Protein AF-0000000066282666 (afdb_homodimer)

Structure (mmCIF, N/CA/C/O backbone):
data_AF-0000000066282666-model_v1
#
loop_
_entity.id
_entity.type
_entity.pdbx_description
1 polymer 'Snake venom serine protease ussurase'
#
loop_
_atom_site.group_PDB
_atom_site.id
_atom_site.type_symbol
_atom_site.label_atom_id
_atom_site.label_alt_id
_atom_site.label_comp_id
_atom_site.label_asym_id
_atom_site.label_entity_id
_atom_site.label_seq_id
_atom_site.pdbx_PDB_ins_code
_atom_site.Cartn_x
_atom_site.Cartn_y
_atom_site.Cartn_z
_atom_site.occupancy
_atom_site.B_iso_or_equiv
_atom_site.auth_seq_id
_atom_site.auth_comp_id
_atom_site.auth_asym_id
_atom_site.auth_atom_id
_atom_site.pdbx_PDB_model_num
ATOM 1 N N . VAL A 1 1 ? -7.84 18.203 0.056 1 97.06 1 VAL A N 1
ATOM 2 C CA . VAL A 1 1 ? -8.555 19.219 0.816 1 97.06 1 VAL A CA 1
ATOM 3 C C . VAL A 1 1 ? -9.75 19.719 0.007 1 97.06 1 VAL A C 1
ATOM 5 O O . VAL A 1 1 ? -9.57 20.375 -1.024 1 97.06 1 VAL A O 1
ATOM 8 N N . ILE A 1 2 ? -10.875 19.422 0.539 1 96.44 2 ILE A N 1
ATOM 9 C CA . ILE A 1 2 ? -12.125 19.875 -0.061 1 96.44 2 ILE A CA 1
ATOM 10 C C . ILE A 1 2 ? -12.352 21.344 0.261 1 96.44 2 ILE A C 1
ATOM 12 O O . ILE A 1 2 ? -12.117 21.781 1.392 1 96.44 2 ILE A O 1
ATOM 16 N N . GLY A 1 3 ? -12.828 22.109 -0.808 1 97 3 GLY A N 1
ATOM 17 C CA . GLY A 1 3 ? -13.203 23.484 -0.58 1 97 3 GLY A CA 1
ATOM 18 C C . GLY A 1 3 ? -12.008 24.406 -0.41 1 97 3 GLY A C 1
ATOM 19 O O . GLY A 1 3 ? -12.164 25.578 -0.034 1 97 3 GLY A O 1
ATOM 20 N N . GLY A 1 4 ? -10.789 23.922 -0.563 1 97.38 4 GLY A N 1
ATOM 21 C CA . GLY A 1 4 ? -9.578 24.719 -0.5 1 97.38 4 GLY A CA 1
ATOM 22 C C . GLY A 1 4 ? -9.156 25.266 -1.849 1 97.38 4 GLY A C 1
ATOM 23 O O . GLY A 1 4 ? -9.883 25.141 -2.834 1 97.38 4 GLY A O 1
ATOM 24 N N . VAL A 1 5 ? -8.086 25.969 -1.837 1 97.62 5 VAL A N 1
ATOM 25 C CA . VAL A 1 5 ? -7.449 26.469 -3.051 1 97.62 5 VAL A CA 1
ATOM 26 C C . VAL A 1 5 ? -5.996 26 -3.105 1 97.62 5 VAL A C 1
ATOM 28 O O . VAL A 1 5 ? -5.473 25.469 -2.127 1 97.62 5 VAL A O 1
ATOM 31 N N . GLU A 1 6 ? -5.438 26.188 -4.277 1 98.06 6 GLU A N 1
ATOM 32 C CA . GLU A 1 6 ? -4.027 25.828 -4.395 1 98.06 6 GLU A CA 1
ATOM 33 C C . GLU A 1 6 ? -3.186 26.547 -3.346 1 98.06 6 GLU A C 1
ATOM 35 O O . GLU A 1 6 ? -3.309 27.766 -3.174 1 98.06 6 GLU A O 1
ATOM 40 N N . CYS A 1 7 ? -2.41 25.766 -2.662 1 98.25 7 CYS A N 1
ATOM 41 C CA . CYS A 1 7 ? -1.504 26.375 -1.694 1 98.25 7 CYS A CA 1
ATOM 42 C C . CYS A 1 7 ? -0.491 27.281 -2.387 1 98.25 7 CYS A C 1
ATOM 44 O O . CYS A 1 7 ? -0.119 27.031 -3.535 1 98.25 7 CYS A O 1
ATOM 46 N N . ASN A 1 8 ? -0.113 28.312 -1.624 1 97.56 8 ASN A N 1
ATOM 47 C CA . ASN A 1 8 ? 1.092 29.016 -2.061 1 97.56 8 ASN A CA 1
ATOM 48 C C . ASN A 1 8 ? 2.316 28.094 -2.012 1 97.56 8 ASN A C 1
ATOM 50 O O . ASN A 1 8 ? 2.568 27.438 -0.998 1 97.56 8 ASN A O 1
ATOM 54 N N . ILE A 1 9 ? 3.039 28.047 -3.109 1 95.69 9 ILE A N 1
ATOM 55 C CA . ILE A 1 9 ? 4.168 27.141 -3.24 1 95.69 9 ILE A CA 1
ATOM 56 C C . ILE A 1 9 ? 5.188 27.406 -2.137 1 95.69 9 ILE A C 1
ATOM 58 O O . ILE A 1 9 ? 5.941 26.516 -1.744 1 95.69 9 ILE A O 1
ATOM 62 N N . ASN A 1 10 ? 5.176 28.562 -1.558 1 96.06 10 ASN A N 1
ATOM 63 C CA . ASN A 1 10 ? 6.172 28.938 -0.566 1 96.06 10 ASN A CA 1
ATOM 64 C C . ASN A 1 10 ? 5.664 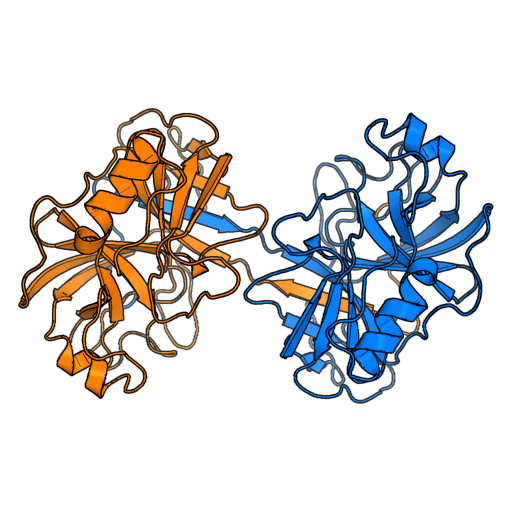28.734 0.856 1 96.06 10 ASN A C 1
ATOM 66 O O . ASN A 1 10 ? 6.379 29 1.823 1 96.06 10 ASN A O 1
ATOM 70 N N . GLU A 1 11 ? 4.504 28.188 1.068 1 96.56 11 GLU A N 1
ATOM 71 C CA . GLU A 1 11 ? 3.959 28.141 2.422 1 96.56 11 GLU A CA 1
ATOM 72 C C . GLU A 1 11 ? 4.043 26.734 3.004 1 96.56 11 GLU A C 1
ATOM 74 O O . GLU A 1 11 ? 3.646 26.5 4.148 1 96.56 11 GLU A O 1
ATOM 79 N N . HIS A 1 12 ? 4.508 25.797 2.184 1 97.5 12 HIS A N 1
ATOM 80 C CA . HIS A 1 12 ? 4.395 24.422 2.66 1 97.5 12 HIS A CA 1
ATOM 81 C C . HIS A 1 12 ? 5.719 23.688 2.525 1 97.5 12 HIS A C 1
ATOM 83 O O . HIS A 1 12 ? 5.754 22.547 2.049 1 97.5 12 HIS A O 1
ATOM 89 N N . GLY A 1 13 ? 6.816 24.312 2.979 1 97.69 13 GLY A N 1
ATOM 90 C CA . GLY A 1 13 ? 8.141 23.719 2.861 1 97.69 13 GLY A CA 1
ATOM 91 C C . GLY A 1 13 ? 8.32 22.469 3.703 1 97.69 13 GLY A C 1
ATOM 92 O O . GLY A 1 13 ? 9.258 21.703 3.482 1 97.69 13 GLY A O 1
ATOM 93 N N . PHE A 1 14 ? 7.461 22.25 4.629 1 98.69 14 PHE A N 1
ATOM 94 C CA . PHE A 1 14 ? 7.531 21.125 5.547 1 98.69 14 PHE A CA 1
ATOM 95 C C . PHE A 1 14 ? 6.668 19.969 5.051 1 98.69 14 PHE A C 1
ATOM 97 O O . PHE A 1 14 ? 6.734 18.859 5.586 1 98.69 14 PHE A O 1
ATOM 104 N N . LEU A 1 15 ? 5.809 20.188 4.09 1 98.56 15 LEU A N 1
ATOM 105 C CA . LEU A 1 15 ? 4.832 19.188 3.645 1 98.56 15 LEU A CA 1
ATOM 106 C C . LEU A 1 15 ? 5.508 18.078 2.844 1 98.56 15 LEU A C 1
ATOM 108 O O . LEU A 1 15 ? 6.262 18.359 1.907 1 98.56 15 LEU A O 1
ATOM 112 N N . ALA A 1 16 ? 5.293 16.906 3.254 1 98.38 16 ALA A N 1
ATOM 113 C CA . ALA A 1 16 ? 5.824 15.719 2.572 1 98.38 16 ALA A CA 1
ATOM 114 C C . ALA A 1 16 ? 4.711 14.938 1.881 1 98.38 16 ALA A C 1
ATOM 116 O O . ALA A 1 16 ? 3.605 14.82 2.416 1 98.38 16 ALA A O 1
ATOM 117 N N . LEU A 1 17 ? 4.945 14.492 0.7 1 96.5 17 LEU A N 1
ATOM 118 C CA . LEU A 1 17 ? 4.07 13.562 -0.008 1 96.5 17 LEU A CA 1
ATOM 119 C C . LEU A 1 17 ? 4.539 12.125 0.18 1 96.5 17 LEU A C 1
ATOM 121 O O . LEU A 1 17 ? 5.645 11.773 -0.236 1 96.5 17 LEU A O 1
ATOM 125 N N . LEU A 1 18 ? 3.738 11.445 0.958 1 93.81 18 LEU A N 1
ATOM 126 C CA . LEU A 1 18 ? 3.977 10.008 1.081 1 93.81 18 LEU A CA 1
ATOM 127 C C . LEU A 1 18 ? 3.201 9.234 0.021 1 93.81 18 LEU A C 1
ATOM 129 O O . LEU A 1 18 ? 2.008 9.477 -0.179 1 93.81 18 LEU A O 1
ATOM 133 N N . TYR A 1 19 ? 3.885 8.453 -0.632 1 83.75 19 TYR A N 1
ATOM 134 C CA . TYR A 1 19 ? 3.271 7.805 -1.785 1 83.75 19 TYR A CA 1
ATOM 135 C C . TYR A 1 19 ? 3.701 6.344 -1.884 1 83.75 19 TYR A C 1
ATOM 137 O O . TYR A 1 19 ? 4.828 5.996 -1.526 1 83.75 19 TYR A O 1
ATOM 145 N N . SER A 1 20 ? 2.674 5.59 -2.027 1 74.69 20 SER A N 1
ATOM 146 C CA . SER A 1 20 ? 3.014 4.238 -2.461 1 74.69 20 SER A CA 1
ATOM 147 C C . SER A 1 20 ? 2.533 3.977 -3.883 1 74.69 20 SER A C 1
ATOM 149 O O . SER A 1 20 ? 1.472 4.461 -4.285 1 74.69 20 SER A O 1
ATOM 151 N N . ARG A 1 21 ? 3.402 3.619 -4.648 1 64.88 21 ARG A N 1
ATOM 152 C CA . ARG A 1 21 ? 2.98 3.209 -5.984 1 64.88 21 ARG A CA 1
ATOM 153 C C . ARG A 1 21 ? 1.914 2.123 -5.91 1 64.88 21 ARG A C 1
ATOM 155 O O . ARG A 1 21 ? 1.827 1.395 -4.918 1 64.88 21 ARG A O 1
ATOM 162 N N . ARG A 1 22 ? 0.947 2.422 -6.898 1 65 22 ARG A N 1
ATOM 163 C CA . ARG A 1 22 ? 0.044 1.29 -7.078 1 65 22 ARG A CA 1
ATOM 164 C C . ARG A 1 22 ? 0.797 -0.032 -6.98 1 65 22 ARG A C 1
ATOM 166 O O . ARG A 1 22 ? 1.913 -0.156 -7.488 1 65 22 ARG A O 1
ATOM 173 N N . PHE A 1 23 ? 0.327 -0.688 -5.961 1 73.5 23 PHE A N 1
ATOM 174 C CA . PHE A 1 23 ? 0.967 -1.986 -5.789 1 73.5 23 PHE A CA 1
ATOM 175 C C . PHE A 1 23 ? 0.007 -3.115 -6.141 1 73.5 23 PHE A C 1
ATOM 177 O O . PHE A 1 23 ? -1.178 -3.057 -5.805 1 73.5 23 PHE A O 1
ATOM 184 N N . GLN A 1 24 ? 0.408 -3.822 -7.043 1 86.56 24 GLN A N 1
ATOM 185 C CA . GLN A 1 24 ? -0.411 -4.973 -7.414 1 86.56 24 GLN A CA 1
ATOM 186 C C . GLN A 1 24 ? 0.346 -6.277 -7.199 1 86.56 24 GLN A C 1
ATOM 188 O O . GLN A 1 24 ? 1.572 -6.32 -7.32 1 86.56 24 GLN A O 1
ATOM 193 N N . CYS A 1 25 ? -0.37 -7.191 -6.781 1 92.5 25 CYS A N 1
ATOM 194 C CA . CYS A 1 25 ? 0.119 -8.555 -6.609 1 92.5 25 CYS A CA 1
ATOM 195 C C . CYS A 1 25 ? -0.848 -9.562 -7.215 1 92.5 25 CYS A C 1
ATOM 197 O O . CYS A 1 25 ? -1.976 -9.211 -7.57 1 92.5 25 CYS A O 1
ATOM 199 N N . GLY A 1 26 ? -0.274 -10.766 -7.398 1 96.19 26 GLY A N 1
ATOM 200 C CA . GLY A 1 26 ? -1.135 -11.906 -7.684 1 96.19 26 GLY A CA 1
ATOM 201 C C . GLY A 1 26 ? -1.512 -12.695 -6.441 1 96.19 26 GLY A C 1
ATOM 202 O O . GLY A 1 26 ? -0.952 -12.469 -5.367 1 96.19 26 GLY A O 1
ATOM 203 N N . GLY A 1 27 ? -2.459 -13.484 -6.598 1 98.25 27 GLY A N 1
ATOM 204 C CA . GLY A 1 27 ? -2.896 -14.469 -5.621 1 98.25 27 GLY A CA 1
ATOM 205 C C . GLY A 1 27 ? -3.576 -15.672 -6.25 1 98.25 27 GLY A C 1
ATOM 206 O O . GLY A 1 27 ? -3.791 -15.711 -7.461 1 98.25 27 GLY A O 1
ATOM 207 N N . THR A 1 28 ? -3.793 -16.625 -5.441 1 98.75 28 THR A N 1
ATOM 208 C CA . THR A 1 28 ? -4.438 -17.844 -5.914 1 98.75 28 THR A CA 1
ATOM 209 C C . THR A 1 28 ? -5.633 -18.203 -5.035 1 98.75 28 THR A C 1
ATOM 211 O O . THR A 1 28 ? -5.488 -18.406 -3.828 1 98.75 28 THR A O 1
ATOM 214 N N . LEU A 1 29 ? -6.762 -18.25 -5.672 1 98.81 29 LEU A N 1
ATOM 215 C CA . LEU A 1 29 ? -7.953 -18.766 -4.996 1 98.81 29 LEU A CA 1
ATOM 216 C C . LEU A 1 29 ? -7.848 -20.266 -4.75 1 98.81 29 LEU A C 1
ATOM 218 O O . LEU A 1 29 ? -7.801 -21.047 -5.699 1 98.81 29 LEU A O 1
ATOM 222 N N . ILE A 1 30 ? -7.844 -20.625 -3.459 1 98.44 30 ILE A N 1
ATOM 223 C CA . ILE A 1 30 ? -7.609 -22.047 -3.205 1 98.44 30 ILE A CA 1
ATOM 224 C C . ILE A 1 30 ? -8.922 -22.719 -2.812 1 98.44 30 ILE A C 1
ATOM 226 O O . ILE A 1 30 ? -9.016 -23.953 -2.828 1 98.44 30 ILE A O 1
ATOM 230 N N . ASN A 1 31 ? -9.852 -22.016 -2.436 1 97.62 31 ASN A N 1
ATOM 231 C CA . ASN A 1 31 ? -11.258 -22.375 -2.314 1 97.62 31 ASN A CA 1
ATOM 232 C C . ASN A 1 31 ? -12.156 -21.141 -2.27 1 97.62 31 ASN A C 1
ATOM 234 O O . ASN A 1 31 ? -11.68 -20.031 -2.484 1 97.62 31 ASN A O 1
ATOM 238 N N . GLU A 1 32 ? -13.406 -21.297 -2.01 1 97.81 32 GLU A N 1
ATOM 239 C CA . GLU A 1 32 ? -14.352 -20.188 -2.211 1 97.81 32 GLU A CA 1
ATOM 240 C C . GLU A 1 32 ? -14.125 -19.078 -1.188 1 97.81 32 GLU A C 1
ATOM 242 O O . GLU A 1 32 ? -14.648 -17.969 -1.344 1 97.81 32 GLU A O 1
ATOM 247 N N . GLU A 1 33 ? -13.234 -19.344 -0.216 1 98 33 GLU A N 1
ATOM 248 C CA . GLU A 1 33 ? -13.172 -18.359 0.865 1 98 33 GLU A CA 1
ATOM 249 C C . GLU A 1 33 ? -11.734 -17.906 1.114 1 98 33 GLU A C 1
ATOM 251 O O . GLU A 1 33 ? -11.492 -17.016 1.937 1 98 33 GLU A O 1
ATOM 256 N N . TRP A 1 34 ? -10.852 -18.531 0.366 1 98.38 34 TRP A N 1
ATOM 257 C CA . TRP A 1 34 ? -9.469 -18.297 0.767 1 98.38 34 TRP A CA 1
ATOM 258 C C . TRP A 1 34 ? -8.586 -18.031 -0.448 1 98.38 34 TRP A C 1
ATOM 260 O O . TRP A 1 34 ? -8.719 -18.688 -1.482 1 98.38 34 TRP A O 1
ATOM 270 N N . VAL A 1 35 ? -7.738 -17.062 -0.298 1 98.5 35 VAL A N 1
ATOM 271 C CA . VAL A 1 35 ? -6.73 -16.719 -1.297 1 98.5 35 VAL A CA 1
ATOM 272 C C . VAL A 1 35 ? -5.336 -16.844 -0.69 1 98.5 35 VAL A C 1
ATOM 274 O O . VAL A 1 35 ? -5.105 -16.438 0.448 1 98.5 35 VAL A O 1
ATOM 277 N N . LEU A 1 36 ? -4.477 -17.5 -1.405 1 97.94 36 LEU A N 1
ATOM 278 C CA . LEU A 1 36 ? -3.074 -17.609 -1.021 1 97.94 36 LEU A CA 1
ATOM 279 C C . LEU A 1 36 ? -2.211 -16.641 -1.829 1 97.94 36 LEU A C 1
ATOM 281 O O . LEU A 1 36 ? -2.377 -16.531 -3.045 1 97.94 36 LEU A O 1
ATOM 285 N N . THR A 1 37 ? -1.352 -15.859 -1.176 1 96.5 37 THR A N 1
ATOM 286 C CA . THR A 1 37 ? -0.433 -14.914 -1.794 1 96.5 37 THR A CA 1
ATOM 287 C C . THR A 1 37 ? 0.846 -14.781 -0.971 1 96.5 37 THR A C 1
ATOM 289 O O . THR A 1 37 ? 1.15 -15.648 -0.148 1 96.5 37 THR A O 1
ATOM 292 N N . ALA A 1 38 ? 1.695 -13.883 -1.366 1 91.25 38 ALA A N 1
ATOM 293 C CA . ALA A 1 38 ? 2.945 -13.648 -0.646 1 91.25 38 ALA A CA 1
ATOM 294 C C . ALA A 1 38 ? 2.732 -12.703 0.53 1 91.25 38 ALA A C 1
ATOM 296 O O . ALA A 1 38 ? 1.897 -11.797 0.462 1 91.25 38 ALA A O 1
ATOM 297 N N . ALA A 1 39 ? 3.484 -12.922 1.587 1 86.31 39 ALA A N 1
ATOM 298 C CA . ALA A 1 39 ? 3.379 -12.07 2.77 1 86.31 39 ALA A CA 1
ATOM 299 C C . ALA A 1 39 ? 3.734 -10.625 2.439 1 86.31 39 ALA A C 1
ATOM 301 O O . ALA A 1 39 ? 3.121 -9.695 2.965 1 86.31 39 ALA A O 1
ATOM 302 N N . HIS A 1 40 ? 4.656 -10.43 1.516 1 79.25 40 HIS A N 1
ATOM 303 C CA . HIS A 1 40 ? 5.105 -9.078 1.199 1 79.25 40 HIS A CA 1
ATOM 304 C C . HIS A 1 40 ? 4.074 -8.344 0.354 1 79.25 40 HIS A C 1
ATOM 306 O O . HIS A 1 40 ? 4.23 -7.148 0.077 1 79.25 40 HIS A O 1
ATOM 312 N N . CYS A 1 41 ? 3.049 -9.062 -0.079 1 84.12 41 CYS A N 1
ATOM 313 C CA . CYS A 1 41 ? 1.941 -8.445 -0.803 1 84.12 41 CYS A CA 1
ATOM 314 C C . CYS A 1 41 ? 0.905 -7.883 0.162 1 84.12 41 CYS A C 1
ATOM 316 O O . CYS A 1 41 ? -0.161 -7.434 -0.259 1 84.12 41 CYS A O 1
ATOM 318 N N . ASP A 1 42 ? 1.246 -7.93 1.436 1 81.38 42 ASP A N 1
ATOM 319 C CA . ASP A 1 42 ? 0.322 -7.359 2.412 1 81.38 42 ASP A CA 1
ATOM 320 C C . ASP A 1 42 ? 0.177 -5.852 2.219 1 81.38 42 ASP A C 1
ATOM 322 O O . ASP A 1 42 ? 1.168 -5.121 2.248 1 81.38 42 ASP A O 1
ATOM 326 N N . MET A 1 43 ? -1.085 -5.445 1.969 1 70.19 43 MET A N 1
ATOM 327 C CA . MET A 1 43 ? -1.422 -4.043 1.751 1 70.19 43 MET A CA 1
ATOM 328 C C . MET A 1 43 ? -2.562 -3.607 2.666 1 70.19 43 MET A C 1
ATOM 330 O O . MET A 1 43 ? -3.5 -4.371 2.902 1 70.19 43 MET A O 1
ATOM 334 N N . ARG A 1 44 ? -2.598 -2.465 3.432 1 60.94 44 ARG A N 1
ATOM 335 C CA . ARG A 1 44 ? -3.619 -1.97 4.348 1 60.94 44 ARG A CA 1
ATOM 336 C C . ARG A 1 44 ? -4.965 -1.822 3.643 1 60.94 44 ARG A C 1
ATOM 338 O O . ARG A 1 44 ? -5.992 -2.26 4.16 1 60.94 44 ARG A O 1
ATOM 345 N N . ASN A 1 45 ? -5.207 -1.373 2.455 1 67 45 ASN A N 1
ATOM 346 C CA . ASN A 1 45 ? -6.418 -1.168 1.671 1 67 45 ASN A CA 1
ATOM 347 C C . ASN A 1 45 ? -6.398 -1.989 0.385 1 67 45 ASN A C 1
ATOM 349 O O . ASN A 1 45 ? -6.637 -1.457 -0.7 1 67 45 ASN A O 1
ATOM 353 N N . MET A 1 46 ? -6.344 -3.27 0.725 1 80.44 46 MET A N 1
ATOM 354 C CA . MET A 1 46 ? -6.191 -4.176 -0.411 1 80.44 46 MET A CA 1
ATOM 355 C C . MET A 1 46 ? -7.551 -4.621 -0.938 1 80.44 46 MET A C 1
ATOM 357 O O . MET A 1 46 ? -8.469 -4.871 -0.158 1 80.44 46 MET A O 1
ATOM 361 N N . TYR A 1 47 ? -7.66 -4.609 -2.242 1 86.19 47 TYR A N 1
ATOM 362 C CA . TYR A 1 47 ? -8.766 -5.242 -2.949 1 86.19 47 TYR A CA 1
ATOM 363 C C . TYR A 1 47 ? -8.312 -6.527 -3.637 1 86.19 47 TYR A C 1
ATOM 365 O O . TYR A 1 47 ? -7.18 -6.617 -4.109 1 86.19 47 TYR A O 1
ATOM 373 N N . ILE A 1 48 ? -9.266 -7.469 -3.57 1 95.31 48 ILE A N 1
ATOM 374 C CA . ILE A 1 48 ? -9.023 -8.734 -4.258 1 95.31 48 ILE A CA 1
ATOM 375 C C . ILE A 1 48 ? -10.047 -8.922 -5.375 1 95.31 48 ILE A C 1
ATOM 377 O O . ILE A 1 48 ? -11.25 -8.992 -5.117 1 95.31 48 ILE A O 1
ATOM 381 N N . TYR A 1 49 ? -9.523 -8.977 -6.555 1 95.88 49 TYR A N 1
ATOM 382 C CA . TYR A 1 49 ? -10.398 -9.141 -7.711 1 95.88 49 TYR A CA 1
ATOM 383 C C . TYR A 1 49 ? -10.242 -10.531 -8.312 1 95.88 49 TYR A C 1
ATOM 385 O O . TYR A 1 49 ? -9.125 -11 -8.531 1 95.88 49 TYR A O 1
ATOM 393 N N . LEU A 1 50 ? -11.406 -11.188 -8.539 1 97.75 50 LEU A N 1
ATOM 394 C CA . LEU A 1 50 ? -11.477 -12.484 -9.203 1 97.75 50 LEU A CA 1
ATOM 395 C C . LEU A 1 50 ? -12.266 -12.383 -10.508 1 97.75 50 LEU A C 1
ATOM 397 O O . LEU A 1 50 ? -13.148 -11.531 -10.633 1 97.75 50 LEU A O 1
ATOM 401 N N . GLY A 1 51 ? -11.922 -13.227 -11.438 1 97.31 51 GLY A N 1
ATOM 402 C CA . GLY A 1 51 ? -12.609 -13.203 -12.719 1 97.31 51 GLY A CA 1
ATOM 403 C C . GLY A 1 51 ? -12.18 -12.055 -13.609 1 97.31 51 GLY A C 1
ATOM 404 O O . GLY A 1 51 ? -12.953 -11.586 -14.453 1 97.31 51 GLY A O 1
ATOM 405 N N . VAL A 1 52 ? -10.961 -11.57 -13.367 1 96.38 52 VAL A N 1
ATOM 406 C CA . VAL A 1 52 ? -10.422 -10.461 -14.148 1 96.38 52 VAL A CA 1
ATOM 407 C C . VAL A 1 52 ? -9.422 -10.992 -15.18 1 96.38 52 VAL A C 1
ATOM 409 O O . VAL A 1 52 ? -8.57 -11.82 -14.852 1 96.38 52 VAL A O 1
ATOM 412 N N . HIS A 1 53 ? -9.641 -10.562 -16.453 1 96.75 53 HIS A N 1
ATOM 413 C CA . HIS A 1 53 ? -8.656 -10.812 -17.5 1 96.75 53 HIS A CA 1
ATOM 414 C C . HIS A 1 53 ? -8 -9.516 -17.953 1 96.75 53 HIS A C 1
ATOM 416 O O . HIS A 1 53 ? -6.82 -9.281 -17.703 1 96.75 53 HIS A O 1
ATOM 422 N N . ASN A 1 54 ? -8.68 -8.633 -18.531 1 94.94 54 ASN A N 1
ATOM 423 C CA . ASN A 1 54 ? -8.258 -7.281 -18.891 1 94.94 54 ASN A CA 1
ATOM 424 C C . ASN A 1 54 ? -8.648 -6.273 -17.812 1 94.94 54 ASN A C 1
ATOM 426 O O . ASN A 1 54 ? -9.836 -6.055 -17.562 1 94.94 54 ASN A O 1
ATOM 430 N N . VAL A 1 55 ? -7.613 -5.668 -17.125 1 90.81 55 VAL A N 1
ATOM 431 C CA . VAL A 1 55 ? -7.844 -4.84 -15.945 1 90.81 55 VAL A CA 1
ATOM 432 C C . VAL A 1 55 ? -8.578 -3.561 -16.359 1 90.81 55 VAL A C 1
ATOM 434 O O . VAL A 1 55 ? -9.117 -2.854 -15.5 1 90.81 55 VAL A O 1
ATOM 437 N N . SER A 1 56 ? -8.641 -3.254 -17.656 1 82.62 56 SER A N 1
ATOM 438 C CA . SER A 1 56 ? -9.273 -2.031 -18.141 1 82.62 56 SER A CA 1
ATOM 439 C C . SER A 1 56 ? -10.719 -2.283 -18.547 1 82.62 56 SER A C 1
ATOM 441 O O . SER A 1 56 ? -11.398 -1.375 -19.031 1 82.62 56 SER A O 1
ATOM 443 N N . VAL A 1 57 ? -11.117 -3.576 -18.453 1 84.06 57 VAL A N 1
ATOM 444 C CA . VAL A 1 57 ? -12.461 -3.996 -18.859 1 84.06 57 VAL A CA 1
ATOM 445 C C . VAL A 1 57 ? -13.188 -4.598 -17.656 1 84.06 57 VAL A C 1
ATOM 447 O O . VAL A 1 57 ? -12.602 -5.367 -16.891 1 84.06 57 VAL A O 1
ATOM 450 N N . GLN A 1 58 ? -14.398 -4.184 -17.422 1 84.62 58 GLN A N 1
ATOM 451 C CA . GLN A 1 58 ? -15.203 -4.824 -16.391 1 84.62 58 GLN A CA 1
ATOM 452 C C . GLN A 1 58 ? -15.906 -6.062 -16.938 1 84.62 58 GLN A C 1
ATOM 454 O O . GLN A 1 58 ? -16.719 -5.973 -17.859 1 84.62 58 GLN A O 1
ATOM 459 N N . TYR A 1 59 ? -15.641 -7.18 -16.328 1 89.06 59 TYR A N 1
ATOM 460 C CA . TYR A 1 59 ? -16.219 -8.445 -16.766 1 89.06 59 TYR A CA 1
ATOM 461 C C . TYR A 1 59 ? -17.5 -8.75 -15.977 1 89.06 59 TYR A C 1
ATOM 463 O O . TYR A 1 59 ? -17.609 -8.391 -14.805 1 89.06 59 TYR A O 1
ATOM 471 N N . ASP A 1 60 ? -18.375 -9.461 -16.531 1 90.38 60 ASP A N 1
ATOM 472 C CA . ASP A 1 60 ? -19.672 -9.758 -15.953 1 90.38 60 ASP A CA 1
ATOM 473 C C . ASP A 1 60 ? -19.531 -10.594 -14.688 1 90.38 60 ASP A C 1
ATOM 475 O O . ASP A 1 60 ? -20.297 -10.422 -13.734 1 90.38 60 ASP A O 1
ATOM 479 N N . ASP A 1 61 ? -18.609 -11.5 -14.711 1 93.38 61 ASP A N 1
ATOM 480 C CA . ASP A 1 61 ? -18.531 -12.398 -13.562 1 93.38 61 ASP A CA 1
ATOM 481 C C . ASP A 1 61 ? -17.422 -11.977 -12.617 1 93.38 61 ASP A C 1
ATOM 483 O O . ASP A 1 61 ? -17.031 -12.742 -11.727 1 93.38 61 ASP A O 1
ATOM 487 N N . GLU A 1 62 ? -16.828 -10.852 -12.898 1 94.88 62 GLU A N 1
ATOM 488 C CA . GLU A 1 62 ? -15.812 -10.312 -11.992 1 94.88 62 GLU A CA 1
ATOM 489 C C . GLU A 1 62 ? -16.375 -10.148 -10.578 1 94.88 62 GLU A C 1
ATOM 491 O O . GLU A 1 62 ? -17.516 -9.711 -10.406 1 94.88 62 GLU A O 1
ATOM 496 N N . GLN A 1 63 ? -15.633 -10.547 -9.594 1 95.94 63 GLN A N 1
ATOM 497 C CA . GLN A 1 63 ? -16.016 -10.398 -8.195 1 95.94 63 GLN A CA 1
ATOM 498 C C . GLN A 1 63 ? -14.945 -9.68 -7.391 1 95.94 63 GLN A C 1
ATOM 500 O O . GLN A 1 63 ? -13.758 -9.969 -7.535 1 95.94 63 GLN A O 1
ATOM 505 N N . ARG A 1 64 ? -15.367 -8.734 -6.609 1 93.12 64 ARG A N 1
ATOM 506 C CA . ARG A 1 64 ? -14.484 -8 -5.711 1 93.12 64 ARG A CA 1
ATOM 507 C C . ARG A 1 64 ? -14.672 -8.461 -4.266 1 93.12 64 ARG A C 1
ATOM 509 O O . ARG A 1 64 ? -15.797 -8.656 -3.809 1 93.12 64 ARG A O 1
ATOM 516 N N . ARG A 1 65 ? -13.523 -8.734 -3.611 1 95.12 65 ARG A N 1
ATOM 517 C CA . ARG A 1 65 ? -13.516 -9.102 -2.199 1 95.12 65 ARG A CA 1
ATOM 518 C C . ARG A 1 65 ? -12.5 -8.266 -1.425 1 95.12 65 ARG A C 1
ATOM 520 O O . ARG A 1 65 ? -11.68 -7.566 -2.023 1 95.12 65 ARG A O 1
ATOM 527 N N . TYR A 1 66 ? -12.641 -8.367 -0.103 1 88.38 66 TYR A N 1
ATOM 528 C CA . TYR A 1 66 ? -11.695 -7.773 0.839 1 88.38 66 TYR A CA 1
ATOM 529 C C . TYR A 1 66 ? -11.195 -8.812 1.836 1 88.38 66 TYR A C 1
ATOM 531 O O . TYR A 1 66 ? -11.852 -9.828 2.07 1 88.38 66 TYR A O 1
ATOM 539 N N . PRO A 1 67 ? -9.977 -8.492 2.336 1 89.81 67 PRO A N 1
ATOM 540 C CA . PRO A 1 67 ? -9.539 -9.414 3.387 1 89.81 67 PRO A CA 1
ATOM 541 C C . PRO A 1 67 ? -10.352 -9.273 4.668 1 89.81 67 PRO A C 1
ATOM 543 O O . PRO A 1 67 ? -10.375 -8.203 5.281 1 89.81 67 PRO A O 1
ATOM 546 N N . LYS A 1 68 ? -11.094 -10.289 5.012 1 89.88 68 LYS A N 1
ATOM 547 C CA . LYS A 1 68 ? -11.68 -10.344 6.348 1 89.88 68 LYS A CA 1
ATOM 548 C C . LYS A 1 68 ? -10.609 -10.539 7.414 1 89.88 68 LYS A C 1
ATOM 550 O O . LYS A 1 68 ? -10.672 -9.93 8.484 1 89.88 68 LYS A O 1
ATOM 555 N N . LYS A 1 69 ? -9.672 -11.414 7.145 1 89.31 69 LYS A N 1
ATOM 556 C CA . LYS A 1 69 ? -8.547 -11.703 8.023 1 89.31 69 LYS A CA 1
ATOM 557 C C . LYS A 1 69 ? -7.332 -12.18 7.23 1 89.31 69 LYS A C 1
ATOM 559 O O . LYS A 1 69 ? -7.48 -12.891 6.23 1 89.31 69 LYS A O 1
ATOM 564 N N . LYS A 1 70 ? -6.176 -11.812 7.629 1 88.81 70 LYS A N 1
ATOM 565 C CA . LYS A 1 70 ? -4.914 -12.219 7.023 1 88.81 70 LYS A CA 1
ATOM 566 C C . LYS A 1 70 ? -4.094 -13.078 7.988 1 88.81 70 LYS A C 1
ATOM 568 O O . LYS A 1 70 ? -4.035 -12.789 9.188 1 88.81 70 LYS A O 1
ATOM 573 N N . TYR A 1 71 ? -3.564 -14.109 7.543 1 88.81 71 TYR A N 1
ATOM 574 C CA . TYR A 1 71 ? -2.73 -15.008 8.336 1 88.81 71 TYR A CA 1
ATOM 575 C C . TYR A 1 71 ? -1.322 -15.094 7.762 1 88.81 71 TYR A C 1
ATOM 577 O O . TYR A 1 71 ? -1.146 -15.25 6.551 1 88.81 71 TYR A O 1
ATOM 585 N N . PHE A 1 72 ? -0.37 -14.992 8.664 1 85.88 72 PHE A N 1
ATOM 586 C CA . PHE A 1 72 ? 1.04 -15.031 8.297 1 85.88 72 PHE A CA 1
ATOM 587 C C . PHE A 1 72 ? 1.762 -16.156 9.031 1 85.88 72 PHE A C 1
ATOM 589 O O . PHE A 1 72 ? 1.369 -16.531 10.141 1 85.88 72 PHE A O 1
ATOM 596 N N . CYS A 1 73 ? 2.689 -16.766 8.32 1 79.62 73 CYS A N 1
ATOM 597 C CA . CYS A 1 73 ? 3.508 -17.781 8.977 1 79.62 73 CYS A CA 1
ATOM 598 C C . CYS A 1 73 ? 4.445 -17.141 10 1 79.62 73 CYS A C 1
ATOM 600 O O . CYS A 1 73 ? 4.699 -17.703 11.062 1 79.62 73 CYS A O 1
ATOM 602 N N . LEU A 1 74 ? 5.07 -16.109 9.578 1 68.31 74 LEU A N 1
ATOM 603 C CA . LEU A 1 74 ? 5.91 -15.375 10.523 1 68.31 74 LEU A CA 1
ATOM 604 C C . LEU A 1 74 ? 5.238 -14.078 10.945 1 68.31 74 LEU A C 1
ATOM 606 O O . LEU A 1 74 ? 4.484 -13.477 10.172 1 68.31 74 LEU A O 1
ATOM 610 N N . SER A 1 75 ? 5.309 -13.828 12.266 1 56.47 75 SER A N 1
ATOM 611 C CA . SER A 1 75 ? 4.75 -12.555 12.719 1 56.47 75 SER A CA 1
ATOM 612 C C . SER A 1 75 ? 5.293 -11.391 11.906 1 56.47 75 SER A C 1
ATOM 614 O O . SER A 1 75 ? 6.402 -11.453 11.375 1 56.47 75 SER A O 1
ATOM 616 N N . SER A 1 76 ? 4.344 -10.477 11.508 1 50.31 76 SER A N 1
ATOM 617 C CA . SER A 1 76 ? 4.641 -9.289 10.711 1 50.31 76 SER A CA 1
ATOM 618 C C . SER A 1 76 ? 5.918 -8.602 11.188 1 50.31 76 SER A C 1
ATOM 620 O O . SER A 1 76 ? 6.648 -8.016 10.391 1 50.31 76 SER A O 1
ATOM 622 N N . ARG A 1 77 ? 6.277 -8.758 12.43 1 44.81 77 ARG A N 1
ATOM 623 C CA . ARG A 1 77 ? 7.402 -8.039 13.023 1 44.81 77 ARG A CA 1
ATOM 624 C C . ARG A 1 77 ? 8.727 -8.688 12.633 1 44.81 77 ARG A C 1
ATOM 626 O O . ARG A 1 77 ? 9.773 -8.031 12.672 1 44.81 77 ARG A O 1
ATOM 633 N N . ASN A 1 78 ? 8.703 -9.992 12.406 1 46.06 78 ASN A N 1
ATOM 634 C CA . ASN A 1 78 ? 9.93 -10.734 12.148 1 46.06 78 ASN A CA 1
ATOM 635 C C . ASN A 1 78 ? 10.008 -11.211 10.703 1 46.06 78 ASN A C 1
ATOM 637 O O . ASN A 1 78 ? 10.766 -12.125 10.383 1 46.06 78 ASN A O 1
ATOM 641 N N . TYR A 1 79 ? 9.234 -10.641 9.953 1 52.09 79 TYR A N 1
ATOM 642 C CA . TYR A 1 79 ? 9.227 -11.023 8.547 1 52.09 79 TYR A CA 1
ATOM 643 C C . TYR A 1 79 ? 10.562 -10.711 7.891 1 52.09 79 TYR A C 1
ATOM 645 O O . TYR A 1 79 ? 11.117 -9.625 8.07 1 52.09 79 TYR A O 1
ATOM 653 N N . ASN A 1 80 ? 11.203 -11.859 7.516 1 55.81 80 ASN A N 1
ATOM 654 C CA . ASN A 1 80 ? 12.336 -11.672 6.609 1 55.81 80 ASN A CA 1
ATOM 655 C C . ASN A 1 80 ? 11.977 -12.062 5.18 1 55.81 80 ASN A C 1
ATOM 657 O O . ASN A 1 80 ? 11.344 -13.102 4.957 1 55.81 80 ASN A O 1
ATOM 661 N N . GLN A 1 81 ? 12.211 -11.203 4.289 1 57.34 81 GLN A N 1
ATOM 662 C CA . GLN A 1 81 ? 11.859 -11.352 2.881 1 57.34 81 GLN A CA 1
ATOM 663 C C . GLN A 1 81 ? 12.281 -12.719 2.348 1 57.34 81 GLN A C 1
ATOM 665 O O . GLN A 1 81 ? 11.719 -13.203 1.36 1 57.34 81 GLN A O 1
ATOM 670 N N . TRP A 1 82 ? 13.047 -13.398 3.109 1 62.47 82 TRP A N 1
ATOM 671 C CA . TRP A 1 82 ? 13.641 -14.602 2.527 1 62.47 82 TRP A CA 1
ATOM 672 C C . TRP A 1 82 ? 13.008 -15.859 3.111 1 62.47 82 TRP A C 1
ATOM 674 O O . TRP A 1 82 ? 13.32 -16.969 2.686 1 62.47 82 TRP A O 1
ATOM 684 N N . ASP A 1 83 ? 12.203 -15.586 4.094 1 68.81 83 ASP A N 1
ATOM 685 C CA . ASP A 1 83 ? 11.68 -16.797 4.719 1 68.81 83 ASP A CA 1
ATOM 686 C C . ASP A 1 83 ? 10.18 -16.672 4.992 1 68.81 83 ASP A C 1
ATOM 688 O O . ASP A 1 83 ? 9.719 -15.625 5.465 1 68.81 83 ASP A O 1
ATOM 692 N N . LYS A 1 84 ? 9.484 -17.672 4.559 1 80.69 84 LYS A N 1
ATOM 693 C CA . LYS A 1 84 ? 8.07 -17.859 4.902 1 80.69 84 LYS A CA 1
ATOM 694 C C . LYS A 1 84 ? 7.223 -16.734 4.324 1 80.69 84 LYS A C 1
ATOM 696 O O . LYS A 1 84 ? 6.422 -16.125 5.039 1 80.69 84 LYS A O 1
ATOM 701 N N . ASP A 1 85 ? 7.566 -16.359 3.072 1 85 85 ASP A N 1
ATOM 702 C CA . ASP A 1 85 ? 6.809 -15.336 2.367 1 85 85 ASP A CA 1
ATOM 703 C C . ASP A 1 85 ? 5.484 -15.883 1.851 1 85 85 ASP A C 1
ATOM 705 O O . ASP A 1 85 ? 5.312 -16.078 0.645 1 85 85 ASP A O 1
ATOM 709 N N . ILE A 1 86 ? 4.633 -16.094 2.875 1 91.19 86 ILE A N 1
ATOM 710 C CA . ILE A 1 86 ? 3.33 -16.672 2.562 1 91.19 86 ILE A CA 1
ATOM 711 C C . ILE A 1 86 ? 2.248 -16 3.402 1 91.19 86 ILE A C 1
ATOM 713 O O . ILE A 1 86 ? 2.459 -15.719 4.586 1 91.19 86 ILE A O 1
ATOM 717 N N . MET A 1 87 ? 1.221 -15.695 2.762 1 92.06 87 MET A N 1
ATOM 718 C CA . MET A 1 87 ? 0.064 -15.086 3.41 1 92.06 87 MET A CA 1
ATOM 719 C C . MET A 1 87 ? -1.23 -15.75 2.951 1 92.06 87 MET A C 1
ATOM 721 O O . MET A 1 87 ? -1.439 -15.953 1.754 1 92.06 87 MET A O 1
ATOM 725 N N . LEU A 1 88 ? -1.975 -16.172 3.943 1 95.38 88 LEU A N 1
ATOM 726 C CA . LEU A 1 88 ? -3.312 -16.703 3.713 1 95.38 88 LEU A CA 1
ATOM 727 C C . LEU A 1 88 ? -4.379 -15.672 4.062 1 95.38 88 LEU A C 1
ATOM 729 O O . LEU A 1 88 ? -4.34 -15.078 5.141 1 95.38 88 LEU A O 1
AT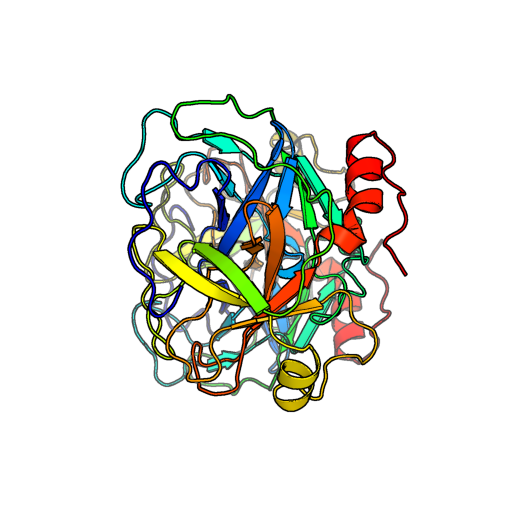OM 733 N N . ILE A 1 89 ? -5.297 -15.43 3.088 1 95.75 89 ILE A N 1
ATOM 734 C CA . ILE A 1 89 ? -6.316 -14.406 3.279 1 95.75 89 ILE A CA 1
ATOM 735 C C . ILE A 1 89 ? -7.699 -15.047 3.314 1 95.75 89 ILE A C 1
ATOM 737 O O . ILE A 1 89 ? -8.086 -15.75 2.377 1 95.75 89 ILE A O 1
ATOM 741 N N . ARG A 1 90 ? -8.375 -14.797 4.359 1 96.06 90 ARG A N 1
ATOM 742 C CA . ARG A 1 90 ? -9.805 -15.102 4.375 1 96.06 90 ARG A CA 1
ATOM 743 C C . ARG A 1 90 ? -10.617 -13.961 3.762 1 96.06 90 ARG A C 1
ATOM 745 O O . ARG A 1 90 ? -10.516 -12.82 4.207 1 96.06 90 ARG A O 1
ATOM 752 N N . LEU A 1 91 ? -11.414 -14.328 2.797 1 96.5 91 LEU A N 1
ATOM 753 C CA . LEU A 1 91 ? -12.227 -13.32 2.121 1 96.5 91 LEU A CA 1
ATOM 754 C C . LEU A 1 91 ? -13.414 -12.906 2.984 1 96.5 91 LEU A C 1
ATOM 756 O O . LEU A 1 91 ? -13.875 -13.688 3.826 1 96.5 91 LEU A O 1
ATOM 760 N N . ASN A 1 92 ? -13.914 -11.695 2.754 1 93.81 92 ASN A N 1
ATOM 761 C CA . ASN A 1 92 ? -15.023 -11.156 3.543 1 93.81 92 ASN A CA 1
ATOM 762 C C . ASN A 1 92 ? -16.328 -11.906 3.271 1 93.81 92 ASN A C 1
ATOM 764 O O . ASN A 1 92 ? -17.203 -11.945 4.121 1 93.81 92 ASN A O 1
ATOM 768 N N . ARG A 1 93 ? -16.438 -12.5 2.098 1 95 93 ARG A N 1
ATOM 769 C CA . ARG A 1 93 ? -17.531 -13.375 1.704 1 95 93 ARG A CA 1
ATOM 770 C C . ARG A 1 93 ? -17.094 -14.359 0.624 1 95 93 ARG A C 1
ATOM 772 O O . ARG A 1 93 ? -16.141 -14.078 -0.121 1 95 93 ARG A O 1
ATOM 779 N N . PRO A 1 94 ? -17.781 -15.477 0.573 1 97.44 94 PRO A N 1
ATOM 780 C CA . PRO A 1 94 ? -17.375 -16.484 -0.406 1 97.44 94 PRO A CA 1
ATOM 781 C C . PRO A 1 94 ? -17.484 -15.992 -1.847 1 97.44 94 PRO A C 1
ATOM 783 O O . PRO A 1 94 ? -18.344 -15.164 -2.152 1 97.44 94 PRO A O 1
ATOM 786 N N . VAL A 1 95 ? -16.594 -16.484 -2.621 1 97.88 95 VAL A N 1
ATOM 787 C CA . VAL A 1 95 ? -16.641 -16.266 -4.062 1 97.88 95 VAL A CA 1
ATOM 788 C C . VAL A 1 95 ? -17.516 -17.328 -4.723 1 97.88 95 VAL A C 1
ATOM 790 O O . VAL A 1 95 ? -17.516 -18.484 -4.312 1 97.88 95 VAL A O 1
ATOM 793 N N . ARG A 1 96 ? -18.328 -16.891 -5.727 1 96.88 96 ARG A N 1
ATOM 794 C CA . ARG A 1 96 ? -19.125 -17.812 -6.52 1 96.88 96 ARG A CA 1
ATOM 795 C C . ARG A 1 96 ? -18.359 -18.297 -7.746 1 96.88 96 ARG A C 1
ATOM 797 O O . ARG A 1 96 ? -17.812 -17.484 -8.5 1 96.88 96 ARG A O 1
ATOM 804 N N . ASN A 1 97 ? -18.312 -19.547 -7.832 1 96.94 97 ASN A N 1
ATOM 805 C CA . ASN A 1 97 ? -17.688 -20.078 -9.039 1 96.94 97 ASN A CA 1
ATOM 806 C C . ASN A 1 97 ? -18.422 -19.625 -10.297 1 96.94 97 ASN A C 1
ATOM 808 O O . ASN A 1 97 ? -19.625 -19.391 -10.266 1 96.94 97 ASN A O 1
ATOM 812 N N . SER A 1 98 ? -17.688 -19.469 -11.383 1 97.12 98 SER A N 1
ATOM 813 C CA . SER A 1 98 ? -18.219 -19.078 -12.688 1 97.12 98 SER A CA 1
ATOM 814 C C . SER A 1 98 ? -17.359 -19.641 -13.812 1 97.12 98 SER A C 1
ATOM 816 O O . SER A 1 98 ? -16.484 -20.484 -13.578 1 97.12 98 SER A O 1
ATOM 818 N N . ALA A 1 99 ? -17.672 -19.234 -15.031 1 96.31 99 ALA A N 1
ATOM 819 C CA . ALA A 1 99 ? -16.891 -19.656 -16.188 1 96.31 99 ALA A CA 1
ATOM 820 C C . ALA A 1 99 ? -15.438 -19.234 -16.047 1 96.31 99 ALA A C 1
ATOM 822 O O . ALA A 1 99 ? -14.531 -19.906 -16.547 1 96.31 99 ALA A O 1
ATOM 823 N N . HIS A 1 100 ? -15.219 -18.172 -15.289 1 97.06 100 HIS A N 1
ATOM 824 C CA . HIS A 1 100 ? -13.867 -17.625 -15.227 1 97.06 100 HIS A CA 1
ATOM 825 C C . HIS A 1 100 ? -13.359 -17.578 -13.789 1 97.06 100 HIS A C 1
ATOM 827 O O . HIS A 1 100 ? -12.344 -16.922 -13.516 1 97.06 100 HIS A O 1
ATOM 833 N N . ILE A 1 101 ? -14.07 -18.188 -12.867 1 98.25 101 ILE A N 1
ATOM 834 C CA . ILE A 1 101 ? -13.641 -18.266 -11.477 1 98.25 101 ILE A CA 1
ATOM 835 C C . ILE A 1 101 ? -13.719 -19.719 -10.992 1 98.25 101 ILE A C 1
ATOM 837 O O . ILE A 1 101 ? -14.805 -20.297 -10.938 1 98.25 101 ILE A O 1
ATOM 841 N N . ALA A 1 102 ? -12.625 -20.281 -10.68 1 98.12 102 ALA A N 1
ATOM 842 C CA . ALA A 1 102 ? -12.516 -21.625 -10.117 1 98.12 102 ALA A CA 1
ATOM 843 C C . ALA A 1 102 ? -11.25 -21.766 -9.281 1 98.12 102 ALA A C 1
ATOM 845 O O . ALA A 1 102 ? -10.156 -21.406 -9.734 1 98.12 102 ALA A O 1
ATOM 846 N N . PRO A 1 103 ? -11.414 -22.297 -8.094 1 98.12 103 PRO A N 1
ATOM 847 C CA . PRO A 1 103 ? -10.234 -22.438 -7.23 1 98.12 103 PRO A CA 1
ATOM 848 C C . PRO A 1 103 ? -9.219 -23.453 -7.777 1 98.12 103 PRO A C 1
ATOM 850 O O . PRO A 1 103 ? -9.555 -24.266 -8.641 1 98.12 103 PRO A O 1
ATOM 853 N N . LEU A 1 104 ? -7.996 -23.297 -7.387 1 98 104 LEU A N 1
ATOM 854 C CA . LEU A 1 104 ? -6.914 -24.25 -7.617 1 98 104 LEU A CA 1
ATOM 855 C C . LEU A 1 104 ? -6.52 -24.953 -6.324 1 98 104 LEU A C 1
ATOM 857 O O . LEU A 1 104 ? -6.137 -24.297 -5.348 1 98 104 LEU A O 1
ATOM 861 N N . SER A 1 105 ? -6.594 -26.266 -6.281 1 95.69 105 SER A N 1
ATOM 862 C CA . SER A 1 105 ? -6.355 -27.031 -5.062 1 95.69 105 SER A CA 1
ATOM 863 C C . SER A 1 105 ? -4.891 -26.953 -4.637 1 95.69 105 SER A C 1
ATOM 865 O O . SER A 1 105 ? -4.004 -26.797 -5.477 1 95.69 105 SER A O 1
ATOM 867 N N . LEU A 1 106 ? -4.688 -27.125 -3.309 1 97.62 106 LEU A N 1
ATOM 868 C CA . LEU A 1 106 ? -3.328 -27.266 -2.791 1 97.62 106 LEU A CA 1
ATOM 869 C C . LEU A 1 106 ? -2.648 -28.5 -3.367 1 97.62 106 LEU A C 1
ATOM 871 O O . LEU A 1 106 ? -3.318 -29.453 -3.756 1 97.62 106 LEU A O 1
ATOM 875 N N . PRO A 1 107 ? -1.298 -28.438 -3.42 1 97.62 107 PRO A N 1
ATOM 876 C CA . PRO A 1 107 ? -0.601 -29.578 -4.02 1 97.62 107 PRO A CA 1
ATOM 877 C C . PRO A 1 107 ? -0.64 -30.828 -3.137 1 97.62 107 PRO A C 1
ATOM 879 O O . PRO A 1 107 ? -0.566 -30.719 -1.91 1 97.62 107 PRO A O 1
ATOM 882 N N . SER A 1 108 ? -0.771 -31.938 -3.787 1 95.81 108 SER A N 1
ATOM 883 C CA . SER A 1 108 ? -0.781 -33.219 -3.088 1 95.81 108 SER A CA 1
ATOM 884 C C . SER A 1 108 ? 0.607 -33.844 -3.068 1 95.81 108 SER A C 1
ATOM 886 O O . SER A 1 108 ? 0.872 -34.75 -2.275 1 95.81 108 SER A O 1
ATOM 888 N N . ASN A 1 109 ? 1.513 -33.438 -3.99 1 95.19 109 ASN A N 1
ATOM 889 C CA . ASN A 1 109 ? 2.879 -33.938 -4.105 1 95.19 109 ASN A CA 1
ATOM 890 C C . ASN A 1 109 ? 3.889 -32.781 -4.188 1 95.19 109 ASN A C 1
ATOM 892 O O . ASN A 1 109 ? 3.562 -31.703 -4.648 1 95.19 109 ASN A O 1
ATOM 896 N N . PRO A 1 110 ? 5.086 -33.062 -3.676 1 93.88 110 PRO A N 1
ATOM 897 C CA . PRO A 1 110 ? 6.113 -32.031 -3.797 1 93.88 110 PRO A CA 1
ATOM 898 C C . PRO A 1 110 ? 6.566 -31.812 -5.238 1 93.88 110 PRO A C 1
ATOM 900 O O . PRO A 1 110 ? 6.406 -32.719 -6.078 1 93.88 110 PRO A O 1
ATOM 903 N N . PRO A 1 111 ? 7.074 -30.609 -5.516 1 93.38 111 PRO A N 1
ATOM 904 C CA . PRO A 1 111 ? 7.605 -30.344 -6.855 1 93.38 111 PRO A CA 1
ATOM 905 C C . PRO A 1 111 ? 8.898 -31.109 -7.137 1 93.38 111 PRO A C 1
ATOM 907 O O . PRO A 1 111 ? 9.57 -31.562 -6.203 1 93.38 111 PRO A O 1
ATOM 910 N N . SER A 1 112 ? 9.18 -31.312 -8.375 1 94.88 112 SER A N 1
ATOM 911 C CA . SER A 1 112 ? 10.398 -31.984 -8.805 1 94.88 112 SER A CA 1
ATOM 912 C C . SER A 1 112 ? 11.25 -31.078 -9.688 1 94.88 112 SER A C 1
ATOM 914 O O . SER A 1 112 ? 10.719 -30.359 -10.531 1 94.88 112 SER A O 1
ATOM 916 N N . VAL A 1 113 ? 12.523 -31.203 -9.43 1 95.62 113 VAL A N 1
ATOM 917 C CA . VAL A 1 113 ? 13.453 -30.438 -10.266 1 95.62 113 VAL A CA 1
ATOM 918 C C . VAL A 1 113 ? 13.258 -30.844 -11.734 1 95.62 113 VAL A C 1
ATOM 920 O O . VAL A 1 113 ? 13.109 -32.031 -12.047 1 95.62 113 VAL A O 1
ATOM 923 N N . GLY A 1 114 ? 13.242 -29.844 -12.594 1 96.38 114 GLY A N 1
ATOM 924 C CA . GLY A 1 114 ? 13.086 -30.094 -14.016 1 96.38 114 GLY A CA 1
ATOM 925 C C . GLY A 1 114 ? 11.648 -29.984 -14.492 1 96.38 114 GLY A C 1
ATOM 926 O O . GLY A 1 114 ? 11.391 -29.891 -15.688 1 96.38 114 GLY A O 1
ATOM 927 N N . SER A 1 115 ? 10.703 -29.969 -13.547 1 97 115 SER A N 1
ATOM 928 C CA . SER A 1 115 ? 9.297 -29.844 -13.922 1 97 115 SER A CA 1
ATOM 929 C C . SER A 1 115 ? 9.039 -28.562 -14.711 1 97 115 SER A C 1
ATOM 931 O O . SER A 1 115 ? 9.602 -27.516 -14.398 1 97 115 SER A O 1
ATOM 933 N N . VAL A 1 116 ? 8.195 -28.734 -15.734 1 97.38 116 VAL A N 1
ATOM 934 C CA . VAL A 1 116 ? 7.727 -27.562 -16.453 1 97.38 116 VAL A CA 1
ATOM 935 C C . VAL A 1 116 ? 6.598 -26.891 -15.664 1 97.38 116 VAL A C 1
ATOM 937 O O . VAL A 1 116 ? 5.652 -27.562 -15.234 1 97.38 116 VAL A O 1
ATOM 940 N N . CYS A 1 117 ? 6.801 -25.641 -15.477 1 98.31 117 CYS A N 1
ATOM 941 C CA . CYS A 1 117 ? 5.855 -24.875 -14.664 1 98.31 117 CYS A CA 1
ATOM 942 C C . CYS A 1 117 ? 5.289 -23.703 -15.445 1 98.31 117 CYS A C 1
ATOM 944 O O . CYS A 1 117 ? 5.938 -23.188 -16.359 1 98.31 117 CYS A O 1
ATOM 946 N N . ARG A 1 118 ? 4.078 -23.391 -15.133 1 98.12 118 ARG A N 1
ATOM 947 C CA . ARG A 1 118 ? 3.379 -22.234 -15.711 1 98.12 118 ARG A CA 1
ATOM 948 C C . ARG A 1 118 ? 3.301 -21.094 -14.711 1 98.12 118 ARG A C 1
ATOM 950 O O . ARG A 1 118 ? 2.881 -21.281 -13.57 1 98.12 118 ARG A O 1
ATOM 957 N N . VAL A 1 119 ? 3.812 -19.875 -15.102 1 98.31 119 VAL A N 1
ATOM 958 C CA . VAL A 1 119 ? 3.656 -18.672 -14.312 1 98.31 119 VAL A CA 1
ATOM 959 C C . VAL A 1 119 ? 2.672 -17.719 -15 1 98.31 119 VAL A C 1
ATOM 961 O O . VAL A 1 119 ? 2.494 -17.781 -16.219 1 98.31 119 VAL A O 1
ATOM 964 N N . MET A 1 120 ? 2.029 -16.906 -14.188 1 98.44 120 MET A N 1
ATOM 965 C CA . MET A 1 120 ? 0.996 -16.031 -14.719 1 98.44 120 MET A CA 1
ATOM 966 C C . MET A 1 120 ? 0.793 -14.82 -13.805 1 98.44 120 MET A C 1
ATOM 968 O O . MET A 1 120 ? 0.968 -14.914 -12.594 1 98.44 120 MET A O 1
ATOM 972 N N . GLY A 1 121 ? 0.424 -13.727 -14.398 1 98.12 121 GLY A N 1
ATOM 973 C CA . GLY A 1 121 ? 0.093 -12.547 -13.617 1 98.12 121 GLY A CA 1
ATOM 974 C C . GLY A 1 121 ? 0.028 -11.281 -14.453 1 98.12 121 GLY A C 1
ATOM 975 O O . GLY A 1 121 ? 0.337 -11.305 -15.648 1 98.12 121 GLY A O 1
ATOM 976 N N . TRP A 1 122 ? -0.282 -10.188 -13.828 1 97.06 122 TRP A N 1
ATOM 977 C CA . TRP A 1 122 ? -0.425 -8.891 -14.477 1 97.06 122 TRP A CA 1
ATOM 978 C C . TRP A 1 122 ? 0.821 -8.031 -14.266 1 97.06 122 TRP A C 1
ATOM 980 O O . TRP A 1 122 ? 0.78 -6.812 -14.43 1 97.06 122 TRP A O 1
ATOM 990 N N . GLY A 1 123 ? 1.873 -8.641 -13.836 1 94.44 123 GLY A N 1
ATOM 991 C CA . GLY A 1 123 ? 3.105 -7.906 -13.602 1 94.44 123 GLY A CA 1
ATOM 992 C C . GLY A 1 123 ? 3.73 -7.359 -14.867 1 94.44 123 GLY A C 1
ATOM 993 O O . GLY A 1 123 ? 3.248 -7.629 -15.969 1 94.44 123 GLY A O 1
ATOM 994 N N . THR A 1 124 ? 4.824 -6.648 -14.672 1 93.19 124 THR A N 1
ATOM 995 C CA . THR A 1 124 ? 5.469 -5.941 -15.773 1 93.19 124 THR A CA 1
ATOM 996 C C . THR A 1 124 ? 5.98 -6.926 -16.828 1 93.19 124 THR A C 1
ATOM 998 O O . THR A 1 124 ? 6.465 -8.008 -16.484 1 93.19 124 THR A O 1
ATOM 1001 N N . ILE A 1 125 ? 5.945 -6.48 -18.125 1 96.06 125 ILE A N 1
ATOM 1002 C CA . ILE A 1 125 ? 6.34 -7.363 -19.219 1 96.06 125 I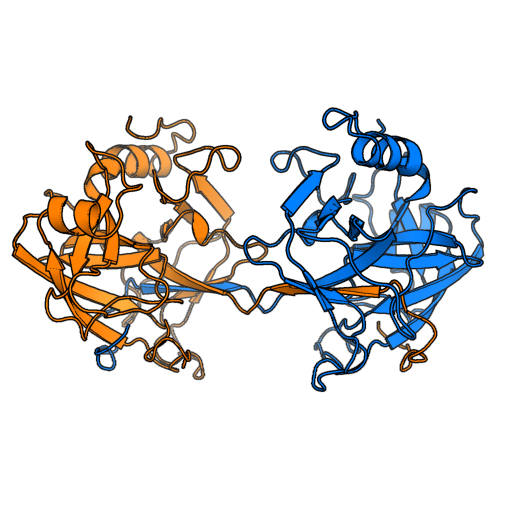LE A CA 1
ATOM 1003 C C . ILE A 1 125 ? 7.672 -6.898 -19.797 1 96.06 125 ILE A C 1
ATOM 1005 O O . ILE A 1 125 ? 8.188 -7.5 -20.75 1 96.06 125 ILE A O 1
ATOM 1009 N N . THR A 1 126 ? 8.188 -5.785 -19.219 1 92.69 126 THR A N 1
ATOM 1010 C CA . THR A 1 126 ? 9.531 -5.312 -19.547 1 92.69 126 THR A CA 1
ATOM 1011 C C . THR A 1 126 ? 10.297 -4.957 -18.266 1 92.69 126 THR A C 1
ATOM 1013 O O . THR A 1 126 ? 9.695 -4.699 -17.234 1 92.69 126 THR A O 1
ATOM 1016 N N . SER A 1 127 ? 11.477 -5.078 -18.25 1 88.56 127 SER A N 1
ATOM 1017 C CA . SER A 1 127 ? 12.406 -4.742 -17.188 1 88.56 127 SER A CA 1
ATOM 1018 C C . SER A 1 127 ? 13.766 -4.32 -17.734 1 88.56 127 SER A C 1
ATOM 1020 O O . SER A 1 127 ? 14.227 -4.883 -18.734 1 88.56 127 SER A O 1
ATOM 1022 N N . PRO A 1 128 ? 14.383 -3.242 -17.203 1 81.75 128 PRO A N 1
ATOM 1023 C CA . PRO A 1 128 ? 14.086 -2.607 -15.906 1 81.75 128 PRO A CA 1
ATOM 1024 C C . PRO A 1 128 ? 13.016 -1.527 -16.016 1 81.75 128 PRO A C 1
ATOM 1026 O O . PRO A 1 128 ? 12.422 -1.134 -15.008 1 81.75 128 PRO A O 1
ATOM 1029 N N . GLN A 1 129 ? 12.875 -1.001 -17.25 1 77.69 129 GLN A N 1
ATOM 1030 C CA . GLN A 1 129 ? 11.766 -0.069 -17.406 1 77.69 129 GLN A CA 1
ATOM 1031 C C . GLN A 1 129 ? 10.43 -0.806 -17.453 1 77.69 129 GLN A C 1
ATOM 1033 O O . GLN A 1 129 ? 10.141 -1.525 -18.406 1 77.69 129 GLN A O 1
ATOM 1038 N N . GLU A 1 130 ? 9.656 -0.595 -16.453 1 81.19 130 GLU A N 1
ATOM 1039 C CA . GLU A 1 130 ? 8.461 -1.413 -16.25 1 81.19 130 GLU A CA 1
ATOM 1040 C C . GLU A 1 130 ? 7.328 -0.972 -17.172 1 81.19 130 GLU A C 1
ATOM 1042 O O . GLU A 1 130 ? 7.129 0.224 -17.391 1 81.19 130 GLU A O 1
ATOM 1047 N N . THR A 1 131 ? 6.664 -1.934 -17.812 1 86.69 131 THR A N 1
ATOM 1048 C CA . THR A 1 131 ? 5.41 -1.78 -18.547 1 86.69 131 THR A CA 1
ATOM 1049 C C . THR A 1 131 ? 4.371 -2.781 -18.047 1 86.69 131 THR A C 1
ATOM 1051 O O . THR A 1 131 ? 4.512 -3.986 -18.266 1 86.69 131 THR A O 1
ATOM 1054 N N . LEU A 1 132 ? 3.377 -2.242 -17.375 1 88.12 132 LEU A N 1
ATOM 1055 C CA . LEU A 1 132 ? 2.307 -3.113 -16.906 1 88.12 132 LEU A CA 1
ATOM 1056 C C . LEU A 1 132 ? 1.296 -3.383 -18.016 1 88.12 132 LEU A C 1
ATOM 1058 O O . LEU A 1 132 ? 0.799 -2.447 -18.656 1 88.12 132 LEU A O 1
ATOM 1062 N N . PRO A 1 133 ? 1.002 -4.617 -18.281 1 93 133 PRO A N 1
ATOM 1063 C CA . PRO A 1 133 ? -0.001 -4.949 -19.297 1 93 133 PRO A CA 1
ATOM 1064 C C . PRO A 1 133 ? -1.431 -4.855 -18.766 1 93 133 PRO A C 1
ATOM 1066 O O . PRO A 1 133 ? -1.641 -4.816 -17.547 1 93 133 PRO A O 1
ATOM 1069 N N . ASP A 1 134 ? -2.412 -4.816 -19.688 1 92.12 134 ASP A N 1
ATOM 1070 C CA . ASP A 1 134 ? -3.814 -4.812 -19.281 1 92.12 134 ASP A CA 1
ATOM 1071 C C . ASP A 1 134 ? -4.309 -6.23 -19 1 92.12 134 ASP A C 1
ATOM 1073 O O . ASP A 1 134 ? -5.332 -6.414 -18.344 1 92.12 134 ASP A O 1
ATOM 1077 N N . VAL A 1 135 ? -3.6 -7.215 -19.641 1 96.81 135 VAL A N 1
ATOM 1078 C CA . VAL A 1 135 ? -4 -8.609 -19.5 1 96.81 135 VAL A CA 1
ATOM 1079 C C . VAL A 1 135 ? -2.883 -9.406 -18.828 1 96.81 135 VAL A C 1
ATOM 1081 O O . VAL A 1 135 ? -1.71 -9.039 -18.922 1 96.81 135 VAL A O 1
ATOM 1084 N N . PRO A 1 136 ? -3.23 -10.508 -18.094 1 98 136 PRO A N 1
ATOM 1085 C CA . PRO A 1 136 ? -2.148 -11.328 -17.547 1 98 136 PRO A CA 1
ATOM 1086 C C . PRO A 1 136 ? -1.325 -12.016 -18.641 1 98 136 PRO A C 1
ATOM 1088 O O . PRO A 1 136 ? -1.869 -12.422 -19.672 1 98 136 PRO A O 1
ATOM 1091 N N . HIS A 1 137 ? -0.075 -12.031 -18.406 1 98.56 137 HIS A N 1
ATOM 1092 C CA . HIS A 1 137 ? 0.829 -12.797 -19.266 1 98.56 137 HIS A CA 1
ATOM 1093 C C . HIS A 1 137 ? 1.233 -14.109 -18.594 1 98.56 137 HIS A C 1
ATOM 1095 O O . HIS A 1 137 ? 1.328 -14.188 -17.375 1 98.56 137 HIS A O 1
ATOM 1101 N N . CYS A 1 138 ? 1.403 -15.141 -19.453 1 98.5 138 CYS A N 1
ATOM 1102 C CA . CYS A 1 138 ? 1.802 -16.469 -19 1 98.5 138 CYS A CA 1
ATOM 1103 C C . CYS A 1 138 ? 3.068 -16.938 -19.703 1 98.5 138 CYS A C 1
ATOM 1105 O O . CYS A 1 138 ? 3.32 -16.547 -20.859 1 98.5 138 CYS A O 1
ATOM 1107 N N . ALA A 1 139 ? 3.859 -17.688 -19.016 1 98.38 139 ALA A N 1
ATOM 1108 C CA . ALA A 1 139 ? 5.059 -18.297 -19.594 1 98.38 139 ALA A CA 1
ATOM 1109 C C . ALA A 1 139 ? 5.371 -19.625 -18.922 1 98.38 139 ALA A C 1
ATOM 1111 O O . ALA A 1 139 ? 4.918 -19.891 -17.797 1 98.38 139 ALA A O 1
ATOM 1112 N N . ASN A 1 140 ? 6.031 -20.469 -19.672 1 98.06 140 ASN A N 1
ATOM 1113 C CA . ASN A 1 140 ? 6.551 -21.703 -19.109 1 98.06 140 ASN A CA 1
ATOM 1114 C C . ASN A 1 140 ? 8.008 -21.562 -18.656 1 98.06 140 ASN A C 1
ATOM 1116 O O . ASN A 1 140 ? 8.828 -21.016 -19.391 1 98.06 140 ASN A O 1
ATOM 1120 N N . ILE A 1 141 ? 8.25 -21.984 -17.469 1 98 141 ILE A N 1
ATOM 1121 C CA . ILE A 1 141 ? 9.602 -22.047 -16.938 1 98 141 ILE A CA 1
ATOM 1122 C C . ILE A 1 141 ? 9.852 -23.422 -16.312 1 98 141 ILE A C 1
ATOM 1124 O O . ILE A 1 141 ? 9.039 -24.328 -16.453 1 98 141 ILE A O 1
ATOM 1128 N N . ASN A 1 142 ? 11.055 -23.547 -15.688 1 97.62 142 ASN A N 1
ATOM 1129 C CA . ASN A 1 142 ? 11.391 -24.844 -15.109 1 97.62 142 ASN A CA 1
ATOM 1130 C C . ASN A 1 142 ? 11.82 -24.703 -13.648 1 97.62 142 ASN A C 1
ATOM 1132 O O . ASN A 1 142 ? 12.422 -23.703 -13.266 1 97.62 142 ASN A O 1
ATOM 1136 N N . ILE A 1 143 ? 11.461 -25.688 -12.883 1 97.31 143 ILE A N 1
ATOM 1137 C CA . ILE A 1 143 ? 12.102 -25.781 -11.578 1 97.31 143 ILE A CA 1
ATOM 1138 C C . ILE A 1 143 ? 13.578 -26.109 -11.742 1 97.31 143 ILE A C 1
ATOM 1140 O O . ILE A 1 143 ? 13.938 -27.016 -12.508 1 97.31 143 ILE A O 1
ATOM 1144 N N . LEU A 1 144 ? 14.406 -25.391 -11.086 1 96.44 144 LEU A N 1
ATOM 1145 C CA . LEU A 1 144 ? 15.852 -25.594 -11.117 1 96.44 144 LEU A CA 1
ATOM 1146 C C . LEU A 1 144 ? 16.359 -26.094 -9.766 1 96.44 144 LEU A C 1
ATOM 1148 O O . LEU A 1 144 ? 15.625 -26.062 -8.773 1 96.44 144 LEU A O 1
ATOM 1152 N N . ASP A 1 145 ? 17.562 -26.625 -9.836 1 94.38 145 ASP A N 1
ATOM 1153 C CA . ASP A 1 145 ? 18.219 -26.953 -8.57 1 94.38 145 ASP A CA 1
ATOM 1154 C C . ASP A 1 145 ? 18.359 -25.703 -7.691 1 94.38 145 ASP A C 1
ATOM 1156 O O . ASP A 1 145 ? 18.703 -24.625 -8.18 1 94.38 145 ASP A O 1
ATOM 1160 N N . TYR A 1 146 ? 18.062 -25.891 -6.43 1 92.06 146 TYR A N 1
ATOM 1161 C CA . TYR A 1 146 ? 18.125 -24.781 -5.477 1 92.06 146 TYR A CA 1
ATOM 1162 C C . TYR A 1 146 ? 19.484 -24.109 -5.5 1 92.06 146 TYR A C 1
ATOM 1164 O O . TYR A 1 146 ? 19.594 -22.906 -5.289 1 92.06 146 TYR A O 1
ATOM 1172 N N . GLU A 1 147 ? 20.5 -24.828 -5.773 1 91.19 147 GLU A N 1
ATOM 1173 C CA . GLU A 1 147 ? 21.875 -24.344 -5.773 1 91.19 147 GLU A CA 1
ATOM 1174 C C . GLU A 1 147 ? 22.062 -23.266 -6.836 1 91.19 147 GLU A C 1
ATOM 1176 O O . GLU A 1 147 ? 22.922 -22.391 -6.691 1 91.19 147 GLU A O 1
ATOM 1181 N N . VAL A 1 148 ? 21.25 -23.359 -7.871 1 91.62 148 VAL A N 1
ATOM 1182 C CA . VAL A 1 148 ? 21.328 -22.344 -8.906 1 91.62 148 VAL A CA 1
ATOM 1183 C C . VAL A 1 148 ? 20.953 -20.984 -8.312 1 91.62 148 VAL A C 1
ATOM 1185 O O . VAL A 1 148 ? 21.641 -19.984 -8.539 1 91.62 148 VAL A O 1
ATOM 1188 N N . CYS A 1 149 ? 19.859 -20.953 -7.535 1 90 149 CYS A N 1
ATOM 1189 C CA . CYS A 1 149 ? 19.438 -19.703 -6.906 1 90 149 CYS A CA 1
ATOM 1190 C C . CYS A 1 149 ? 20.406 -19.281 -5.812 1 90 149 CYS A C 1
ATOM 1192 O O . CYS A 1 149 ? 20.656 -18.094 -5.621 1 90 149 CYS A O 1
ATOM 1194 N N . ARG A 1 150 ? 20.969 -20.203 -5.066 1 88.94 150 ARG A N 1
ATOM 1195 C CA . ARG A 1 150 ? 21.922 -19.844 -4.031 1 88.94 150 ARG A CA 1
ATOM 1196 C C . ARG A 1 150 ? 23.156 -19.188 -4.633 1 88.94 150 ARG A C 1
ATOM 1198 O O . ARG A 1 150 ? 23.766 -18.297 -4.016 1 88.94 150 ARG A O 1
ATOM 1205 N N . ALA A 1 151 ? 23.516 -19.609 -5.828 1 88.12 151 ALA A N 1
ATOM 1206 C CA . ALA A 1 151 ? 24.641 -18.984 -6.523 1 88.12 151 ALA A CA 1
ATOM 1207 C C . ALA A 1 151 ? 24.297 -17.547 -6.934 1 88.12 151 ALA A C 1
ATOM 1209 O O . ALA A 1 151 ? 25.141 -16.656 -6.855 1 88.12 151 ALA A O 1
ATOM 1210 N N . ALA A 1 152 ? 23.062 -17.375 -7.352 1 85.19 152 ALA A N 1
ATOM 1211 C CA . ALA A 1 152 ? 22.609 -16.062 -7.816 1 85.19 152 ALA A CA 1
ATOM 1212 C C . ALA A 1 152 ? 22.312 -15.141 -6.641 1 85.19 152 ALA A C 1
ATOM 1214 O O . ALA A 1 152 ? 22.5 -13.93 -6.738 1 85.19 152 ALA A O 1
ATOM 1215 N N . TYR A 1 153 ? 21.812 -15.766 -5.539 1 80.75 153 TYR A N 1
ATOM 1216 C CA . TYR A 1 153 ? 21.422 -15.039 -4.336 1 80.75 153 TYR A CA 1
ATOM 1217 C C . TYR A 1 153 ? 22.078 -15.633 -3.098 1 80.75 153 TYR A C 1
ATOM 1219 O O . TYR A 1 153 ? 21.438 -16.391 -2.352 1 80.75 153 TYR A O 1
ATOM 1227 N N . PRO A 1 154 ? 23.25 -15.195 -2.787 1 76.94 154 PRO A N 1
ATOM 1228 C CA . PRO A 1 154 ? 24.016 -15.828 -1.711 1 76.94 154 PRO A CA 1
ATOM 1229 C C . PRO A 1 154 ? 23.359 -15.648 -0.34 1 76.94 154 PRO A C 1
ATOM 1231 O O . PRO A 1 154 ? 23.672 -16.391 0.595 1 76.94 154 PRO A O 1
ATOM 1234 N N . GLU A 1 155 ? 22.406 -14.727 -0.205 1 71.25 155 GLU A N 1
ATOM 1235 C CA . GLU A 1 155 ? 21.719 -14.477 1.062 1 71.25 155 GLU A CA 1
ATOM 1236 C C . GLU A 1 155 ? 20.688 -15.562 1.36 1 71.25 155 GLU A C 1
ATOM 1238 O O . GLU A 1 155 ? 20.203 -15.672 2.488 1 71.25 155 GLU A O 1
ATOM 1243 N N . LEU A 1 156 ? 20.406 -16.375 0.4 1 78.5 156 LEU A N 1
ATOM 1244 C CA . LEU A 1 156 ? 19.406 -17.422 0.584 1 78.5 156 LEU A CA 1
ATOM 1245 C C . LEU A 1 156 ? 19.891 -18.484 1.566 1 78.5 156 LEU A C 1
ATOM 1247 O O . LEU A 1 156 ? 21.062 -18.875 1.5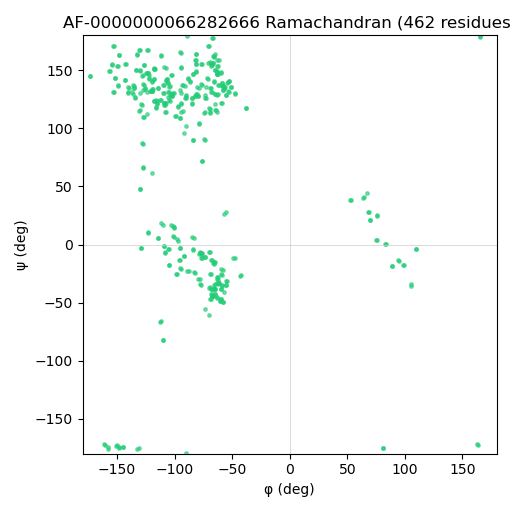24 1 78.5 156 LEU A O 1
ATOM 1251 N N . PRO A 1 157 ? 18.953 -18.797 2.443 1 74.31 157 PRO A N 1
ATOM 1252 C CA . PRO A 1 157 ? 19.359 -19.844 3.387 1 74.31 157 PRO A CA 1
ATOM 1253 C C . PRO A 1 157 ? 19.609 -21.188 2.709 1 74.31 157 PRO A C 1
ATOM 1255 O O . PRO A 1 157 ? 19.172 -21.406 1.576 1 74.31 157 PRO A O 1
ATOM 1258 N N . VAL A 1 158 ? 20.328 -22.203 3.42 1 68 158 VAL A N 1
ATOM 1259 C CA . VAL A 1 158 ? 20.672 -23.531 2.912 1 68 158 VAL A CA 1
ATOM 1260 C C . VAL A 1 158 ? 19.422 -24.406 2.883 1 68 158 VAL A C 1
ATOM 1262 O O . VAL A 1 158 ? 19.219 -25.156 1.931 1 68 158 VAL A O 1
ATOM 1265 N N . THR A 1 159 ? 18.672 -24.609 3.957 1 60.28 159 THR A N 1
ATOM 1266 C CA . THR A 1 159 ? 17.562 -25.547 4.023 1 60.28 159 THR A CA 1
ATOM 1267 C C . THR A 1 159 ? 16.266 -24.875 3.623 1 60.28 159 THR A C 1
ATOM 1269 O O . THR A 1 159 ? 15.812 -23.938 4.285 1 60.28 159 THR A O 1
ATOM 1272 N N . ARG A 1 160 ? 15.656 -25.109 2.199 1 64.44 160 ARG A N 1
ATOM 1273 C CA . ARG A 1 160 ? 14.977 -23.859 1.876 1 64.44 160 ARG A CA 1
ATOM 1274 C C . ARG A 1 160 ? 13.508 -24.094 1.546 1 64.44 160 ARG A C 1
ATOM 1276 O O . ARG A 1 160 ? 13.172 -25.062 0.859 1 64.44 160 ARG A O 1
ATOM 1283 N N . ARG A 1 161 ? 12.461 -23.844 2.012 1 80.69 161 ARG A N 1
ATOM 1284 C CA . ARG A 1 161 ? 11.047 -23.75 1.664 1 80.69 161 ARG A CA 1
ATOM 1285 C C . ARG A 1 161 ? 10.836 -22.766 0.521 1 80.69 161 ARG A C 1
ATOM 1287 O O . ARG A 1 161 ? 9.797 -22.094 0.458 1 80.69 161 ARG A O 1
ATOM 1294 N N . THR A 1 162 ? 11.898 -22.656 -0.232 1 88.81 162 THR A N 1
ATOM 1295 C CA . THR A 1 162 ? 11.883 -21.797 -1.412 1 88.81 162 THR A CA 1
ATOM 1296 C C . THR A 1 162 ? 12.211 -22.609 -2.668 1 88.81 162 THR A C 1
ATOM 1298 O O . THR A 1 162 ? 13.109 -23.453 -2.65 1 88.81 162 THR A O 1
ATOM 1301 N N . LEU A 1 163 ? 11.438 -22.438 -3.68 1 93.06 163 LEU A N 1
ATOM 1302 C CA . LEU A 1 163 ? 11.703 -23.062 -4.973 1 93.06 163 LEU A CA 1
ATOM 1303 C C . LEU A 1 163 ? 12.492 -22.125 -5.875 1 93.06 163 LEU A C 1
ATOM 1305 O O . LEU A 1 163 ? 12.266 -20.906 -5.875 1 93.06 163 LEU A O 1
ATOM 1309 N N . CYS A 1 164 ? 13.461 -22.734 -6.539 1 93.88 164 CYS A N 1
ATOM 1310 C CA . CYS A 1 164 ? 14.172 -22.031 -7.602 1 93.88 164 CYS A CA 1
ATOM 1311 C C . CYS A 1 164 ? 13.594 -22.375 -8.969 1 93.88 164 CYS A C 1
ATOM 1313 O O . CYS A 1 164 ? 13.547 -23.547 -9.352 1 93.88 164 CYS A O 1
ATOM 1315 N N . ALA A 1 165 ? 13.086 -21.406 -9.695 1 96.44 165 ALA A N 1
ATOM 1316 C CA . ALA A 1 165 ? 12.461 -21.688 -10.984 1 96.44 165 ALA A CA 1
ATOM 1317 C C . ALA A 1 165 ? 12.758 -20.594 -12 1 96.44 165 ALA A C 1
ATOM 1319 O O . ALA A 1 165 ? 12.82 -19.406 -11.641 1 96.44 165 ALA A O 1
ATOM 1320 N N . GLY A 1 166 ? 12.969 -20.906 -13.172 1 96.75 166 GLY A N 1
ATOM 1321 C CA . GLY A 1 166 ? 13.273 -19.984 -14.25 1 96.75 166 GLY A CA 1
ATOM 1322 C C . GLY A 1 166 ? 13.883 -20.656 -15.469 1 96.75 166 GLY A C 1
ATOM 1323 O O . GLY A 1 166 ? 13.719 -21.859 -15.656 1 96.75 166 GLY A O 1
ATOM 1324 N N . ILE A 1 167 ? 14.312 -19.812 -16.375 1 96.19 167 ILE A N 1
ATOM 1325 C CA . ILE A 1 167 ? 15.078 -20.219 -17.547 1 96.19 167 ILE A CA 1
ATOM 1326 C C . ILE A 1 167 ? 16.516 -19.75 -17.422 1 96.19 167 ILE A C 1
ATOM 1328 O O . ILE A 1 167 ? 16.781 -18.562 -17.266 1 96.19 167 ILE A O 1
ATOM 1332 N N . LEU A 1 168 ? 17.5 -20.703 -17.469 1 94.62 168 LEU A N 1
ATOM 1333 C CA . LEU A 1 168 ? 18.906 -20.375 -17.219 1 94.62 168 LEU A CA 1
ATOM 1334 C C . LEU A 1 168 ? 19.406 -19.328 -18.203 1 94.62 168 LEU A C 1
ATOM 1336 O O . LEU A 1 168 ? 20.203 -18.469 -17.844 1 94.62 168 LEU A O 1
ATOM 1340 N N . GLU A 1 169 ? 18.906 -19.391 -19.469 1 95.31 169 GLU A N 1
ATOM 1341 C CA . GLU A 1 169 ? 19.328 -18.453 -20.516 1 95.31 169 GLU A CA 1
ATOM 1342 C C . GLU A 1 169 ? 18.641 -17.109 -20.359 1 95.31 169 GLU A C 1
ATOM 1344 O O . GLU A 1 169 ? 19 -16.141 -21.047 1 95.31 169 GLU A O 1
ATOM 1349 N N . GLY A 1 170 ? 17.703 -17.016 -19.438 1 94.62 170 GLY A N 1
ATOM 1350 C CA . GLY A 1 170 ? 16.922 -15.797 -19.281 1 94.62 170 GLY A CA 1
ATOM 1351 C C . GLY A 1 170 ? 15.789 -15.695 -20.281 1 94.62 170 GLY A C 1
ATOM 1352 O O . GLY A 1 170 ? 15.438 -16.672 -20.938 1 94.62 170 GLY A O 1
ATOM 1353 N N . GLY A 1 171 ? 15.094 -14.523 -20.25 1 95.56 171 GLY A N 1
ATOM 1354 C CA . GLY A 1 171 ? 14.078 -14.258 -21.25 1 95.56 171 GLY A CA 1
ATOM 1355 C C . GLY A 1 171 ? 12.664 -14.391 -20.703 1 95.56 171 GLY A C 1
ATOM 1356 O O . GLY A 1 171 ? 11.742 -13.727 -21.188 1 95.56 171 GLY A O 1
ATOM 1357 N N . LYS A 1 172 ? 12.523 -15.32 -19.828 1 96.62 172 LYS A N 1
ATOM 1358 C CA . LYS A 1 172 ? 11.211 -15.492 -19.203 1 96.62 172 LYS A CA 1
ATOM 1359 C C . LYS A 1 172 ? 11.32 -15.477 -17.688 1 96.62 172 LYS A C 1
ATOM 1361 O O . LYS A 1 172 ? 12.227 -16.094 -17.109 1 96.62 172 LYS A O 1
ATOM 1366 N N . ASP A 1 173 ? 10.391 -14.773 -17.016 1 95.81 173 ASP A N 1
ATOM 1367 C CA . ASP A 1 173 ? 10.445 -14.625 -15.57 1 95.81 173 ASP A CA 1
ATOM 1368 C C . ASP A 1 173 ? 9.195 -13.93 -15.039 1 95.81 173 ASP A C 1
ATOM 1370 O O . ASP A 1 173 ? 8.578 -13.125 -15.75 1 95.81 173 ASP A O 1
ATOM 1374 N N . SER A 1 174 ? 8.797 -14.375 -13.844 1 96 174 SER A N 1
ATOM 1375 C CA . SER A 1 174 ? 7.918 -13.461 -13.109 1 96 174 SER A CA 1
ATOM 1376 C C . SER A 1 174 ? 8.648 -12.18 -12.734 1 96 174 SER A C 1
ATOM 1378 O O . SER A 1 174 ? 9.875 -12.156 -12.625 1 96 174 SER A O 1
ATOM 1380 N N . CYS A 1 175 ? 7.934 -11.125 -12.641 1 93.69 175 CYS A N 1
ATOM 1381 C CA . CYS A 1 175 ? 8.531 -9.828 -12.336 1 93.69 175 CYS A CA 1
ATOM 1382 C C . CYS A 1 175 ? 7.609 -8.984 -11.469 1 93.69 175 CYS A C 1
ATOM 1384 O O . CYS A 1 175 ? 6.637 -9.492 -10.914 1 93.69 175 CYS A O 1
ATOM 1386 N N . ASN A 1 176 ? 8.023 -7.754 -11.258 1 87.88 176 ASN A N 1
ATOM 1387 C CA . ASN A 1 176 ? 7.238 -6.863 -10.414 1 87.88 176 ASN A CA 1
ATOM 1388 C C . ASN A 1 176 ? 5.762 -6.887 -10.797 1 87.88 176 ASN A C 1
ATOM 1390 O O . ASN A 1 176 ? 5.418 -6.762 -11.969 1 87.88 176 ASN A O 1
ATOM 1394 N N . GLY A 1 177 ? 4.945 -7.062 -9.82 1 90.38 177 GLY A N 1
ATOM 1395 C CA . GLY A 1 177 ? 3.508 -7.129 -10.047 1 90.38 177 GLY A CA 1
ATOM 1396 C C . GLY A 1 177 ? 2.977 -8.547 -10.109 1 90.38 177 GLY A C 1
ATOM 1397 O O . GLY A 1 177 ? 1.766 -8.766 -10.023 1 90.38 177 GLY A O 1
ATOM 1398 N N . ASP A 1 178 ? 3.881 -9.469 -10.305 1 94.69 178 ASP A N 1
ATOM 1399 C CA . ASP A 1 178 ? 3.48 -10.875 -10.359 1 94.69 178 ASP A CA 1
ATOM 1400 C C . ASP A 1 178 ? 3.57 -11.531 -8.984 1 94.69 178 ASP A C 1
ATOM 1402 O O . ASP A 1 178 ? 3.061 -12.633 -8.789 1 94.69 178 ASP A O 1
ATOM 1406 N N . SER A 1 179 ? 4.168 -10.789 -8.07 1 93.31 179 SER A N 1
ATOM 1407 C CA . SER A 1 179 ? 4.344 -11.359 -6.738 1 93.31 179 SER A CA 1
ATOM 1408 C C . SER A 1 179 ? 3.023 -11.883 -6.184 1 93.31 179 SER A C 1
ATOM 1410 O O . SER A 1 179 ? 1.977 -11.258 -6.359 1 93.31 179 SER A O 1
ATOM 1412 N N . GLY A 1 180 ? 3.199 -13.055 -5.508 1 95.75 180 GLY A N 1
ATOM 1413 C CA . GLY A 1 180 ? 2.012 -13.648 -4.914 1 95.75 180 GLY A CA 1
ATOM 1414 C C . GLY A 1 180 ? 1.281 -14.586 -5.859 1 95.75 180 GLY A C 1
ATOM 1415 O O . GLY A 1 180 ? 0.438 -15.375 -5.426 1 95.75 180 GLY A O 1
ATOM 1416 N N . GLY A 1 181 ? 1.563 -14.461 -7.164 1 97.81 181 GLY A N 1
ATOM 1417 C CA . GLY A 1 181 ? 0.941 -15.32 -8.156 1 97.81 181 GLY A CA 1
ATOM 1418 C C . GLY A 1 181 ? 1.438 -16.75 -8.094 1 97.81 181 GLY A C 1
ATOM 1419 O O . GLY A 1 181 ? 2.439 -17.047 -7.43 1 97.81 181 GLY A O 1
ATOM 1420 N N . PRO A 1 182 ? 0.766 -17.594 -8.836 1 98.5 182 PRO A N 1
ATOM 1421 C CA . PRO A 1 182 ? 1.045 -19.016 -8.711 1 98.5 182 PRO A CA 1
ATOM 1422 C C . PRO A 1 182 ? 2.174 -19.484 -9.633 1 98.5 182 PRO A C 1
ATOM 1424 O O . PRO A 1 182 ? 2.346 -18.938 -10.727 1 98.5 182 PRO A O 1
ATOM 1427 N N . LEU A 1 183 ? 2.957 -20.391 -9.125 1 98.38 183 LEU A N 1
ATOM 1428 C CA . LEU A 1 183 ? 3.766 -21.312 -9.914 1 98.38 183 LEU A CA 1
ATOM 1429 C C . LEU A 1 183 ? 3.086 -22.672 -10.016 1 98.38 183 LEU A C 1
ATOM 1431 O O . LEU A 1 183 ? 2.969 -23.391 -9.016 1 98.38 183 LEU A O 1
ATOM 1435 N N . ILE A 1 184 ? 2.623 -23 -11.242 1 98.38 184 ILE A N 1
ATOM 1436 C CA . ILE A 1 184 ? 1.869 -24.234 -11.445 1 98.38 184 ILE A CA 1
ATOM 1437 C C . ILE A 1 184 ? 2.725 -25.25 -12.211 1 98.38 184 ILE A C 1
ATOM 1439 O O . ILE A 1 184 ? 3.094 -25 -13.359 1 98.38 184 ILE A O 1
ATOM 1443 N N . CYS A 1 185 ? 3.064 -26.328 -11.555 1 97.69 185 CYS A N 1
ATOM 1444 C CA . CYS A 1 185 ? 3.883 -27.375 -12.164 1 97.69 185 CYS A CA 1
ATOM 1445 C C . CYS A 1 185 ? 3.102 -28.688 -12.289 1 97.69 185 CYS A C 1
ATOM 1447 O O . CYS A 1 185 ? 2.658 -29.25 -11.281 1 97.69 185 CYS A O 1
ATOM 1449 N N . ASN A 1 186 ? 3.006 -29.109 -13.492 1 93 186 ASN A N 1
ATOM 1450 C CA . ASN A 1 186 ? 2.24 -30.328 -13.75 1 93 186 ASN A CA 1
ATOM 1451 C C . ASN A 1 186 ? 0.837 -30.234 -13.156 1 93 186 ASN A C 1
ATOM 1453 O O . ASN A 1 186 ? 0.398 -31.156 -12.453 1 93 186 ASN A O 1
ATOM 1457 N N . GLY A 1 187 ? 0.307 -29.078 -13.266 1 92.69 187 GLY A N 1
ATOM 1458 C CA . GLY A 1 187 ? -1.071 -28.844 -12.867 1 92.69 187 GLY A CA 1
ATOM 1459 C C . GLY A 1 187 ? -1.225 -28.594 -11.375 1 92.69 187 GLY A C 1
ATOM 1460 O O . GLY A 1 187 ? -2.34 -28.406 -10.883 1 92.69 187 GLY A O 1
ATOM 1461 N N . GLN A 1 188 ? -0.113 -28.609 -10.68 1 95.75 188 GLN A N 1
ATOM 1462 C CA . GLN A 1 188 ? -0.187 -28.438 -9.227 1 95.75 188 GLN A CA 1
ATOM 1463 C C . GLN A 1 188 ? 0.324 -27.062 -8.812 1 95.75 188 GLN A C 1
ATOM 1465 O O . GLN A 1 188 ? 1.313 -26.562 -9.359 1 95.75 188 GLN A O 1
ATOM 1470 N N . PHE A 1 189 ? -0.363 -26.5 -7.832 1 98.12 189 PHE A N 1
ATOM 1471 C CA . PHE A 1 189 ? 0.01 -25.203 -7.258 1 98.12 189 PHE A CA 1
ATOM 1472 C C . PHE A 1 189 ? 1.241 -25.344 -6.371 1 98.12 189 PHE A C 1
ATOM 1474 O O . PHE A 1 189 ? 1.125 -25.406 -5.145 1 98.12 189 PHE A O 1
ATOM 1481 N N . GLN A 1 190 ? 2.402 -25.172 -6.969 1 97.5 190 GLN A N 1
ATOM 1482 C CA . GLN A 1 190 ? 3.631 -25.562 -6.281 1 97.5 190 GLN A CA 1
ATOM 1483 C C . GLN A 1 190 ? 4.297 -24.344 -5.629 1 97.5 190 GLN A C 1
ATOM 1485 O O . GLN A 1 190 ? 5.098 -24.484 -4.707 1 97.5 190 GLN A O 1
ATOM 1490 N N . GLY A 1 191 ? 4.039 -23.203 -6.16 1 97.31 191 GLY A N 1
ATOM 1491 C CA . GLY A 1 191 ? 4.801 -22.078 -5.637 1 97.31 191 GLY A CA 1
ATOM 1492 C C . GLY A 1 191 ? 4.035 -20.766 -5.664 1 97.31 191 GLY A C 1
ATOM 1493 O O . GLY A 1 191 ? 3.027 -20.656 -6.363 1 97.31 191 GLY A O 1
ATOM 1494 N N . ILE A 1 192 ? 4.52 -19.828 -4.918 1 96.69 192 ILE A N 1
ATOM 1495 C CA . ILE A 1 192 ? 4.078 -18.438 -4.883 1 96.69 192 ILE A CA 1
ATOM 1496 C C . ILE A 1 192 ? 5.227 -17.531 -5.305 1 96.69 192 ILE A C 1
ATOM 1498 O O . ILE A 1 192 ? 6.312 -17.578 -4.719 1 96.69 192 ILE A O 1
ATOM 1502 N N . ALA A 1 193 ? 4.91 -16.766 -6.316 1 94.19 193 ALA A N 1
ATOM 1503 C CA . ALA A 1 193 ? 5.953 -15.859 -6.781 1 94.19 193 ALA A CA 1
ATOM 1504 C C . ALA A 1 193 ? 6.391 -14.914 -5.668 1 94.19 193 ALA A C 1
ATOM 1506 O O . ALA A 1 193 ? 5.559 -14.242 -5.047 1 94.19 193 ALA A O 1
ATOM 1507 N N . TYR A 1 194 ? 7.555 -14.945 -5.379 1 80.56 194 TYR A N 1
ATOM 1508 C CA . TYR A 1 194 ? 8.133 -14.328 -4.191 1 80.56 194 TYR A CA 1
ATOM 1509 C C . TYR A 1 194 ? 8.992 -13.133 -4.566 1 80.56 194 TYR A C 1
ATOM 1511 O O . TYR A 1 194 ? 8.664 -11.992 -4.23 1 80.56 194 TYR A O 1
ATOM 1519 N N . TRP A 1 195 ? 10.312 -13.367 -4.988 1 70.75 195 TRP A N 1
ATOM 1520 C CA . TRP A 1 195 ? 11.367 -12.375 -5.191 1 70.75 195 TRP A CA 1
ATOM 1521 C C . TRP A 1 195 ? 12.234 -12.742 -6.395 1 70.75 195 TRP A C 1
ATOM 1523 O O . TRP A 1 195 ? 12.164 -13.867 -6.898 1 70.75 195 TRP A O 1
ATOM 1533 N N . GLY A 1 196 ? 12.773 -11.82 -6.879 1 68 196 GLY A N 1
ATOM 1534 C CA . GLY A 1 196 ? 13.758 -11.984 -7.934 1 68 196 GLY A CA 1
ATOM 1535 C C . GLY A 1 196 ? 14.711 -10.812 -8.055 1 68 196 GLY A C 1
ATOM 1536 O O . GLY A 1 196 ? 14.781 -9.969 -7.16 1 68 196 GLY A O 1
ATOM 1537 N N . ALA A 1 197 ? 15.43 -10.938 -9.016 1 69.81 197 ALA A N 1
ATOM 1538 C CA . ALA A 1 197 ? 16.391 -9.875 -9.289 1 69.81 197 ALA A CA 1
ATOM 1539 C C . ALA A 1 197 ? 15.688 -8.562 -9.609 1 69.81 197 ALA A C 1
ATOM 1541 O O . ALA A 1 197 ? 14.516 -8.562 -10 1 69.81 197 ALA A O 1
ATOM 1542 N N . ASP A 1 198 ? 16.391 -7.469 -9.453 1 71.38 198 ASP A N 1
ATOM 1543 C CA . ASP A 1 198 ? 15.852 -6.152 -9.789 1 71.38 198 ASP A CA 1
ATOM 1544 C C . ASP A 1 198 ? 15.422 -6.094 -11.258 1 71.38 198 ASP A C 1
ATOM 1546 O O . ASP A 1 198 ? 14.359 -5.547 -11.578 1 71.38 198 ASP A O 1
ATOM 1550 N N . THR A 1 199 ? 16.422 -6.562 -12.047 1 82.62 199 THR A N 1
ATOM 1551 C CA . THR A 1 199 ? 16.078 -6.754 -13.453 1 82.62 199 THR A CA 1
ATOM 1552 C C . THR A 1 199 ? 15.656 -8.195 -13.719 1 82.62 199 THR A C 1
ATOM 1554 O O . THR A 1 199 ? 16.406 -9.133 -13.438 1 82.62 199 THR A O 1
ATOM 1557 N N . CYS A 1 200 ? 14.469 -8.32 -14.203 1 90.75 200 CYS A N 1
ATOM 1558 C CA . CYS A 1 200 ? 13.891 -9.648 -14.367 1 90.75 200 CYS A CA 1
ATOM 1559 C C . CYS A 1 200 ? 14.391 -10.305 -15.648 1 90.75 200 CYS A C 1
ATOM 1561 O O . CYS A 1 200 ? 14.836 -9.625 -16.562 1 90.75 200 CYS A O 1
ATOM 1563 N N . ALA A 1 201 ? 14.359 -11.625 -15.641 1 94.94 201 ALA A N 1
ATOM 1564 C CA . ALA A 1 201 ? 14.562 -12.469 -16.812 1 94.94 201 ALA A CA 1
ATOM 1565 C C . ALA A 1 201 ? 16.016 -12.383 -17.297 1 94.94 201 ALA A C 1
ATOM 1567 O O . ALA A 1 201 ? 16.266 -12.422 -18.5 1 94.94 201 ALA A O 1
ATOM 1568 N N . GLN A 1 202 ? 16.875 -12.102 -16.359 1 92.44 202 GLN A N 1
ATOM 1569 C CA . GLN A 1 202 ? 18.297 -12.117 -16.688 1 92.44 202 GLN A CA 1
ATOM 1570 C C . GLN A 1 202 ? 18.859 -13.539 -16.672 1 92.44 202 GLN A C 1
ATOM 1572 O O . GLN A 1 202 ? 18.375 -14.391 -15.93 1 92.44 202 GLN A O 1
ATOM 1577 N N . PRO A 1 203 ? 19.891 -13.789 -17.547 1 93.38 203 PRO A N 1
ATOM 1578 C CA . PRO A 1 203 ? 20.516 -15.109 -17.5 1 93.38 203 PRO A CA 1
ATOM 1579 C C . PRO A 1 203 ? 21.094 -15.445 -16.125 1 93.38 203 PRO A C 1
ATOM 1581 O O . PRO A 1 203 ? 21.688 -14.586 -15.477 1 93.38 203 PRO A O 1
ATOM 1584 N N . ARG A 1 204 ? 20.797 -16.688 -15.617 1 91.12 204 ARG A N 1
ATOM 1585 C CA . ARG A 1 204 ? 21.359 -17.234 -14.383 1 91.12 204 ARG A CA 1
ATOM 1586 C C . ARG A 1 204 ? 20.812 -16.5 -13.164 1 91.12 204 ARG A C 1
ATOM 1588 O O . ARG A 1 204 ? 21.438 -16.484 -12.102 1 91.12 204 ARG A O 1
ATOM 1595 N N . GLU A 1 205 ? 19.688 -15.859 -13.352 1 91.44 205 GLU A N 1
ATOM 1596 C CA . GLU A 1 205 ? 18.984 -15.219 -12.234 1 91.44 205 GLU A CA 1
ATOM 1597 C C . GLU A 1 205 ? 17.531 -15.664 -12.164 1 91.44 205 GLU A C 1
ATOM 1599 O O . GLU A 1 205 ? 16.625 -14.859 -12.359 1 91.44 205 GLU A O 1
ATOM 1604 N N . PRO A 1 206 ? 17.422 -16.938 -11.859 1 92.81 206 PRO A N 1
ATOM 1605 C CA . PRO A 1 206 ? 16.047 -17.453 -11.781 1 92.81 206 PRO A CA 1
ATOM 1606 C C . PRO A 1 206 ? 15.258 -16.859 -10.625 1 92.81 206 PRO A C 1
ATOM 1608 O O . PRO A 1 206 ? 15.828 -16.172 -9.766 1 92.81 206 PRO A O 1
ATOM 1611 N N . GLY A 1 207 ? 13.992 -16.984 -10.711 1 92.5 207 GLY A N 1
ATOM 1612 C CA . GLY A 1 207 ? 13.102 -16.469 -9.68 1 92.5 207 GLY A CA 1
ATOM 1613 C C . GLY A 1 207 ? 12.969 -17.391 -8.484 1 92.5 207 GLY A C 1
ATOM 1614 O O . GLY A 1 207 ? 13.297 -18.578 -8.57 1 92.5 207 GLY A O 1
ATOM 1615 N N . LEU A 1 208 ? 12.57 -16.812 -7.406 1 91 208 LEU A N 1
ATOM 1616 C CA . LEU A 1 208 ? 12.305 -17.531 -6.168 1 91 208 LEU A CA 1
ATOM 1617 C C . LEU A 1 208 ? 10.805 -17.656 -5.922 1 91 208 LEU A C 1
ATOM 1619 O O . LEU A 1 208 ? 10.055 -16.703 -6.168 1 91 208 LEU A O 1
ATOM 1623 N N . TYR A 1 209 ? 10.422 -18.828 -5.457 1 94.19 209 TYR A N 1
ATOM 1624 C CA . TYR A 1 209 ? 9.016 -19.109 -5.164 1 94.19 209 TYR A CA 1
ATOM 1625 C C . TYR A 1 209 ? 8.867 -19.812 -3.82 1 94.19 209 TYR A C 1
ATOM 1627 O O . TYR A 1 209 ? 9.617 -20.734 -3.504 1 94.19 209 TYR A O 1
ATOM 1635 N N . THR A 1 210 ? 7.906 -19.312 -3.07 1 92.62 210 THR A N 1
ATOM 1636 C CA . THR A 1 210 ? 7.586 -20.031 -1.844 1 92.62 210 THR A CA 1
ATOM 1637 C C . THR A 1 210 ? 7.027 -21.422 -2.16 1 92.62 210 THR A C 1
ATOM 1639 O O . THR A 1 210 ? 6.141 -21.562 -3.002 1 92.62 210 THR A O 1
ATOM 1642 N N . LYS A 1 211 ? 7.574 -22.453 -1.527 1 94.56 211 LYS A N 1
ATOM 1643 C CA . LYS A 1 211 ? 7.141 -23.828 -1.753 1 94.56 211 LYS A CA 1
ATOM 1644 C C . LYS A 1 211 ? 5.852 -24.125 -0.993 1 94.56 211 LYS A C 1
ATOM 1646 O O . LYS A 1 211 ? 5.891 -24.5 0.179 1 94.56 211 LYS A O 1
ATOM 1651 N N . VAL A 1 212 ? 4.812 -24.156 -1.701 1 95.75 212 VAL A N 1
ATOM 1652 C CA . VAL A 1 212 ? 3.488 -24.25 -1.097 1 95.75 212 VAL A CA 1
ATOM 1653 C C . VAL A 1 212 ? 3.33 -25.594 -0.389 1 95.75 212 VAL A C 1
ATOM 1655 O O . VAL A 1 212 ? 2.744 -25.672 0.694 1 95.75 212 VAL A O 1
ATOM 1658 N N . PHE A 1 213 ? 3.859 -26.609 -0.946 1 95.94 213 PHE A N 1
ATOM 1659 C CA . PHE A 1 213 ? 3.697 -27.953 -0.413 1 95.94 213 PHE A CA 1
ATOM 1660 C C . PHE A 1 213 ? 4.156 -28.016 1.039 1 95.94 213 PHE A C 1
ATOM 1662 O O . PHE A 1 213 ? 3.545 -28.703 1.857 1 95.94 213 PHE A O 1
ATOM 1669 N N . ASP A 1 214 ? 5.137 -27.281 1.349 1 92.62 214 ASP A N 1
ATOM 1670 C CA . ASP A 1 214 ? 5.711 -27.312 2.689 1 92.62 214 ASP A CA 1
ATOM 1671 C C . ASP A 1 214 ? 4.797 -26.625 3.695 1 92.62 214 ASP A C 1
ATOM 1673 O O . ASP A 1 214 ? 4.992 -26.734 4.906 1 92.62 214 ASP A O 1
ATOM 1677 N N . TYR A 1 215 ? 3.797 -25.953 3.199 1 92.94 215 TYR A N 1
ATOM 1678 C CA . TYR A 1 215 ? 2.922 -25.188 4.078 1 92.94 215 TYR A CA 1
ATOM 1679 C C . TYR A 1 215 ? 1.514 -25.766 4.086 1 92.94 215 TYR A C 1
ATOM 1681 O O . TYR A 1 215 ? 0.6 -25.188 4.68 1 92.94 215 TYR A O 1
ATOM 1689 N N . THR A 1 216 ? 1.297 -26.891 3.432 1 95.19 216 THR A N 1
ATOM 1690 C CA . THR A 1 216 ? -0.049 -27.422 3.25 1 95.19 216 THR A CA 1
ATOM 1691 C C . THR A 1 216 ? -0.708 -27.688 4.598 1 95.19 216 THR A C 1
ATOM 1693 O O . THR A 1 216 ? -1.889 -27.391 4.793 1 95.19 216 THR A O 1
ATOM 1696 N N . ASP A 1 217 ? 0.056 -28.188 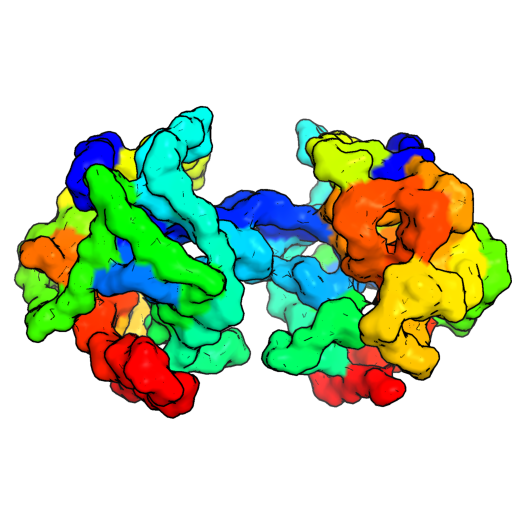5.602 1 93.44 217 ASP A N 1
ATOM 1697 C CA . ASP A 1 217 ? -0.507 -28.469 6.918 1 93.44 217 ASP A CA 1
ATOM 1698 C C . ASP A 1 217 ? -0.91 -27.188 7.625 1 93.44 217 ASP A C 1
ATOM 1700 O O . ASP A 1 217 ? -1.969 -27.109 8.258 1 93.44 217 ASP A O 1
ATOM 1704 N N . TRP A 1 218 ? -0.053 -26.234 7.547 1 93.5 218 TRP A N 1
ATOM 1705 C CA . TRP A 1 218 ? -0.339 -24.953 8.156 1 93.5 218 TRP A CA 1
ATOM 1706 C C . TRP A 1 218 ? -1.6 -24.328 7.559 1 93.5 218 TRP A C 1
ATOM 1708 O O . TRP A 1 218 ? -2.482 -23.875 8.289 1 93.5 218 TRP A O 1
ATOM 1718 N N . ILE A 1 219 ? -1.7 -24.328 6.242 1 95.44 219 ILE A N 1
ATOM 1719 C CA . ILE A 1 219 ? -2.824 -23.75 5.52 1 95.44 219 ILE A CA 1
ATOM 1720 C C . ILE A 1 219 ? -4.117 -24.453 5.918 1 95.44 219 ILE A C 1
ATOM 1722 O O . ILE A 1 219 ? -5.098 -23.812 6.285 1 95.44 219 ILE A O 1
ATOM 1726 N N . GLN A 1 220 ? -4.066 -25.766 5.891 1 95.44 220 GLN A N 1
ATOM 1727 C CA . GLN A 1 220 ? -5.258 -26.562 6.195 1 95.44 220 GLN A CA 1
ATOM 1728 C C . GLN A 1 220 ? -5.688 -26.375 7.645 1 95.44 220 GLN A C 1
ATOM 1730 O O . GLN A 1 220 ? -6.883 -26.344 7.945 1 95.44 220 GLN A O 1
ATOM 1735 N N . SER A 1 221 ? -4.723 -26.203 8.492 1 94.75 221 SER A N 1
ATOM 1736 C CA . SER A 1 221 ? -5.031 -25.969 9.898 1 94.75 221 SER A CA 1
ATOM 1737 C C . SER A 1 221 ? -5.773 -24.656 10.094 1 94.75 221 SER A C 1
ATOM 1739 O O . SER A 1 221 ? -6.766 -24.594 10.828 1 94.75 221 SER A O 1
ATOM 1741 N N . ILE A 1 222 ? -5.332 -23.641 9.414 1 93.69 222 ILE A N 1
ATOM 1742 C CA . ILE A 1 222 ? -5.973 -22.344 9.531 1 93.69 222 ILE A CA 1
ATOM 1743 C C . ILE A 1 222 ? -7.383 -22.406 8.945 1 93.69 222 ILE A C 1
ATOM 1745 O O . ILE A 1 222 ? -8.336 -21.906 9.555 1 93.69 222 ILE A O 1
ATOM 1749 N N . ILE A 1 223 ? -7.504 -23.016 7.832 1 94.75 223 ILE A N 1
ATOM 1750 C CA . ILE A 1 223 ? -8.789 -23.109 7.148 1 94.75 223 ILE A CA 1
ATOM 1751 C C . ILE A 1 223 ? -9.781 -23.891 8.016 1 94.75 223 ILE A C 1
ATOM 1753 O O . ILE A 1 223 ? -10.977 -23.562 8.039 1 94.75 223 ILE A O 1
ATOM 1757 N N . SER A 1 224 ? -9.234 -24.766 8.773 1 93.88 224 SER A N 1
ATOM 1758 C CA . SER A 1 224 ? -10.078 -25.609 9.617 1 93.88 224 SER A CA 1
ATOM 1759 C C . SER A 1 224 ? -10.438 -24.906 10.922 1 93.88 224 SER A C 1
ATOM 1761 O O . SER A 1 224 ? -11.195 -25.438 11.734 1 93.88 224 SER A O 1
ATOM 1763 N N . GLY A 1 225 ? -9.844 -23.672 11.117 1 90.31 225 GLY A N 1
ATOM 1764 C CA . GLY A 1 225 ? -10.258 -22.875 12.266 1 90.31 225 GLY A CA 1
ATOM 1765 C C . GLY A 1 225 ? -9.188 -22.781 13.336 1 90.31 225 GLY A C 1
ATOM 1766 O O . GLY A 1 225 ? -9.375 -22.109 14.352 1 90.31 225 GLY A O 1
ATOM 1767 N N . ASN A 1 226 ? -8.086 -23.5 13.094 1 84.31 226 ASN A N 1
ATOM 1768 C CA . ASN A 1 226 ? -6.98 -23.391 14.039 1 84.31 226 ASN A CA 1
ATOM 1769 C C . ASN A 1 226 ? -6.105 -22.172 13.734 1 84.31 226 ASN A C 1
ATOM 1771 O O . ASN A 1 226 ? -5.105 -22.281 13.023 1 84.31 226 ASN A O 1
ATOM 1775 N N . THR A 1 227 ? -6.43 -21.078 14.305 1 75.69 227 THR A N 1
ATOM 1776 C CA . THR A 1 227 ? -5.781 -19.828 13.945 1 75.69 227 THR A CA 1
ATOM 1777 C C . THR A 1 227 ? -4.402 -19.734 14.586 1 75.69 227 THR A C 1
ATOM 1779 O O . THR A 1 227 ? -3.633 -18.812 14.273 1 75.69 227 THR A O 1
ATOM 1782 N N . ASP A 1 228 ? -4.078 -20.656 15.438 1 72.38 228 ASP A N 1
ATOM 1783 C CA . ASP A 1 228 ? -2.783 -20.656 16.109 1 72.38 228 ASP A CA 1
ATOM 1784 C C . ASP A 1 228 ? -1.846 -21.688 15.484 1 72.38 228 ASP A C 1
ATOM 1786 O O . ASP A 1 228 ? -0.872 -22.109 16.109 1 72.38 228 ASP A O 1
ATOM 1790 N N . ALA A 1 229 ? -2.279 -22.047 14.336 1 74.94 229 ALA A N 1
ATOM 1791 C CA . ALA A 1 229 ? -1.448 -23.062 13.688 1 74.94 229 ALA A CA 1
ATOM 1792 C C . ALA A 1 229 ? -0.008 -22.578 13.539 1 74.94 229 ALA A C 1
ATOM 1794 O O . ALA A 1 229 ? 0.234 -21.391 13.258 1 74.94 229 ALA A O 1
ATOM 1795 N N . THR A 1 230 ? 0.95 -23.438 13.867 1 76.44 230 THR A N 1
ATOM 1796 C CA . THR A 1 230 ? 2.373 -23.125 13.844 1 76.44 230 THR A CA 1
ATOM 1797 C C . THR A 1 230 ? 2.924 -23.219 12.422 1 76.44 230 THR A C 1
ATOM 1799 O O . THR A 1 230 ? 2.645 -24.188 11.711 1 76.44 230 THR A O 1
ATOM 1802 N N . CYS A 1 231 ? 3.582 -22.219 12.039 1 79.44 231 CYS A N 1
ATOM 1803 C CA . CYS A 1 231 ? 4.281 -22.219 10.758 1 79.44 231 CYS A CA 1
ATOM 1804 C C . CYS A 1 231 ? 5.363 -23.297 10.734 1 79.44 231 CYS A C 1
ATOM 1806 O O . CYS A 1 231 ? 6.027 -23.531 11.742 1 79.44 231 CYS A O 1
ATOM 1808 N N . PRO A 1 232 ? 5.418 -23.984 9.578 1 77.06 232 PRO A N 1
ATOM 1809 C CA . PRO A 1 232 ? 6.453 -25.016 9.492 1 77.06 232 PRO A CA 1
ATOM 1810 C C . PRO A 1 232 ? 7.848 -24.484 9.82 1 77.06 232 PRO A C 1
ATOM 1812 O O . PRO A 1 232 ? 8.164 -23.328 9.5 1 77.06 232 PRO A O 1
ATOM 1815 N N . GLN A 1 233 ? 8.594 -25.188 10.68 1 67.5 233 GLN A N 1
ATOM 1816 C CA . GLN A 1 233 ? 9.93 -24.797 11.109 1 67.5 233 GLN A CA 1
ATOM 1817 C C . GLN A 1 233 ? 10.961 -25.094 10.016 1 67.5 233 GLN A C 1
ATOM 1819 O O . GLN A 1 233 ? 10.805 -26.047 9.25 1 67.5 233 GLN A O 1
ATOM 1824 N N . VAL B 1 1 ? 4.863 -10.828 -16.062 1 97.19 1 VAL B N 1
ATOM 1825 C CA . VAL B 1 1 ? 5.648 -11.945 -16.578 1 97.19 1 VAL B CA 1
ATOM 1826 C C . VAL B 1 1 ? 6.402 -11.508 -17.828 1 97.19 1 VAL B C 1
ATOM 1828 O O . VAL B 1 1 ? 5.797 -11.227 -18.875 1 97.19 1 VAL B O 1
ATOM 1831 N N . ILE B 1 2 ? 7.684 -11.508 -17.656 1 96.69 2 ILE B N 1
ATOM 1832 C CA . ILE B 1 2 ? 8.578 -11.172 -18.766 1 96.69 2 ILE B CA 1
ATOM 1833 C C . ILE B 1 2 ? 8.672 -12.352 -19.734 1 96.69 2 ILE B C 1
ATOM 1835 O O . ILE B 1 2 ? 8.773 -13.508 -19.312 1 96.69 2 ILE B O 1
ATOM 1839 N N . GLY B 1 3 ? 8.617 -12 -21.078 1 97.12 3 GLY B N 1
ATOM 1840 C CA . GLY B 1 3 ? 8.836 -13.023 -22.094 1 97.12 3 GLY B CA 1
ATOM 1841 C C . GLY B 1 3 ? 7.641 -13.945 -22.266 1 97.12 3 GLY B C 1
ATOM 1842 O O . GLY B 1 3 ? 7.723 -14.953 -22.984 1 97.12 3 GLY B O 1
ATOM 1843 N N . GLY B 1 4 ? 6.531 -13.719 -21.578 1 97.5 4 GLY B N 1
ATOM 1844 C CA . GLY B 1 4 ? 5.301 -14.477 -21.719 1 97.5 4 GLY B CA 1
ATOM 1845 C C . GLY B 1 4 ? 4.367 -13.914 -22.766 1 97.5 4 GLY B C 1
ATOM 1846 O O . GLY B 1 4 ? 4.727 -12.977 -23.484 1 97.5 4 GLY B O 1
ATOM 1847 N N . VAL B 1 5 ? 3.277 -14.555 -22.938 1 97.69 5 VAL B N 1
ATOM 1848 C CA . VAL B 1 5 ? 2.201 -14.094 -23.812 1 97.69 5 VAL B CA 1
ATOM 1849 C C . VAL B 1 5 ? 0.905 -13.977 -23.016 1 97.69 5 VAL B C 1
ATOM 1851 O O . VAL B 1 5 ? 0.833 -14.422 -21.859 1 97.69 5 VAL B O 1
ATOM 1854 N N . GLU B 1 6 ? -0.036 -13.328 -23.656 1 98.19 6 GLU B N 1
ATOM 1855 C CA . GLU B 1 6 ? -1.33 -13.234 -22.984 1 98.19 6 GLU B CA 1
ATOM 1856 C C . GLU B 1 6 ? -1.867 -14.609 -22.609 1 98.19 6 GLU B C 1
ATOM 1858 O O . GLU B 1 6 ? -1.882 -15.523 -23.453 1 98.19 6 GLU B O 1
ATOM 1863 N N . CYS B 1 7 ? -2.234 -14.719 -21.375 1 98.25 7 CYS B N 1
ATOM 1864 C CA . CYS B 1 7 ? -2.842 -15.977 -20.938 1 98.25 7 CYS B CA 1
ATOM 1865 C C . CYS B 1 7 ? -4.156 -16.219 -21.672 1 98.25 7 CYS B C 1
ATOM 1867 O O . CYS B 1 7 ? -4.855 -15.281 -22.047 1 98.25 7 CYS B O 1
ATOM 1869 N N . ASN B 1 8 ? -4.395 -17.516 -21.859 1 97.62 8 ASN B N 1
ATOM 1870 C CA . ASN B 1 8 ? -5.766 -17.859 -22.219 1 97.62 8 ASN B CA 1
ATOM 1871 C C . ASN B 1 8 ? -6.75 -17.484 -21.125 1 97.62 8 ASN B C 1
ATOM 1873 O O . ASN B 1 8 ? -6.539 -17.828 -19.953 1 97.62 8 ASN B O 1
ATOM 1877 N N . ILE B 1 9 ? -7.789 -16.781 -21.5 1 95.75 9 ILE B N 1
ATOM 1878 C CA . ILE B 1 9 ? -8.742 -16.25 -20.516 1 95.75 9 ILE B CA 1
ATOM 1879 C C . ILE B 1 9 ? -9.359 -17.406 -19.719 1 95.75 9 ILE B C 1
ATOM 1881 O O . ILE B 1 9 ? -9.789 -17.219 -18.594 1 95.75 9 ILE B O 1
ATOM 1885 N N . ASN B 1 10 ? -9.328 -18.578 -20.219 1 96.12 10 ASN B N 1
ATOM 1886 C CA . ASN B 1 10 ? -9.984 -19.719 -19.578 1 96.12 10 ASN B CA 1
ATOM 1887 C C . ASN B 1 10 ? -8.992 -20.531 -18.75 1 96.12 10 ASN B C 1
ATOM 1889 O O . ASN B 1 10 ? -9.375 -21.531 -18.125 1 96.12 10 ASN B O 1
ATOM 1893 N N . GLU B 1 11 ? -7.762 -20.156 -18.625 1 96.62 11 GLU B N 1
ATOM 1894 C CA . GLU B 1 11 ? -6.789 -21.031 -17.969 1 96.62 11 GLU B CA 1
ATOM 1895 C C . GLU B 1 11 ? -6.461 -20.531 -16.562 1 96.62 11 GLU B C 1
ATOM 1897 O O . GLU B 1 11 ? -5.68 -21.172 -15.852 1 96.62 11 GLU B O 1
ATOM 1902 N N . HIS B 1 12 ? -7.027 -19.391 -16.203 1 97.56 12 HIS B N 1
ATOM 1903 C CA . HIS B 1 12 ? -6.551 -18.812 -14.953 1 97.56 12 HIS B CA 1
ATOM 1904 C C . HIS B 1 12 ? -7.715 -18.438 -14.047 1 97.56 12 HIS B C 1
ATOM 1906 O O . HIS B 1 12 ? -7.73 -17.344 -13.477 1 97.56 12 HIS B O 1
ATOM 1912 N N . GLY B 1 13 ? -8.672 -19.344 -13.867 1 97.81 13 GLY B N 1
ATOM 1913 C CA . GLY B 1 13 ? -9.859 -19.094 -13.062 1 97.81 13 GLY B CA 1
ATOM 1914 C C . GLY B 1 13 ? -9.555 -18.906 -11.594 1 97.81 13 GLY B C 1
ATOM 1915 O O . GLY B 1 13 ? -10.375 -18.375 -10.844 1 97.81 13 GLY B O 1
ATOM 1916 N N . PHE B 1 14 ? -8.406 -19.297 -11.172 1 98.69 14 PHE B N 1
ATOM 1917 C CA . PHE B 1 14 ? -7.988 -19.234 -9.773 1 98.69 14 PHE B CA 1
ATOM 1918 C C . PHE B 1 14 ? -7.18 -17.969 -9.508 1 98.69 14 PHE B C 1
ATOM 1920 O O . PHE B 1 14 ? -6.895 -17.641 -8.359 1 98.69 14 PHE B O 1
ATOM 1927 N N . LEU B 1 15 ? -6.727 -17.266 -10.516 1 98.62 15 LEU B N 1
ATOM 1928 C CA . LEU B 1 15 ? -5.82 -16.125 -10.391 1 98.62 15 LEU B CA 1
ATOM 1929 C C . LEU B 1 15 ? -6.551 -14.914 -9.82 1 98.62 15 LEU B C 1
ATOM 1931 O O . LEU B 1 15 ? -7.613 -14.539 -10.32 1 98.62 15 LEU B O 1
ATOM 1935 N N . ALA B 1 16 ? -6.031 -14.383 -8.789 1 98.38 16 ALA B N 1
ATOM 1936 C CA . ALA B 1 16 ? -6.578 -13.188 -8.148 1 98.38 16 ALA B CA 1
ATOM 1937 C C . ALA B 1 16 ? -5.656 -11.992 -8.359 1 98.38 16 ALA B C 1
ATOM 1939 O O . ALA B 1 16 ? -4.43 -12.125 -8.32 1 98.38 16 ALA B O 1
ATOM 1940 N N . LEU B 1 17 ? -6.207 -10.867 -8.648 1 96.56 17 LEU B N 1
ATOM 1941 C CA . LEU B 1 17 ? -5.492 -9.594 -8.672 1 96.56 17 LEU B CA 1
ATOM 1942 C C . LEU B 1 17 ? -5.645 -8.852 -7.352 1 96.56 17 LEU B C 1
ATOM 1944 O O . LEU B 1 17 ? -6.754 -8.477 -6.969 1 96.56 17 LEU B O 1
ATOM 1948 N N . LEU B 1 18 ? -4.531 -8.852 -6.664 1 93.88 18 LEU B N 1
ATOM 1949 C CA . LEU B 1 18 ? -4.492 -8.031 -5.457 1 93.88 18 LEU B CA 1
ATOM 1950 C C . LEU B 1 18 ? -4.008 -6.621 -5.777 1 93.88 18 LEU B C 1
ATOM 1952 O O . LEU B 1 18 ? -3.01 -6.449 -6.477 1 93.88 18 LEU B O 1
ATOM 1956 N N . TYR B 1 19 ? -4.738 -5.723 -5.344 1 84.31 19 TYR B N 1
ATOM 1957 C CA . TYR B 1 19 ? -4.453 -4.352 -5.75 1 84.31 19 TYR B CA 1
ATOM 1958 C C . TYR B 1 19 ? -4.66 -3.383 -4.59 1 84.31 19 TYR B C 1
ATOM 1960 O O . TYR B 1 19 ? -5.527 -3.6 -3.744 1 84.31 19 TYR B O 1
ATOM 1968 N N . SER B 1 20 ? -3.666 -2.609 -4.473 1 74.62 20 SER B N 1
ATOM 1969 C CA . SER B 1 20 ? -3.924 -1.45 -3.625 1 74.62 20 SER B CA 1
ATOM 1970 C C . SER B 1 20 ? -3.912 -0.158 -4.438 1 74.62 20 SER B C 1
ATOM 1972 O O . SER B 1 20 ? -3.137 -0.021 -5.383 1 74.62 20 SER B O 1
ATOM 1974 N N . ARG B 1 21 ? -4.91 0.5 -4.344 1 65.31 21 ARG B N 1
ATOM 1975 C CA . ARG B 1 21 ? -4.898 1.818 -4.973 1 65.31 21 ARG B CA 1
ATOM 1976 C C . ARG B 1 21 ? -3.709 2.643 -4.492 1 65.31 21 ARG B C 1
ATOM 1978 O O . ARG B 1 21 ? -3.17 2.396 -3.41 1 65.31 21 ARG B O 1
ATOM 1985 N N . ARG B 1 22 ? -3.18 3.336 -5.59 1 64.31 22 ARG B N 1
ATOM 1986 C CA . ARG B 1 22 ? -2.223 4.352 -5.16 1 64.31 22 ARG B CA 1
ATOM 1987 C C . ARG B 1 22 ? -2.684 5.027 -3.873 1 64.31 22 ARG B C 1
ATOM 1989 O O . ARG B 1 22 ? -3.873 5.293 -3.697 1 64.31 22 ARG B O 1
ATOM 1996 N N . PHE B 1 23 ? -1.843 4.781 -2.988 1 73.19 23 PHE B N 1
ATOM 1997 C CA . PHE B 1 23 ? -2.178 5.41 -1.717 1 73.19 23 PHE B CA 1
ATOM 1998 C C . PHE B 1 23 ? -1.229 6.566 -1.419 1 73.19 23 PHE B C 1
ATOM 2000 O O . PHE B 1 23 ? -0.025 6.465 -1.659 1 73.19 23 PHE B O 1
ATOM 2007 N N . GLN B 1 24 ? -1.763 7.625 -1.301 1 86 24 GLN B N 1
ATOM 2008 C CA . GLN B 1 24 ? -0.95 8.789 -0.953 1 86 24 GLN B CA 1
ATOM 2009 C C . GLN B 1 24 ? -1.375 9.375 0.389 1 86 24 GLN B C 1
ATOM 2011 O O . GLN B 1 24 ? -2.545 9.289 0.767 1 86 24 GLN B O 1
ATOM 2016 N N . CYS B 1 25 ? -0.441 9.781 1.071 1 92.5 25 CYS B N 1
ATOM 2017 C CA . CYS B 1 25 ? -0.622 10.484 2.338 1 92.5 25 CYS B CA 1
ATOM 2018 C C . CYS B 1 25 ? 0.232 11.742 2.395 1 92.5 25 CYS B C 1
ATOM 2020 O O . CYS B 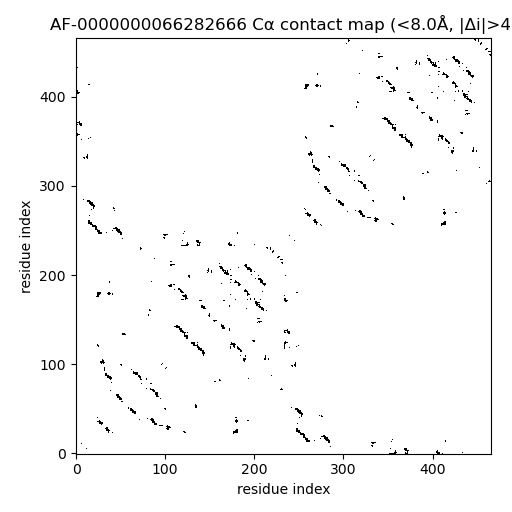1 25 ? 1.107 11.945 1.551 1 92.5 25 CYS B O 1
ATOM 2022 N N . GLY B 1 26 ? -0.164 12.586 3.367 1 96.12 26 GLY B N 1
ATOM 2023 C CA . GLY B 1 26 ? 0.719 13.68 3.74 1 96.12 26 GLY B CA 1
ATOM 2024 C C . GLY B 1 26 ? 1.605 13.359 4.926 1 96.12 26 GLY B C 1
ATOM 2025 O O . GLY B 1 26 ? 1.411 12.336 5.59 1 96.12 26 GLY B O 1
ATOM 2026 N N . GLY B 1 27 ? 2.553 14.141 5.098 1 98.19 27 GLY B N 1
ATOM 2027 C CA . GLY B 1 27 ? 3.438 14.148 6.25 1 98.19 27 GLY B CA 1
ATOM 2028 C C . GLY B 1 27 ? 4.051 15.508 6.527 1 98.19 27 GLY B C 1
ATOM 2029 O O . GLY B 1 27 ? 3.844 16.453 5.762 1 98.19 27 GLY B O 1
ATOM 2030 N N . THR B 1 28 ? 4.68 15.578 7.617 1 98.75 28 THR B N 1
ATOM 2031 C CA . THR B 1 28 ? 5.312 16.828 8.008 1 98.75 28 THR B CA 1
ATOM 2032 C C . THR B 1 28 ? 6.773 16.609 8.391 1 98.75 28 THR B C 1
ATOM 2034 O O . THR B 1 28 ? 7.074 15.836 9.305 1 98.75 28 THR B O 1
ATOM 2037 N N . LEU B 1 29 ? 7.621 17.281 7.676 1 98.81 29 LEU B N 1
ATOM 2038 C CA . LEU B 1 29 ? 9.031 17.297 8.047 1 98.81 29 LEU B CA 1
ATOM 2039 C C . LEU B 1 29 ? 9.25 18.094 9.328 1 98.81 29 LEU B C 1
ATOM 2041 O O . LEU B 1 29 ? 9.008 19.297 9.359 1 98.81 29 LEU B O 1
ATOM 2045 N N . ILE B 1 30 ? 9.734 17.391 10.352 1 98.44 30 ILE B N 1
ATOM 2046 C CA . ILE B 1 30 ? 9.828 18.109 11.617 1 98.44 30 ILE B CA 1
ATOM 2047 C C . ILE B 1 30 ? 11.281 18.469 11.906 1 98.44 30 ILE B C 1
ATOM 2049 O O . ILE B 1 30 ? 11.562 19.328 12.758 1 98.44 30 ILE B O 1
ATOM 2053 N N . ASN B 1 31 ? 12.164 17.891 11.305 1 97.56 31 ASN B N 1
ATOM 2054 C CA . ASN B 1 31 ? 13.57 18.25 11.156 1 97.56 31 ASN B CA 1
ATOM 2055 C C . ASN B 1 31 ? 14.219 17.531 9.977 1 97.56 31 ASN B C 1
ATOM 2057 O O . ASN B 1 31 ? 13.531 16.891 9.188 1 97.56 31 ASN B O 1
ATOM 2061 N N . GLU B 1 32 ? 15.5 17.625 9.812 1 97.75 32 GLU B N 1
ATOM 2062 C CA . GLU B 1 32 ? 16.125 17.188 8.57 1 97.75 32 GLU B CA 1
ATOM 2063 C C . GLU B 1 32 ? 16.094 15.664 8.438 1 97.75 32 GLU B C 1
ATOM 2065 O O . GLU B 1 32 ? 16.344 15.125 7.359 1 97.75 32 GLU B O 1
ATOM 2070 N N . GLU B 1 33 ? 15.633 14.984 9.508 1 97.94 33 GLU B N 1
ATOM 2071 C CA . GLU B 1 33 ? 15.781 13.531 9.453 1 97.94 33 GLU B CA 1
ATOM 2072 C C . GLU B 1 33 ? 14.461 12.828 9.758 1 97.94 33 GLU B C 1
ATOM 2074 O O . GLU B 1 33 ? 14.367 11.602 9.672 1 97.94 33 GLU B O 1
ATOM 2079 N N . TRP B 1 34 ? 13.484 13.648 10.07 1 98.31 34 TRP B N 1
ATOM 2080 C CA . TRP B 1 34 ? 12.297 13 10.617 1 98.31 34 TRP B CA 1
ATOM 2081 C C . TRP B 1 34 ? 11.031 13.57 9.992 1 98.31 34 TRP B C 1
ATOM 2083 O O . TRP B 1 34 ? 10.906 14.789 9.812 1 98.31 34 TRP B O 1
ATOM 2093 N N . VAL B 1 35 ? 10.141 12.695 9.648 1 98.5 35 VAL B N 1
ATOM 2094 C CA . VAL B 1 35 ? 8.812 13.047 9.148 1 98.5 35 VAL B CA 1
ATOM 2095 C C . VAL B 1 35 ? 7.738 12.477 10.07 1 98.5 35 VAL B C 1
ATOM 2097 O O . VAL B 1 35 ? 7.84 11.336 10.516 1 98.5 35 VAL B O 1
ATOM 2100 N N . LEU B 1 36 ? 6.809 13.305 10.422 1 97.88 36 LEU B N 1
ATOM 2101 C CA . LEU B 1 36 ? 5.648 12.883 11.203 1 97.88 36 LEU B CA 1
ATOM 2102 C C . LEU B 1 36 ? 4.426 12.703 10.305 1 97.88 36 LEU B C 1
ATOM 2104 O O . LEU B 1 36 ? 4.156 13.547 9.445 1 97.88 36 LEU B O 1
ATOM 2108 N N . THR B 1 37 ? 3.727 11.578 10.406 1 96.5 37 THR B N 1
ATOM 2109 C CA . THR B 1 37 ? 2.516 11.266 9.648 1 96.5 37 THR B CA 1
ATOM 2110 C C . THR B 1 37 ? 1.582 10.383 10.477 1 96.5 37 THR B C 1
ATOM 2112 O O . THR B 1 37 ? 1.719 10.297 11.695 1 96.5 37 THR B O 1
ATOM 2115 N N . ALA B 1 38 ? 0.521 9.953 9.867 1 91.38 38 ALA B N 1
ATOM 2116 C CA . ALA B 1 38 ? -0.436 9.086 10.547 1 91.38 38 ALA B CA 1
ATOM 2117 C C . ALA B 1 38 ? 0.005 7.625 10.477 1 91.38 38 ALA B C 1
ATOM 2119 O O . ALA B 1 38 ? 0.615 7.199 9.492 1 91.38 38 ALA B O 1
ATOM 2120 N N . ALA B 1 39 ? -0.313 6.871 11.531 1 86.38 39 ALA B N 1
ATOM 2121 C CA . ALA B 1 39 ? 0.047 5.457 11.57 1 86.38 39 ALA B CA 1
ATOM 2122 C C . ALA B 1 39 ? -0.62 4.684 10.438 1 86.38 39 ALA B C 1
ATOM 2124 O O . ALA B 1 39 ? -0.02 3.773 9.859 1 86.38 39 ALA B O 1
ATOM 2125 N N . HIS B 1 40 ? -1.808 5.078 10.055 1 79.19 40 HIS B N 1
ATOM 2126 C CA . HIS B 1 40 ? -2.543 4.34 9.031 1 79.19 40 HIS B CA 1
ATOM 2127 C C . HIS B 1 40 ? -1.983 4.621 7.645 1 79.19 40 HIS B C 1
ATOM 2129 O O . HIS B 1 40 ? -2.4 4 6.664 1 79.19 40 HIS B O 1
ATOM 2135 N N . CYS B 1 41 ? -1.077 5.59 7.559 1 83.94 41 CYS B N 1
ATOM 2136 C CA . CYS B 1 41 ? -0.388 5.879 6.305 1 83.94 41 CYS B CA 1
ATOM 2137 C C . CYS B 1 41 ? 0.806 4.949 6.113 1 83.94 41 CYS B C 1
ATOM 2139 O O . CYS B 1 41 ? 1.582 5.117 5.172 1 83.94 41 CYS B O 1
ATOM 2141 N N . ASP B 1 42 ? 0.904 4.02 7.027 1 81.25 42 ASP B N 1
ATOM 2142 C CA . ASP B 1 42 ? 1.996 3.064 6.871 1 81.25 42 ASP B CA 1
ATOM 2143 C C . ASP B 1 42 ? 1.819 2.23 5.605 1 81.25 42 ASP B C 1
ATOM 2145 O O . ASP B 1 42 ? 0.786 1.586 5.418 1 81.25 42 ASP B O 1
ATOM 2149 N N . MET B 1 43 ? 2.699 2.344 4.645 1 69.94 43 MET B N 1
ATOM 2150 C CA . MET B 1 43 ? 2.686 1.635 3.367 1 69.94 43 MET B CA 1
ATOM 2151 C C . MET B 1 43 ? 3.973 0.84 3.174 1 69.94 43 MET B C 1
ATOM 2153 O O . MET B 1 43 ? 5.051 1.297 3.551 1 69.94 43 MET B O 1
ATOM 2157 N N . ARG B 1 44 ? 3.639 -0.309 2.484 1 60.88 44 ARG B N 1
ATOM 2158 C CA . ARG B 1 44 ? 4.805 -1.069 2.049 1 60.88 44 ARG B CA 1
ATOM 2159 C C . ARG B 1 44 ? 5.504 -0.378 0.883 1 60.88 44 ARG B C 1
ATOM 2161 O O . ARG B 1 44 ? 4.852 0.23 0.032 1 60.88 44 ARG B O 1
ATOM 2168 N N . ASN B 1 45 ? 6.844 -0.134 0.902 1 67.75 45 ASN B N 1
ATOM 2169 C CA . ASN B 1 45 ? 7.641 0.498 -0.141 1 67.75 45 ASN B CA 1
ATOM 2170 C C . ASN B 1 45 ? 7.273 1.969 -0.316 1 67.75 45 ASN B C 1
ATOM 2172 O O . ASN B 1 45 ? 7.016 2.42 -1.433 1 67.75 45 ASN B O 1
ATOM 2176 N N . MET B 1 46 ? 7.133 2.598 0.656 1 80.31 46 MET B N 1
ATOM 2177 C CA . MET B 1 46 ? 6.742 4.004 0.711 1 80.31 46 MET B CA 1
ATOM 2178 C C . MET B 1 46 ? 7.887 4.902 0.264 1 80.31 46 MET B C 1
ATOM 2180 O O . MET B 1 46 ? 9.047 4.645 0.588 1 80.31 46 MET B O 1
ATOM 2184 N N . TYR B 1 47 ? 7.5 5.871 -0.573 1 86 47 TYR B N 1
ATOM 2185 C CA . TYR B 1 47 ? 8.383 6.977 -0.906 1 86 47 TYR B CA 1
ATOM 2186 C C . TYR B 1 47 ? 7.934 8.266 -0.225 1 86 47 TYR B C 1
ATOM 2188 O O . TYR B 1 47 ? 6.73 8.5 -0.065 1 86 47 TYR B O 1
ATOM 2196 N N . ILE B 1 48 ? 8.961 8.977 0.18 1 95.38 48 ILE B N 1
ATOM 2197 C CA . ILE B 1 48 ? 8.703 10.281 0.783 1 95.38 48 ILE B CA 1
ATOM 2198 C C . ILE B 1 48 ? 9.305 11.383 -0.089 1 95.38 48 ILE B C 1
ATOM 2200 O O . ILE B 1 48 ? 10.523 11.43 -0.288 1 95.38 48 ILE B O 1
ATOM 2204 N N . TYR B 1 49 ? 8.438 12.219 -0.565 1 95.94 49 TYR B N 1
ATOM 2205 C CA . TYR B 1 49 ? 8.883 13.305 -1.425 1 95.94 49 TYR B CA 1
ATOM 2206 C C . TYR B 1 49 ? 8.758 14.648 -0.712 1 95.94 49 TYR B C 1
ATOM 2208 O O . TYR B 1 49 ? 7.719 14.945 -0.117 1 95.94 49 TYR B O 1
ATOM 2216 N N . LEU B 1 50 ? 9.859 15.43 -0.757 1 97.75 50 LEU B N 1
ATOM 2217 C CA . LEU B 1 50 ? 9.906 16.781 -0.23 1 97.75 50 LEU B CA 1
ATOM 2218 C C . LEU B 1 50 ? 10.195 17.797 -1.341 1 97.75 50 LEU B C 1
ATOM 2220 O O . LEU B 1 50 ? 10.844 17.453 -2.334 1 97.75 50 LEU B O 1
ATOM 2224 N N . GLY B 1 51 ? 9.703 18.984 -1.164 1 97.38 51 GLY B N 1
ATOM 2225 C CA . GLY B 1 51 ? 9.914 20.016 -2.174 1 97.38 51 GLY B CA 1
ATOM 2226 C C . GLY B 1 51 ? 9.039 19.828 -3.398 1 97.38 51 GLY B C 1
ATOM 2227 O O . GLY B 1 51 ? 9.398 20.25 -4.496 1 97.38 51 GLY B O 1
ATOM 2228 N N . VAL B 1 52 ? 7.895 19.156 -3.186 1 96.38 52 VAL B N 1
ATOM 2229 C CA . VAL B 1 52 ? 6.957 18.906 -4.277 1 96.38 52 VAL B CA 1
ATOM 2230 C C . VAL B 1 52 ? 5.77 19.859 -4.16 1 96.38 52 VAL B C 1
ATOM 2232 O O . VAL B 1 52 ? 5.23 20.062 -3.068 1 96.38 52 VAL B O 1
ATOM 2235 N N . HIS B 1 53 ? 5.465 20.531 -5.305 1 96.75 53 HIS B N 1
ATOM 2236 C CA . HIS B 1 53 ? 4.238 21.312 -5.406 1 96.75 53 HIS B CA 1
ATOM 2237 C C . HIS B 1 53 ? 3.268 20.688 -6.406 1 96.75 53 HIS B C 1
ATOM 2239 O O . HIS B 1 53 ? 2.223 20.172 -6.023 1 96.75 53 HIS B O 1
ATOM 2245 N N . ASN B 1 54 ? 3.568 20.656 -7.633 1 94.88 54 ASN B N 1
ATOM 2246 C CA . ASN B 1 54 ? 2.844 19.938 -8.68 1 94.88 54 ASN B CA 1
ATOM 2247 C C . ASN B 1 54 ? 3.412 18.547 -8.914 1 94.88 54 ASN B C 1
ATOM 2249 O O . ASN B 1 54 ? 4.562 18.406 -9.336 1 94.88 54 ASN B O 1
ATOM 2253 N N . VAL B 1 55 ? 2.59 17.484 -8.609 1 90.81 55 VAL B N 1
ATOM 2254 C CA . VAL B 1 55 ? 3.076 16.109 -8.594 1 90.81 55 VAL B CA 1
ATOM 2255 C C . VAL B 1 55 ? 3.42 15.664 -10.016 1 90.81 55 VAL B C 1
ATOM 2257 O O . VAL B 1 55 ? 4.102 14.648 -10.211 1 90.81 55 VAL B O 1
ATOM 2260 N N . SER B 1 56 ? 2.988 16.422 -11.023 1 82.5 56 SER B N 1
ATOM 2261 C CA . SER B 1 56 ? 3.223 16.062 -12.422 1 82.5 56 SER B CA 1
ATOM 2262 C C . SER B 1 56 ? 4.465 16.75 -12.969 1 82.5 56 SER B C 1
ATOM 2264 O O . SER B 1 56 ? 4.789 16.625 -14.148 1 82.5 56 SER B O 1
ATOM 2266 N N . VAL B 1 57 ? 5.078 17.594 -12.094 1 83.75 57 VAL B N 1
ATOM 2267 C CA . VAL B 1 57 ? 6.254 18.375 -12.477 1 83.75 57 VAL B CA 1
ATOM 2268 C C . VAL B 1 57 ? 7.434 18 -11.578 1 83.75 57 VAL B C 1
ATOM 2270 O O . VAL B 1 57 ? 7.27 17.844 -10.367 1 83.75 57 VAL B O 1
ATOM 2273 N N . GLN B 1 58 ? 8.562 17.75 -12.164 1 84.38 58 GLN B N 1
ATOM 2274 C CA . GLN B 1 58 ? 9.766 17.531 -11.359 1 84.38 58 GLN B CA 1
ATOM 2275 C C . GLN B 1 58 ? 10.43 18.859 -11.008 1 84.38 58 GLN B C 1
ATOM 2277 O O . GLN B 1 58 ? 10.859 19.609 -11.891 1 84.38 58 GLN B O 1
ATOM 2282 N N . TYR B 1 59 ? 10.57 19.125 -9.75 1 89.19 59 TYR B N 1
ATOM 2283 C CA . TYR B 1 59 ? 11.164 20.375 -9.266 1 89.19 59 TYR B CA 1
ATOM 2284 C C . TYR B 1 59 ? 12.656 20.188 -9.008 1 89.19 59 TYR B C 1
ATOM 2286 O O . TYR B 1 59 ? 13.102 19.109 -8.617 1 89.19 59 TYR B O 1
ATOM 2294 N N . ASP B 1 60 ? 13.406 21.188 -9.117 1 90.5 60 ASP B N 1
ATOM 2295 C CA . ASP B 1 60 ? 14.859 21.156 -8.992 1 90.5 60 ASP B CA 1
ATOM 2296 C C . ASP B 1 60 ? 15.273 20.766 -7.578 1 90.5 60 ASP B C 1
ATOM 2298 O O . ASP B 1 60 ? 16.281 20.062 -7.391 1 90.5 60 ASP B O 1
ATOM 2302 N N . ASP B 1 61 ? 14.531 21.25 -6.609 1 93.38 61 ASP B N 1
ATOM 2303 C CA . ASP B 1 61 ? 14.984 20.984 -5.246 1 93.38 61 ASP B CA 1
ATOM 2304 C C . ASP B 1 61 ? 14.188 19.844 -4.613 1 93.38 61 ASP B C 1
ATOM 2306 O O . ASP B 1 61 ? 14.242 19.641 -3.398 1 93.38 61 ASP B O 1
ATOM 2310 N N . GLU B 1 62 ? 13.383 19.219 -5.406 1 94.94 62 GLU B N 1
ATOM 2311 C CA . GLU B 1 62 ? 12.664 18.047 -4.922 1 94.94 62 GLU B CA 1
ATOM 2312 C C . GLU B 1 62 ? 13.633 16.984 -4.402 1 94.94 62 GLU B C 1
ATOM 2314 O O . GLU B 1 62 ? 14.68 16.75 -5.004 1 94.94 62 GLU B O 1
ATOM 2319 N N . GLN B 1 63 ? 13.336 16.422 -3.275 1 96.06 63 GLN B N 1
ATOM 2320 C CA . GLN B 1 63 ? 14.148 15.359 -2.689 1 96.06 63 GLN B CA 1
ATOM 2321 C C . GLN B 1 63 ? 13.305 14.133 -2.379 1 96.06 63 GLN B C 1
ATOM 2323 O O . GLN B 1 63 ? 12.195 14.25 -1.854 1 96.06 63 GLN B O 1
ATOM 2328 N N . ARG B 1 64 ? 13.82 12.992 -2.736 1 93.12 64 ARG B N 1
ATOM 2329 C CA . ARG B 1 64 ? 13.188 11.711 -2.449 1 93.12 64 ARG B CA 1
ATOM 2330 C C . ARG B 1 64 ? 13.914 10.984 -1.321 1 93.12 64 ARG B C 1
ATOM 2332 O O . ARG B 1 64 ? 15.141 10.945 -1.289 1 93.12 64 ARG B O 1
ATOM 2339 N N . ARG B 1 65 ? 13.109 10.5 -0.341 1 95.06 65 ARG B N 1
ATOM 2340 C CA . ARG B 1 65 ? 13.633 9.703 0.762 1 95.06 65 ARG B CA 1
ATOM 2341 C C . ARG B 1 65 ? 12.812 8.43 0.952 1 95.06 65 ARG B C 1
ATOM 2343 O O . ARG B 1 65 ? 11.742 8.281 0.36 1 95.06 65 ARG B O 1
ATOM 2350 N N . TYR B 1 66 ? 13.406 7.551 1.75 1 88.31 66 TYR B N 1
ATOM 2351 C CA . TYR B 1 66 ? 12.75 6.324 2.188 1 88.31 66 TYR B CA 1
ATOM 2352 C C . TYR B 1 66 ? 12.773 6.199 3.707 1 88.31 66 TYR B C 1
ATOM 2354 O O . TYR B 1 66 ? 13.633 6.797 4.367 1 88.31 66 TYR B O 1
ATOM 2362 N N . PRO B 1 67 ? 11.75 5.43 4.188 1 89.69 67 PRO B N 1
ATOM 2363 C CA . PRO B 1 67 ? 11.844 5.199 5.633 1 89.69 67 PRO B CA 1
ATOM 2364 C C . PRO B 1 67 ? 13.008 4.297 6.016 1 89.69 67 PRO B C 1
ATOM 2366 O O . PRO B 1 67 ? 13.062 3.141 5.59 1 89.69 67 PRO B O 1
ATOM 2369 N N . LYS B 1 68 ? 13.984 4.832 6.703 1 89.56 68 LYS B N 1
ATOM 2370 C CA . LYS B 1 68 ? 14.984 3.98 7.34 1 89.56 68 LYS B CA 1
ATOM 2371 C C . LYS B 1 68 ? 14.375 3.16 8.469 1 89.56 68 LYS B C 1
ATOM 2373 O O . LYS B 1 68 ? 14.703 1.982 8.633 1 89.56 68 LYS B O 1
ATOM 2378 N N . LYS B 1 69 ? 13.555 3.787 9.266 1 89 69 LYS B N 1
ATOM 2379 C CA . LYS B 1 69 ? 12.844 3.16 10.383 1 89 69 LYS B CA 1
ATOM 2380 C C . LYS B 1 69 ? 11.531 3.873 10.672 1 89 69 LYS B C 1
ATOM 2382 O O . LYS B 1 69 ? 11.445 5.098 10.562 1 89 69 LYS B O 1
ATOM 2387 N N . LYS B 1 70 ? 10.531 3.164 11.023 1 88.88 70 LYS B N 1
ATOM 2388 C CA . LYS B 1 70 ? 9.219 3.684 11.391 1 88.88 70 LYS B CA 1
ATOM 2389 C C . LYS B 1 70 ? 8.914 3.418 12.867 1 88.88 70 LYS B C 1
ATOM 2391 O O . LYS B 1 70 ? 9.219 2.338 13.375 1 88.88 70 LYS B O 1
ATOM 2396 N N . TYR B 1 71 ? 8.43 4.348 13.539 1 88.69 71 TYR B N 1
ATOM 2397 C CA . TYR B 1 71 ? 8.062 4.234 14.945 1 88.69 71 TYR B CA 1
ATOM 2398 C C . TYR B 1 71 ? 6.574 4.5 15.141 1 88.69 71 TYR B C 1
ATOM 2400 O O . TYR B 1 71 ? 6.031 5.461 14.594 1 88.69 71 TYR B O 1
ATOM 2408 N N . PHE B 1 72 ? 5.973 3.619 15.914 1 85.75 72 PHE B N 1
ATOM 2409 C CA . PHE B 1 72 ? 4.543 3.705 16.203 1 85.75 72 PHE B CA 1
ATOM 2410 C C . PHE B 1 72 ? 4.293 3.801 17.703 1 85.75 72 PHE B C 1
ATOM 2412 O O . PHE B 1 72 ? 5.082 3.293 18.5 1 85.75 72 PHE B O 1
ATOM 2419 N N . CYS B 1 73 ? 3.291 4.602 18.031 1 79.5 73 CYS B N 1
ATOM 2420 C CA . CYS B 1 73 ? 2.908 4.66 19.438 1 79.5 73 CYS B CA 1
ATOM 2421 C C . CYS B 1 73 ? 2.277 3.346 19.891 1 79.5 73 CYS B C 1
ATOM 2423 O O . CYS B 1 73 ? 2.502 2.898 21.016 1 79.5 73 CYS B O 1
ATOM 2425 N N . LEU B 1 74 ? 1.391 2.891 19.094 1 68.25 74 LEU B N 1
ATOM 2426 C CA . LEU B 1 74 ? 0.807 1.588 19.391 1 68.25 74 LEU B CA 1
ATOM 2427 C C . LEU B 1 74 ? 1.378 0.514 18.469 1 68.25 74 LEU B C 1
ATOM 2429 O O . LEU B 1 74 ? 1.745 0.801 17.328 1 68.25 74 LEU B O 1
ATOM 2433 N N . SER B 1 75 ? 1.702 -0.633 19.078 1 56.56 75 SER B N 1
ATOM 2434 C CA . SER B 1 75 ? 2.178 -1.725 18.234 1 56.56 75 SER B CA 1
ATOM 2435 C C . SER B 1 75 ? 1.229 -1.977 17.078 1 56.56 75 SER B C 1
ATOM 2437 O O . SER B 1 75 ? 0.029 -1.718 17.172 1 56.56 75 SER B O 1
ATOM 2439 N N . SER B 1 76 ? 1.853 -2.164 15.852 1 50.41 76 SER B N 1
ATOM 2440 C CA . SER B 1 76 ? 1.127 -2.422 14.609 1 50.41 76 SER B CA 1
ATOM 2441 C C . SER B 1 76 ? -0.002 -3.422 14.828 1 50.41 76 SER B C 1
ATOM 2443 O O . SER B 1 76 ? -1.037 -3.354 14.164 1 50.41 76 SER B O 1
ATOM 2445 N N . ARG B 1 77 ? 0.114 -4.285 15.789 1 45.09 77 ARG B N 1
ATOM 2446 C CA . ARG B 1 77 ? -0.84 -5.367 16.016 1 45.09 77 ARG B CA 1
ATOM 2447 C C . ARG B 1 77 ? -2.1 -4.848 16.703 1 45.09 77 ARG B C 1
ATOM 2449 O O . ARG B 1 77 ? -3.166 -5.461 16.594 1 45.09 77 ARG B O 1
ATOM 2456 N N . ASN B 1 78 ? -1.949 -3.797 17.5 1 46.41 78 ASN B N 1
ATOM 2457 C CA . ASN B 1 78 ? -3.057 -3.303 18.312 1 46.41 78 ASN B CA 1
ATOM 2458 C C . ASN B 1 78 ? -3.541 -1.939 17.828 1 46.41 78 ASN B C 1
ATOM 2460 O O . ASN B 1 78 ? -4.203 -1.211 18.562 1 46.41 78 ASN B O 1
ATOM 2464 N N . TYR B 1 79 ? -3.184 -1.677 16.688 1 51.94 79 TYR B N 1
ATOM 2465 C CA . TYR B 1 79 ? -3.588 -0.386 16.141 1 51.94 79 TYR B CA 1
ATOM 2466 C C . TYR B 1 79 ? -5.102 -0.307 15.992 1 51.94 79 TYR B C 1
ATOM 2468 O O . TYR B 1 79 ? -5.734 -1.251 15.516 1 51.94 79 TYR B O 1
ATOM 2476 N N . ASN B 1 80 ? -5.609 0.654 16.812 1 55.72 80 ASN B N 1
ATOM 2477 C CA . ASN B 1 80 ? -6.992 1.033 16.547 1 55.72 80 ASN B CA 1
ATOM 2478 C C . ASN B 1 80 ? -7.082 2.395 15.859 1 55.72 80 ASN B C 1
ATOM 2480 O O . ASN B 1 80 ? -6.402 3.34 16.266 1 55.72 80 ASN B O 1
ATOM 2484 N N . GLN B 1 81 ? -7.746 2.424 14.789 1 57.38 81 GLN B N 1
ATOM 2485 C CA . GLN B 1 81 ? -7.863 3.605 13.938 1 57.38 81 GLN B CA 1
ATOM 2486 C C . GLN B 1 81 ? -8.234 4.836 14.758 1 57.38 81 GLN B C 1
ATOM 2488 O O . GLN B 1 81 ? -7.996 5.969 14.336 1 57.38 81 GLN B O 1
ATOM 2493 N N . TRP B 1 82 ? -8.594 4.613 15.961 1 62.53 82 TRP B N 1
ATOM 2494 C CA . TRP B 1 82 ? -9.164 5.738 16.688 1 62.53 82 TRP B CA 1
ATOM 2495 C C . TRP B 1 82 ? -8.195 6.25 17.75 1 62.53 82 TRP B C 1
ATOM 2497 O O . TRP B 1 82 ? -8.477 7.242 18.422 1 62.53 82 TRP B O 1
ATOM 2507 N N . ASP B 1 83 ? -7.16 5.5 17.859 1 68.94 83 ASP B N 1
ATOM 2508 C CA . ASP B 1 83 ? -6.273 5.934 18.938 1 68.94 83 ASP B CA 1
ATOM 2509 C C . ASP B 1 83 ? -4.809 5.871 18.5 1 68.94 83 ASP B C 1
ATOM 2511 O O . ASP B 1 83 ? -4.391 4.906 17.844 1 68.94 83 ASP B O 1
ATOM 2515 N N . LYS B 1 84 ? -4.141 6.961 18.766 1 80.62 84 LYS B N 1
ATOM 2516 C CA . LYS B 1 84 ? -2.689 7.035 18.641 1 80.62 84 LYS B CA 1
ATOM 2517 C C . LYS B 1 84 ? -2.262 6.836 17.188 1 80.62 84 LYS B C 1
ATOM 2519 O O . LYS B 1 84 ? -1.379 6.027 16.891 1 80.62 84 LYS B O 1
ATOM 2524 N N . ASP B 1 85 ? -3.066 7.461 16.281 1 85.12 85 ASP B N 1
ATOM 2525 C CA . ASP B 1 85 ? -2.758 7.406 14.859 1 85.12 85 ASP B CA 1
ATOM 2526 C C . ASP B 1 85 ? -1.61 8.352 14.508 1 85.12 85 ASP B C 1
ATOM 2528 O O . ASP B 1 85 ? -1.826 9.391 13.891 1 85.12 85 ASP B O 1
ATOM 2532 N N . ILE B 1 86 ? -0.453 7.871 14.984 1 91.19 86 ILE B N 1
ATOM 2533 C CA . ILE B 1 86 ? 0.745 8.68 14.789 1 91.19 86 ILE B CA 1
ATOM 2534 C C . ILE B 1 86 ? 1.923 7.777 14.422 1 91.19 86 ILE B C 1
ATOM 2536 O O . ILE B 1 86 ? 2.076 6.691 14.992 1 91.19 86 ILE B O 1
ATOM 2540 N N . MET B 1 87 ? 2.619 8.195 13.477 1 92 87 MET B N 1
ATOM 2541 C CA . MET B 1 87 ? 3.816 7.488 13.023 1 92 87 MET B CA 1
ATOM 2542 C C . MET B 1 87 ? 4.969 8.461 12.805 1 92 87 MET B C 1
ATOM 2544 O O . MET B 1 87 ? 4.797 9.508 12.172 1 92 87 MET B O 1
ATOM 2548 N N . LEU B 1 88 ? 6.059 8.125 13.453 1 95.25 88 LEU B N 1
ATOM 2549 C CA . LEU B 1 88 ? 7.309 8.852 13.258 1 95.25 88 LEU B CA 1
ATOM 2550 C C . LEU B 1 88 ? 8.25 8.07 12.344 1 95.25 88 LEU B C 1
ATOM 2552 O O . LEU B 1 88 ? 8.477 6.875 12.555 1 95.25 88 LEU B O 1
ATOM 2556 N N . ILE B 1 89 ? 8.75 8.766 11.289 1 95.69 89 ILE B N 1
ATOM 2557 C CA . ILE B 1 89 ? 9.602 8.102 10.305 1 95.69 89 ILE B CA 1
ATOM 2558 C C . ILE B 1 89 ? 11 8.711 10.336 1 95.69 89 ILE B C 1
ATOM 2560 O O . ILE B 1 89 ? 11.156 9.922 10.164 1 95.69 89 ILE B O 1
ATOM 2564 N N . ARG B 1 90 ? 11.945 7.883 10.539 1 96 90 ARG B N 1
ATOM 2565 C CA . ARG B 1 90 ? 13.32 8.289 10.289 1 96 90 ARG B CA 1
ATOM 2566 C C . ARG B 1 90 ? 13.688 8.109 8.82 1 96 90 ARG B C 1
ATOM 2568 O O . ARG B 1 90 ? 13.57 7.008 8.281 1 96 90 ARG B O 1
ATOM 2575 N N . LEU B 1 91 ? 14.172 9.172 8.242 1 96.44 91 LEU B N 1
ATOM 2576 C CA . LEU B 1 91 ? 14.539 9.125 6.832 1 96.44 91 LEU B CA 1
ATOM 2577 C C . LEU B 1 91 ? 15.867 8.406 6.645 1 96.44 91 LEU B C 1
ATOM 2579 O O . LEU B 1 91 ? 16.703 8.375 7.555 1 96.44 91 LEU B O 1
ATOM 2583 N N . ASN B 1 92 ? 16.078 7.852 5.453 1 93.62 92 ASN B N 1
ATOM 2584 C CA . ASN B 1 92 ? 17.281 7.09 5.152 1 93.62 92 ASN B CA 1
ATOM 2585 C C . ASN B 1 92 ? 18.516 7.988 5.102 1 93.62 92 ASN B C 1
ATOM 2587 O O . ASN B 1 92 ? 19.641 7.527 5.332 1 93.62 92 ASN B O 1
ATOM 2591 N N . ARG B 1 93 ? 18.312 9.25 4.805 1 95.06 93 ARG B N 1
ATOM 2592 C CA . ARG B 1 93 ? 19.344 10.289 4.844 1 95.06 93 ARG B CA 1
ATOM 2593 C C . ARG B 1 93 ? 18.719 11.656 5.074 1 95.06 93 ARG B C 1
ATOM 2595 O O . ARG B 1 93 ? 17.547 11.875 4.762 1 95.06 93 ARG B O 1
ATOM 2602 N N . PRO B 1 94 ? 19.516 12.547 5.617 1 97.38 94 PRO B N 1
ATOM 2603 C CA . PRO B 1 94 ? 18.969 13.875 5.918 1 97.38 94 PRO B CA 1
ATOM 2604 C C . PRO B 1 94 ? 18.516 14.625 4.668 1 97.38 94 PRO B C 1
ATOM 2606 O O . PRO B 1 94 ? 19.094 14.445 3.592 1 97.38 94 PRO B O 1
ATOM 2609 N N . VAL B 1 95 ? 17.5 15.383 4.871 1 97.88 95 VAL B N 1
ATOM 2610 C CA . VAL B 1 95 ? 17.031 16.297 3.836 1 97.88 95 VAL B CA 1
ATOM 2611 C C . VAL B 1 95 ? 17.797 17.609 3.93 1 97.88 95 VAL B C 1
ATOM 2613 O O . VAL B 1 95 ? 18.094 18.094 5.027 1 97.88 95 VAL B O 1
ATOM 2616 N N . ARG B 1 96 ? 18.141 18.203 2.746 1 96.88 96 ARG B N 1
ATOM 2617 C CA . ARG B 1 96 ? 18.766 19.516 2.686 1 96.88 96 ARG B CA 1
ATOM 2618 C C . ARG B 1 96 ? 17.703 20.625 2.568 1 96.88 96 ARG B C 1
ATOM 2620 O O . ARG B 1 96 ? 16.828 20.562 1.705 1 96.88 96 ARG B O 1
ATOM 2627 N N . ASN B 1 97 ? 17.828 21.5 3.455 1 96.94 97 ASN B N 1
ATOM 2628 C CA . ASN B 1 97 ? 16.922 22.641 3.344 1 96.94 97 ASN B CA 1
ATOM 2629 C C . ASN B 1 97 ? 17.109 23.375 2.02 1 96.94 97 ASN B C 1
ATOM 2631 O O . ASN B 1 97 ? 18.203 23.391 1.462 1 96.94 97 ASN B O 1
ATOM 2635 N N . SER B 1 98 ? 16.031 23.938 1.5 1 97.19 98 SER B N 1
ATOM 2636 C CA . SER B 1 98 ? 16.031 24.734 0.276 1 97.19 98 SER B CA 1
ATOM 2637 C C . SER B 1 98 ? 14.93 25.797 0.313 1 97.19 98 SER B C 1
ATOM 2639 O O . SER B 1 98 ? 14.336 26.047 1.365 1 97.19 98 SER B O 1
ATOM 2641 N N . ALA B 1 99 ? 14.758 26.469 -0.817 1 96.38 99 ALA B N 1
ATOM 2642 C CA . ALA B 1 99 ? 13.703 27.469 -0.914 1 96.38 99 ALA B CA 1
ATOM 2643 C C . ALA B 1 99 ? 12.328 26.859 -0.66 1 96.38 99 ALA B C 1
ATOM 2645 O O . ALA B 1 99 ? 11.43 27.516 -0.154 1 96.38 99 ALA B O 1
ATOM 2646 N N . HIS B 1 100 ? 12.219 25.562 -0.924 1 97.12 100 HIS B N 1
ATOM 2647 C CA . HIS B 1 100 ? 10.898 24.953 -0.834 1 97.12 100 HIS B CA 1
ATOM 2648 C C . HIS B 1 100 ? 10.906 23.781 0.145 1 97.12 100 HIS B C 1
ATOM 2650 O O . HIS B 1 100 ? 9.961 22.984 0.179 1 97.12 100 HIS B O 1
ATOM 2656 N N . ILE B 1 101 ? 11.977 23.625 0.909 1 98.25 101 ILE B N 1
ATOM 2657 C CA . ILE B 1 101 ? 12.055 22.594 1.932 1 98.25 101 ILE B CA 1
ATOM 2658 C C . ILE B 1 101 ? 12.523 23.203 3.25 1 98.25 101 ILE B C 1
ATOM 2660 O O . ILE B 1 101 ? 13.633 23.719 3.344 1 98.25 101 ILE B O 1
ATOM 2664 N N . ALA B 1 102 ? 11.703 23.188 4.219 1 98.06 102 ALA B N 1
ATOM 2665 C CA . ALA B 1 102 ? 11.992 23.656 5.574 1 98.06 102 ALA B CA 1
ATOM 2666 C C . ALA B 1 102 ? 11.125 22.938 6.602 1 98.06 102 ALA B C 1
ATOM 2668 O O . ALA B 1 102 ? 9.898 22.859 6.445 1 98.06 102 ALA B O 1
ATOM 2669 N N . PRO B 1 103 ? 11.758 22.453 7.637 1 98.06 103 PRO B N 1
ATOM 2670 C CA . PRO B 1 103 ? 10.977 21.734 8.648 1 98.06 103 PRO B CA 1
ATOM 2671 C C . PRO B 1 103 ? 10.016 22.641 9.398 1 98.06 103 PRO B C 1
ATOM 2673 O O . PRO B 1 103 ? 10.164 23.875 9.367 1 98.06 103 PRO B O 1
ATOM 2676 N N . LEU B 1 104 ? 8.992 22.078 9.93 1 97.94 104 LEU B N 1
ATOM 2677 C CA . LEU B 1 104 ? 8.055 22.703 10.859 1 97.94 104 LEU B CA 1
ATOM 2678 C C . LEU B 1 104 ? 8.234 22.172 12.273 1 97.94 104 LEU B C 1
ATOM 2680 O O . LEU B 1 104 ? 8.117 20.969 12.5 1 97.94 104 LEU B O 1
ATOM 2684 N N . SER B 1 105 ? 8.516 23.016 13.234 1 95.44 105 SER B N 1
ATOM 2685 C CA . SER B 1 105 ? 8.82 22.594 14.602 1 95.44 105 SER B CA 1
ATOM 2686 C C . SER B 1 105 ? 7.59 22 15.281 1 95.44 105 SER B C 1
ATOM 2688 O O . SER B 1 105 ? 6.457 22.375 14.969 1 95.44 105 SER B O 1
ATOM 2690 N N . LEU B 1 106 ? 7.867 21.125 16.266 1 97.5 106 LEU B N 1
ATOM 2691 C CA . LEU B 1 106 ? 6.805 20.625 17.125 1 97.5 106 LEU B CA 1
ATOM 2692 C C . LEU B 1 106 ? 6.172 21.75 17.922 1 97.5 106 LEU B C 1
ATOM 2694 O O . LEU B 1 106 ? 6.82 22.781 18.172 1 97.5 106 LEU B O 1
ATOM 2698 N N . PRO B 1 107 ? 4.898 21.547 18.297 1 97.5 107 PRO B N 1
ATOM 2699 C CA . PRO B 1 107 ? 4.23 22.641 19.016 1 97.5 107 PRO B CA 1
ATOM 2700 C C . PRO B 1 107 ? 4.758 22.812 20.438 1 97.5 107 PRO B C 1
ATOM 2702 O O . PRO B 1 107 ? 5.082 21.828 21.109 1 97.5 107 PRO B O 1
ATOM 2705 N N . SER B 1 108 ? 4.84 24.062 20.844 1 95.62 108 SER B N 1
ATOM 2706 C CA . SER B 1 108 ? 5.285 24.391 22.188 1 95.62 108 SER B CA 1
ATOM 2707 C C . SER B 1 108 ? 4.102 24.578 23.141 1 95.62 108 SER B C 1
ATOM 2709 O O . SER B 1 108 ? 4.258 24.547 24.359 1 95.62 108 SER B O 1
ATOM 2711 N N . ASN B 1 109 ? 2.893 24.844 22.578 1 95 109 ASN B N 1
ATOM 2712 C CA . ASN B 1 109 ? 1.664 25.062 23.344 1 95 109 ASN B CA 1
ATOM 2713 C C . ASN B 1 109 ? 0.517 24.203 22.797 1 95 109 ASN B C 1
ATOM 2715 O O . ASN B 1 109 ? 0.491 23.875 21.609 1 95 109 ASN B O 1
ATOM 2719 N N . PRO B 1 110 ? -0.38 23.828 23.703 1 93.62 110 PRO B N 1
ATOM 2720 C CA . PRO B 1 110 ? -1.539 23.078 23.219 1 93.62 110 PRO B CA 1
ATOM 2721 C C . PRO B 1 110 ? -2.477 23.922 22.359 1 93.62 110 PRO B C 1
ATOM 2723 O O . PRO B 1 110 ? -2.471 25.156 22.453 1 93.62 110 PRO B O 1
ATOM 2726 N N . PRO B 1 111 ? -3.24 23.234 21.5 1 93.19 111 PRO B N 1
ATOM 2727 C CA . PRO B 1 111 ? -4.223 23.969 20.688 1 93.19 111 PRO B CA 1
ATOM 2728 C C . PRO B 1 111 ? -5.395 24.484 21.516 1 93.19 111 PRO B C 1
ATOM 2730 O O . PRO B 1 111 ? -5.645 24 22.625 1 93.19 111 PRO B O 1
ATOM 2733 N N . SER B 1 112 ? -6.023 25.484 21.031 1 94.69 112 SER B N 1
ATOM 2734 C CA . SER B 1 112 ? -7.195 26.062 21.688 1 94.69 112 SER B CA 1
ATOM 2735 C C . SER B 1 112 ? -8.422 25.984 20.781 1 94.69 112 SER B C 1
ATOM 2737 O O . SER B 1 112 ? -8.336 26.203 19.578 1 94.69 112 SER B O 1
ATOM 2739 N N . VAL B 1 113 ? -9.508 25.672 21.453 1 95.5 113 VAL B N 1
ATOM 2740 C CA . VAL B 1 113 ? -10.766 25.656 20.719 1 95.5 113 VAL B CA 1
ATOM 2741 C C . VAL B 1 113 ? -11.023 27.016 20.078 1 95.5 113 VAL B C 1
ATOM 2743 O O . VAL B 1 113 ? -10.797 28.062 20.703 1 95.5 113 VAL B O 1
ATOM 2746 N N . GLY B 1 114 ? -11.461 27 18.844 1 96.31 114 GLY B N 1
ATOM 2747 C CA . GLY B 1 114 ? -11.75 28.234 18.125 1 96.31 114 GLY B CA 1
ATOM 2748 C C . GLY B 1 114 ? -10.586 28.719 17.281 1 96.31 114 GLY B C 1
ATOM 2749 O O . GLY B 1 114 ? -10.766 29.578 16.422 1 96.31 114 GLY B O 1
ATOM 2750 N N . SER B 1 115 ? -9.391 28.156 17.5 1 96.88 115 SER B N 1
ATOM 2751 C CA . SER B 1 115 ? -8.227 28.562 16.719 1 96.88 115 SER B CA 1
ATOM 2752 C C . SER B 1 115 ? -8.453 28.328 15.234 1 96.88 115 SER B C 1
ATOM 2754 O O . SER B 1 115 ? -9.047 27.328 14.836 1 96.88 115 SER B O 1
ATOM 2756 N N . VAL B 1 116 ? -7.984 29.328 14.461 1 97.31 116 VAL B N 1
ATOM 2757 C CA . VAL B 1 116 ? -7.973 29.141 13.016 1 97.31 116 VAL B CA 1
ATOM 2758 C C . VAL B 1 116 ? -6.77 28.297 12.609 1 97.31 116 VAL B C 1
ATOM 2760 O O . VAL B 1 116 ? -5.645 28.578 13.023 1 97.31 116 VAL B O 1
ATOM 2763 N N . CYS B 1 117 ? -7.098 27.297 11.883 1 98.25 117 CYS B N 1
ATOM 2764 C CA . CYS B 1 117 ? -6.066 26.344 11.484 1 98.25 117 CYS B CA 1
ATOM 2765 C C . CYS B 1 117 ? -5.992 26.219 9.969 1 98.25 117 CYS B C 1
ATOM 2767 O O . CYS B 1 117 ? -6.98 26.453 9.273 1 98.25 117 CYS B O 1
ATOM 2769 N N . ARG B 1 118 ? -4.801 25.969 9.508 1 98.12 118 ARG B N 1
ATOM 2770 C CA . ARG B 1 118 ? -4.527 25.734 8.094 1 98.12 118 ARG B CA 1
ATOM 2771 C C . ARG B 1 118 ? -4.305 24.266 7.809 1 98.12 118 ARG B C 1
ATOM 2773 O O . ARG B 1 118 ? -3.506 23.609 8.484 1 98.12 118 ARG B O 1
ATOM 2780 N N . VAL B 1 119 ? -5.105 23.656 6.867 1 98.25 119 VAL B N 1
ATOM 2781 C CA . VAL B 1 119 ? -4.887 22.297 6.387 1 98.25 119 VAL B CA 1
ATOM 2782 C C . VAL B 1 119 ? -4.355 22.328 4.957 1 98.25 119 VAL B C 1
ATOM 2784 O O . VAL B 1 119 ? -4.582 23.297 4.223 1 98.25 119 VAL B O 1
ATOM 2787 N N . MET B 1 120 ? -3.609 21.312 4.625 1 98.44 120 MET B N 1
ATOM 2788 C CA . MET B 1 120 ? -2.967 21.266 3.314 1 98.44 120 MET B CA 1
ATOM 2789 C C . MET B 1 120 ? -2.664 19.828 2.902 1 98.44 120 MET B C 1
ATOM 2791 O O . MET B 1 120 ? -2.408 18.969 3.752 1 98.44 120 MET B O 1
ATOM 2795 N N . GLY B 1 121 ? -2.688 19.578 1.636 1 98.06 121 GLY B N 1
ATOM 2796 C CA . GLY B 1 121 ? -2.307 18.281 1.115 1 98.06 121 GLY B CA 1
ATOM 2797 C C . GLY B 1 121 ? -2.725 18.062 -0.327 1 98.06 121 GLY B C 1
ATOM 2798 O O . GLY B 1 121 ? -3.414 18.906 -0.909 1 98.06 121 GLY B O 1
ATOM 2799 N N . TRP B 1 122 ? -2.398 16.938 -0.868 1 97 122 TRP B N 1
ATOM 2800 C CA . TRP B 1 122 ? -2.688 16.578 -2.252 1 97 122 TRP B CA 1
ATOM 2801 C C . TRP B 1 122 ? -3.906 15.664 -2.33 1 97 122 TRP B C 1
ATOM 2803 O O . TRP B 1 122 ? -4.113 14.984 -3.336 1 97 122 TRP B O 1
ATOM 2813 N N . GLY B 1 123 ? -4.652 15.594 -1.279 1 94.38 123 GLY B N 1
ATOM 2814 C CA . GLY B 1 123 ? -5.832 14.742 -1.259 1 94.38 123 GLY B CA 1
ATOM 2815 C C . GLY B 1 123 ? -6.926 15.211 -2.197 1 94.38 123 GLY B C 1
ATOM 2816 O O . GLY B 1 123 ? -6.805 16.281 -2.812 1 94.38 123 GLY B O 1
ATOM 2817 N N . THR B 1 124 ? -7.988 14.43 -2.24 1 93.19 124 THR B N 1
ATOM 2818 C CA . THR B 1 124 ? -9.07 14.672 -3.189 1 93.19 124 THR B CA 1
ATOM 2819 C C . THR B 1 124 ? -9.742 16.016 -2.916 1 93.19 124 THR B C 1
ATOM 2821 O O . THR B 1 124 ? -9.906 16.406 -1.758 1 93.19 124 THR B O 1
ATOM 2824 N N . ILE B 1 125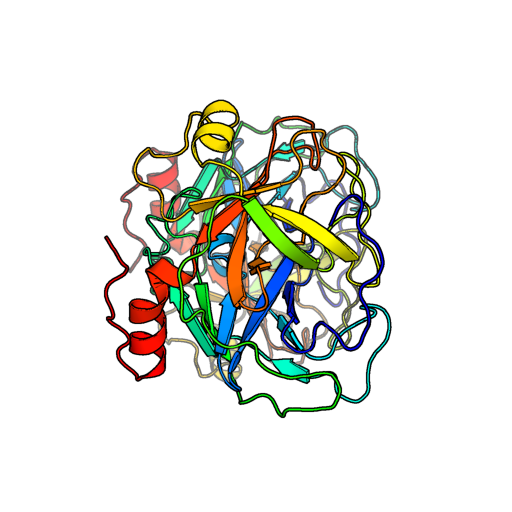 ? -10.219 16.688 -4.016 1 96 125 ILE B N 1
ATOM 2825 C CA . ILE B 1 125 ? -10.812 18.016 -3.881 1 96 125 ILE B CA 1
ATOM 2826 C C . ILE B 1 125 ? -12.32 17.938 -4.109 1 96 125 ILE B C 1
ATOM 2828 O O . ILE B 1 125 ? -13.023 18.938 -4.039 1 96 125 ILE B O 1
ATOM 2832 N N . THR B 1 126 ? -12.773 16.688 -4.418 1 92.5 126 THR B N 1
ATOM 2833 C CA . THR B 1 126 ? -14.203 16.406 -4.5 1 92.5 126 THR B CA 1
ATOM 2834 C C . THR B 1 126 ? -14.547 15.125 -3.754 1 92.5 126 THR B C 1
ATOM 2836 O O . THR B 1 126 ? -13.68 14.281 -3.531 1 92.5 126 THR B O 1
ATOM 2839 N N . SER B 1 127 ? -15.625 15.008 -3.264 1 88.56 127 SER B N 1
ATOM 2840 C CA . SER B 1 127 ? -16.188 13.859 -2.561 1 88.56 127 SER B CA 1
ATOM 2841 C C . SER B 1 127 ? -17.703 13.781 -2.74 1 88.56 127 SER B C 1
ATOM 2843 O O . SER B 1 127 ? -18.375 14.812 -2.77 1 88.56 127 SER B O 1
ATOM 2845 N N . PRO B 1 128 ? -18.25 12.57 -2.98 1 81.94 128 PRO B N 1
ATOM 2846 C CA . PRO B 1 128 ? -17.641 11.25 -2.789 1 81.94 128 PRO B CA 1
ATOM 2847 C C . PRO B 1 128 ? -16.859 10.781 -4.008 1 81.94 128 PRO B C 1
ATOM 2849 O O . PRO B 1 128 ? -16.031 9.867 -3.902 1 81.94 128 PRO B O 1
ATOM 2852 N N . GLN B 1 129 ? -17.234 11.352 -5.164 1 77.81 129 GLN B N 1
ATOM 2853 C CA . GLN B 1 129 ? -16.406 11.031 -6.316 1 77.81 129 GLN B CA 1
ATOM 2854 C C . GLN B 1 129 ? -15.062 11.75 -6.246 1 77.81 129 GLN B C 1
ATOM 2856 O O . GLN B 1 129 ? -15 12.977 -6.371 1 77.81 129 GLN B O 1
ATOM 2861 N N . GLU B 1 130 ? -14.039 11 -6.098 1 81.38 130 GLU B N 1
ATOM 2862 C CA . GLU B 1 130 ? -12.734 11.578 -5.781 1 81.38 130 GLU B CA 1
ATOM 2863 C C . GLU B 1 130 ? -12.055 12.133 -7.031 1 81.38 130 GLU B C 1
ATOM 2865 O O . GLU B 1 130 ? -12.133 11.531 -8.102 1 81.38 130 GLU B O 1
ATOM 2870 N N . THR B 1 131 ? -11.492 13.328 -6.918 1 86.44 131 THR B N 1
ATOM 2871 C CA . THR B 1 131 ? -10.602 13.953 -7.891 1 86.44 131 THR B CA 1
ATOM 2872 C C . THR B 1 131 ? -9.312 14.414 -7.219 1 86.44 131 THR B C 1
ATOM 2874 O O . THR B 1 131 ? -9.32 15.352 -6.418 1 86.44 131 THR B O 1
ATOM 2877 N N . LEU B 1 132 ? -8.242 13.727 -7.543 1 88.12 132 LEU B N 1
ATOM 2878 C CA . LEU B 1 132 ? -6.953 14.117 -6.988 1 88.12 132 LEU B CA 1
ATOM 2879 C C . LEU B 1 132 ? -6.348 15.266 -7.789 1 88.12 132 LEU B C 1
ATOM 2881 O O . LEU B 1 132 ? -6.246 15.188 -9.016 1 88.12 132 LEU B O 1
ATOM 2885 N N . PRO B 1 133 ? -5.969 16.312 -7.148 1 92.94 133 PRO B N 1
ATOM 2886 C CA . PRO B 1 133 ? -5.324 17.438 -7.844 1 92.94 133 PRO B CA 1
ATOM 2887 C C . PRO B 1 133 ? -3.836 17.203 -8.086 1 92.94 133 PRO B C 1
ATOM 2889 O O . PRO B 1 133 ? -3.238 16.312 -7.461 1 92.94 133 PRO B O 1
ATOM 2892 N N . ASP B 1 134 ? -3.244 17.984 -8.984 1 91.88 134 ASP B N 1
ATOM 2893 C CA . ASP B 1 134 ? -1.807 17.906 -9.219 1 91.88 134 ASP B CA 1
ATOM 2894 C C . ASP B 1 134 ? -1.03 18.719 -8.18 1 91.88 134 ASP B C 1
ATOM 2896 O O . ASP B 1 134 ? 0.17 18.5 -7.996 1 91.88 134 ASP B O 1
ATOM 2900 N N . VAL B 1 135 ? -1.734 19.719 -7.602 1 96.75 135 VAL B N 1
ATOM 2901 C CA . VAL B 1 135 ? -1.096 20.609 -6.637 1 96.75 135 VAL B CA 1
ATOM 2902 C C . VAL B 1 135 ? -1.787 20.484 -5.281 1 96.75 135 VAL B C 1
ATOM 2904 O O . VAL B 1 135 ? -2.963 20.109 -5.207 1 96.75 135 VAL B O 1
ATOM 2907 N N . PRO B 1 136 ? -1.05 20.719 -4.156 1 97.94 136 PRO B N 1
ATOM 2908 C CA . PRO B 1 136 ? -1.742 20.688 -2.867 1 97.94 136 PRO B CA 1
ATOM 2909 C C . PRO B 1 136 ? -2.762 21.812 -2.725 1 97.94 136 PRO B C 1
ATOM 2911 O O . PRO B 1 136 ? -2.543 22.922 -3.229 1 97.94 136 PRO B O 1
ATOM 2914 N N . HIS B 1 137 ? -3.82 21.484 -2.156 1 98.56 137 HIS B N 1
ATOM 2915 C CA . HIS B 1 137 ? -4.828 22.484 -1.799 1 98.56 137 HIS B CA 1
ATOM 2916 C C . HIS B 1 137 ? -4.777 22.797 -0.309 1 98.56 137 HIS B C 1
ATOM 2918 O O . HIS B 1 137 ? -4.441 21.938 0.507 1 98.56 137 HIS B O 1
ATOM 2924 N N . CYS B 1 138 ? -5.074 24.078 -0.003 1 98.5 138 CYS B N 1
ATOM 2925 C CA . CYS B 1 138 ? -5.082 24.562 1.374 1 98.5 138 CYS B CA 1
ATOM 2926 C C . CYS B 1 138 ? -6.426 25.203 1.723 1 98.5 138 CYS B C 1
ATOM 2928 O O . CYS B 1 138 ? -7.105 25.734 0.849 1 98.5 138 CYS B O 1
ATOM 2930 N N . ALA B 1 139 ? -6.801 25.078 2.955 1 98.38 139 ALA B N 1
ATOM 2931 C CA . ALA B 1 139 ? -8.008 25.719 3.469 1 98.38 139 ALA B CA 1
ATOM 2932 C C . ALA B 1 139 ? -7.863 26.062 4.949 1 98.38 139 ALA B C 1
ATOM 2934 O O . ALA B 1 139 ? -7.023 25.484 5.645 1 98.38 139 ALA B O 1
ATOM 2935 N N . ASN B 1 140 ? -8.602 27.078 5.34 1 98.06 140 ASN B N 1
ATOM 2936 C CA . ASN B 1 140 ? -8.695 27.391 6.762 1 98.06 140 ASN B CA 1
ATOM 2937 C C . ASN B 1 140 ? -9.922 26.75 7.402 1 98.06 140 ASN B C 1
ATOM 2939 O O . ASN B 1 140 ? -11.016 26.812 6.848 1 98.06 140 ASN B O 1
ATOM 2943 N N . ILE B 1 141 ? -9.688 26.141 8.508 1 98 141 ILE B N 1
ATOM 2944 C CA . ILE B 1 141 ? -10.758 25.578 9.32 1 98 141 ILE B CA 1
ATOM 2945 C C . ILE B 1 141 ? -10.555 25.984 10.781 1 98 141 ILE B C 1
ATOM 2947 O O . ILE B 1 141 ? -9.703 26.812 11.094 1 98 141 ILE B O 1
ATOM 2951 N N . ASN B 1 142 ? -11.445 25.438 11.648 1 97.56 142 ASN B N 1
ATOM 2952 C CA . ASN B 1 142 ? -11.359 25.812 13.062 1 97.56 142 ASN B CA 1
ATOM 2953 C C . ASN B 1 142 ? -11.281 24.578 13.961 1 97.56 142 ASN B C 1
ATOM 2955 O O . ASN B 1 142 ? -11.867 23.547 13.656 1 97.56 142 ASN B O 1
ATOM 2959 N N . ILE B 1 143 ? -10.547 24.734 15.016 1 97.25 143 ILE B N 1
ATOM 2960 C CA . ILE B 1 143 ? -10.68 23.734 16.062 1 97.25 143 ILE B CA 1
ATOM 2961 C C . ILE B 1 143 ? -12.062 23.844 16.719 1 97.25 143 ILE B C 1
ATOM 2963 O O . ILE B 1 143 ? -12.508 24.953 17.047 1 97.25 143 ILE B O 1
ATOM 2967 N N . LEU B 1 144 ? -12.711 22.766 16.844 1 96.44 144 LEU B N 1
ATOM 2968 C CA . LEU B 1 144 ? -14.031 22.703 17.469 1 96.44 144 LEU B CA 1
ATOM 2969 C C . LEU B 1 144 ? -13.969 21.953 18.797 1 96.44 144 LEU B C 1
ATOM 2971 O O . LEU B 1 144 ? -12.961 21.328 19.125 1 96.44 144 LEU B O 1
ATOM 2975 N N . ASP B 1 145 ? -15.039 22.188 19.562 1 94.25 145 ASP B N 1
ATOM 2976 C CA . ASP B 1 145 ? -15.164 21.375 20.766 1 94.25 145 ASP B CA 1
ATOM 2977 C C . ASP B 1 145 ? -15.195 19.875 20.422 1 94.25 145 ASP B C 1
ATOM 2979 O O . ASP B 1 145 ? -15.852 19.469 19.469 1 94.25 145 ASP B O 1
ATOM 2983 N N . TYR B 1 146 ? -14.469 19.125 21.203 1 91.88 146 TYR B N 1
ATOM 2984 C CA . TYR B 1 146 ? -14.375 17.688 20.969 1 91.88 146 TYR B CA 1
ATOM 2985 C C . TYR B 1 146 ? -15.766 17.047 20.938 1 91.88 146 TYR B C 1
ATOM 2987 O O . TYR B 1 146 ? -15.984 16.078 20.203 1 91.88 146 TYR B O 1
ATOM 2995 N N . GLU B 1 147 ? -16.688 17.562 21.656 1 91.06 147 GLU B N 1
ATOM 2996 C CA . GLU B 1 147 ? -18.031 17.031 21.75 1 91.06 147 GLU B CA 1
ATOM 2997 C C . GLU B 1 147 ? -18.75 17.062 20.406 1 91.06 147 GLU B C 1
ATOM 2999 O O . GLU B 1 147 ? -19.641 16.25 20.141 1 91.06 147 GLU B O 1
ATOM 3004 N N . VAL B 1 148 ? -18.328 18.016 19.594 1 91.56 148 VAL B N 1
ATOM 3005 C CA . VAL B 1 148 ? -18.906 18.078 18.25 1 91.56 148 VAL B CA 1
ATOM 3006 C C . VAL B 1 148 ? -18.562 16.812 17.484 1 91.56 148 VAL B C 1
ATOM 3008 O O . VAL B 1 148 ? -19.453 16.203 16.859 1 91.56 148 VAL B O 1
ATOM 3011 N N . CYS B 1 149 ? -17.312 16.375 17.547 1 90 149 CYS B N 1
ATOM 3012 C CA . CYS B 1 149 ? -16.891 15.164 16.859 1 90 149 CYS B CA 1
ATOM 3013 C C . CYS B 1 149 ? -17.5 13.93 17.531 1 90 149 CYS B C 1
ATOM 3015 O O . CYS B 1 149 ? -17.844 12.961 16.859 1 90 149 CYS B O 1
ATOM 3017 N N . ARG B 1 150 ? -17.609 13.914 18.828 1 88.88 150 ARG B N 1
ATOM 3018 C CA . ARG B 1 150 ? -18.203 12.773 19.516 1 88.88 150 ARG B CA 1
ATOM 3019 C C . ARG B 1 150 ? -19.656 12.586 19.094 1 88.88 150 ARG B C 1
ATOM 3021 O O . ARG B 1 150 ? -20.156 11.461 19.016 1 88.88 150 ARG B O 1
ATOM 3028 N N . ALA B 1 151 ? -20.328 13.688 18.828 1 88.06 151 ALA B N 1
ATOM 3029 C CA . ALA B 1 151 ? -21.703 13.609 18.328 1 88.06 151 ALA B CA 1
ATOM 3030 C C . ALA B 1 151 ? -21.75 13.016 16.922 1 88.06 151 ALA B C 1
ATOM 3032 O O . ALA B 1 151 ? -22.656 12.234 16.609 1 88.06 151 ALA B O 1
ATOM 3033 N N . ALA B 1 152 ? -20.781 13.406 16.125 1 85.19 152 ALA B N 1
ATOM 3034 C CA . ALA B 1 152 ? -20.719 12.945 14.75 1 85.19 152 ALA B CA 1
ATOM 3035 C C . ALA B 1 152 ? -20.203 11.516 14.656 1 85.19 152 ALA B C 1
ATOM 3037 O O . ALA B 1 152 ? -20.609 10.75 13.773 1 85.19 152 ALA B O 1
ATOM 3038 N N . TYR B 1 153 ? -19.266 11.195 15.586 1 80.75 153 TYR B N 1
ATOM 3039 C CA . TYR B 1 153 ? -18.625 9.891 15.633 1 80.75 153 TYR B CA 1
ATOM 3040 C C . TYR B 1 153 ? -18.719 9.273 17.016 1 80.75 153 TYR B C 1
ATOM 3042 O O . TYR B 1 153 ? -17.766 9.312 17.797 1 80.75 153 TYR B O 1
ATOM 3050 N N . PRO B 1 154 ? -19.781 8.586 17.281 1 76.88 154 PRO B N 1
ATOM 3051 C CA . PRO B 1 154 ? -20.031 8.094 18.641 1 76.88 154 PRO B CA 1
ATOM 3052 C C . PRO B 1 154 ? -19 7.066 19.094 1 76.88 154 PRO B C 1
ATOM 3054 O O . PRO B 1 154 ? -18.859 6.824 20.297 1 76.88 154 PRO B O 1
ATOM 3057 N N . GLU B 1 155 ? -18.203 6.504 18.172 1 71.19 155 GLU B N 1
ATOM 3058 C CA . GLU B 1 155 ? -17.188 5.512 18.5 1 71.19 155 GLU B CA 1
ATOM 3059 C C . GLU B 1 155 ? -15.961 6.164 19.125 1 71.19 155 GLU B C 1
ATOM 3061 O O . GLU B 1 155 ? -15.117 5.484 19.719 1 71.19 155 GLU B O 1
ATOM 3066 N N . LEU B 1 156 ? -15.898 7.453 19.062 1 78.5 156 LEU B N 1
ATOM 3067 C CA . LEU B 1 156 ? -14.734 8.156 19.594 1 78.5 156 LEU B CA 1
ATOM 3068 C C . LEU B 1 156 ? -14.688 8.07 21.109 1 78.5 156 LEU B C 1
ATOM 3070 O O . LEU B 1 156 ? -15.727 8.188 21.781 1 78.5 156 LEU B O 1
ATOM 3074 N N . PRO B 1 157 ? -13.492 7.781 21.562 1 73.88 157 PRO B N 1
ATOM 3075 C CA . PRO B 1 157 ? -13.391 7.727 23.016 1 73.88 157 PRO B CA 1
ATOM 3076 C C . PRO B 1 157 ? -13.617 9.086 23.672 1 73.88 157 PRO B C 1
ATOM 3078 O O . PRO B 1 157 ? -13.57 10.117 23 1 73.88 157 PRO B O 1
ATOM 3081 N N . VAL B 1 158 ? -13.938 9.164 25.047 1 67.06 158 VAL B N 1
ATOM 3082 C CA . VAL B 1 158 ? -14.203 10.375 25.828 1 67.06 158 VAL B CA 1
ATOM 3083 C C . VAL B 1 158 ? -12.914 11.172 26 1 67.06 158 VAL B C 1
ATOM 3085 O O . VAL B 1 158 ? -12.914 12.398 25.891 1 67.06 158 VAL B O 1
ATOM 3088 N N . THR B 1 159 ? -11.883 10.672 26.609 1 59.88 159 THR B N 1
ATOM 3089 C CA . THR B 1 159 ? -10.695 11.438 26.969 1 59.88 159 THR B CA 1
ATOM 3090 C C . THR B 1 159 ? -9.641 11.352 25.859 1 59.88 159 THR B C 1
ATOM 3092 O O . THR B 1 159 ? -9.109 10.266 25.594 1 59.88 159 THR B O 1
ATOM 3095 N N . ARG B 1 160 ? -9.562 12.555 24.75 1 65.5 160 ARG B N 1
ATOM 3096 C CA . ARG B 1 160 ? -8.984 11.836 23.625 1 65.5 160 ARG B CA 1
ATOM 3097 C C . ARG B 1 160 ? -7.793 12.594 23.047 1 65.5 160 ARG B C 1
ATOM 3099 O O . ARG B 1 160 ? -7.703 13.812 23.172 1 65.5 160 ARG B O 1
ATOM 3106 N N . ARG B 1 161 ? -6.699 12.344 22.75 1 81 161 ARG B N 1
ATOM 3107 C CA . ARG B 1 161 ? -5.527 12.773 22 1 81 161 ARG B CA 1
ATOM 3108 C C . ARG B 1 161 ? -5.879 13 20.531 1 81 161 ARG B C 1
ATOM 3110 O O . ARG B 1 161 ? -5.062 12.75 19.641 1 81 161 ARG B O 1
ATOM 3117 N N . THR B 1 162 ? -7.176 13.352 20.391 1 88.81 162 THR B N 1
ATOM 3118 C CA . THR B 1 162 ? -7.699 13.648 19.062 1 88.81 162 THR B CA 1
ATOM 3119 C C . THR B 1 162 ? -8.305 15.047 19.031 1 88.81 162 THR B C 1
ATOM 3121 O O . THR B 1 162 ? -8.992 15.461 19.969 1 88.81 162 THR B O 1
ATOM 3124 N N . LEU B 1 163 ? -7.953 15.82 18.062 1 93 163 LEU B N 1
ATOM 3125 C CA . LEU B 1 163 ? -8.531 17.141 17.844 1 93 163 LEU B CA 1
ATOM 3126 C C . LEU B 1 163 ? -9.719 17.062 16.891 1 93 163 LEU B C 1
ATOM 3128 O O . LEU B 1 163 ? -9.703 16.297 15.922 1 93 163 LEU B O 1
ATOM 3132 N N . CYS B 1 164 ? -10.742 17.797 17.266 1 93.81 164 CYS B N 1
ATOM 3133 C CA . CYS B 1 164 ? -11.875 18.016 16.375 1 93.81 164 CYS B CA 1
ATOM 3134 C C . CYS B 1 164 ? -11.734 19.344 15.633 1 93.81 164 CYS B C 1
ATOM 3136 O O . CYS B 1 164 ? -11.633 20.406 16.25 1 93.81 164 CYS B O 1
ATOM 3138 N N . ALA B 1 165 ? -11.656 19.312 14.312 1 96.38 165 ALA B N 1
ATOM 3139 C CA . ALA B 1 165 ? -11.469 20.547 13.547 1 96.38 165 ALA B CA 1
ATOM 3140 C C . ALA B 1 165 ? -12.258 20.516 12.242 1 96.38 165 ALA B C 1
ATOM 3142 O O . ALA B 1 165 ? -12.375 19.453 11.609 1 96.38 165 ALA B O 1
ATOM 3143 N N . GLY B 1 166 ? -12.805 21.547 11.852 1 96.75 166 GLY B N 1
ATOM 3144 C CA . GLY B 1 166 ? -13.594 21.672 10.641 1 96.75 166 GLY B CA 1
ATOM 3145 C C . GLY B 1 166 ? -14.461 22.906 10.617 1 96.75 166 GLY B C 1
ATOM 3146 O O . GLY B 1 166 ? -14.203 23.875 11.352 1 96.75 166 GLY B O 1
ATOM 3147 N N . ILE B 1 167 ? -15.289 22.969 9.617 1 96.19 167 ILE B N 1
ATOM 3148 C CA . ILE B 1 167 ? -16.328 23.984 9.484 1 96.19 167 ILE B CA 1
ATOM 3149 C C . ILE B 1 167 ? -17.703 23.359 9.703 1 96.19 167 ILE B C 1
ATOM 3151 O O . ILE B 1 167 ? -18.078 22.422 9.008 1 96.19 167 ILE B O 1
ATOM 3155 N N . LEU B 1 168 ? -18.469 23.875 10.695 1 94.69 168 LEU B N 1
ATOM 3156 C CA . LEU B 1 168 ? -19.734 23.266 11.078 1 94.69 168 LEU B CA 1
ATOM 3157 C C . LEU B 1 168 ? -20.703 23.219 9.898 1 94.69 168 LEU B C 1
ATOM 3159 O O . LEU B 1 168 ? -21.469 22.25 9.75 1 94.69 168 LEU B O 1
ATOM 3163 N N . GLU B 1 169 ? -20.656 24.266 9.031 1 95.25 169 GLU B N 1
ATOM 3164 C CA . GLU B 1 169 ? -21.547 24.359 7.875 1 95.25 169 GLU B CA 1
ATOM 3165 C C . GLU B 1 169 ? -21.078 23.438 6.746 1 95.25 169 GLU B C 1
ATOM 3167 O O . GLU B 1 169 ? -21.781 23.25 5.754 1 95.25 169 GLU B O 1
ATOM 3172 N N . GLY B 1 170 ? -19.906 22.844 6.918 1 94.5 170 GLY B N 1
ATOM 3173 C CA . GLY B 1 170 ? -19.328 22.047 5.848 1 94.5 170 GLY B CA 1
ATOM 3174 C C . GLY B 1 170 ? -18.625 22.875 4.793 1 94.5 170 GLY B C 1
ATOM 3175 O O . GLY B 1 170 ? -18.359 24.062 5.008 1 94.5 170 GLY B O 1
ATOM 3176 N N . GLY B 1 171 ? -18.156 22.188 3.73 1 95.5 171 GLY B N 1
ATOM 3177 C CA . GLY B 1 171 ? -17.594 22.891 2.594 1 95.5 171 GLY B CA 1
ATOM 3178 C C . GLY B 1 171 ? -16.078 22.812 2.533 1 95.5 171 GLY B C 1
ATOM 3179 O O . GLY B 1 171 ? -15.484 22.859 1.45 1 95.5 171 GLY B O 1
ATOM 3180 N N . LYS B 1 172 ? -15.5 22.797 3.68 1 96.62 172 LYS B N 1
ATOM 3181 C CA . LYS B 1 172 ? -14.047 22.641 3.727 1 96.62 172 LYS B CA 1
ATOM 3182 C C . LYS B 1 172 ? -13.633 21.5 4.652 1 96.62 172 LYS B C 1
ATOM 3184 O O . LYS B 1 172 ? -14.188 21.359 5.742 1 96.62 172 LYS B O 1
AT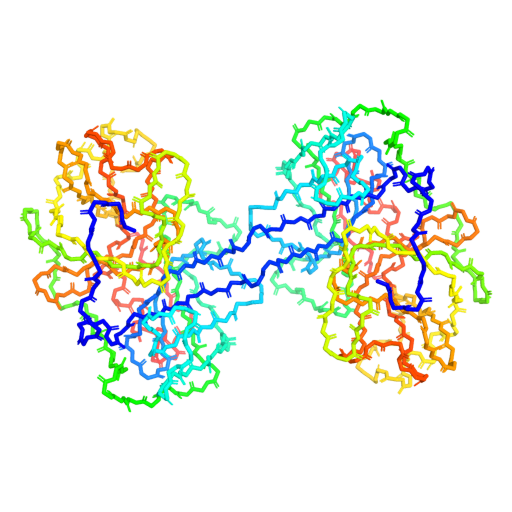OM 3189 N N . ASP B 1 173 ? -12.656 20.703 4.215 1 95.62 173 ASP B N 1
ATOM 3190 C CA . ASP B 1 173 ? -12.25 19.531 4.98 1 95.62 173 ASP B CA 1
ATOM 3191 C C . ASP B 1 173 ? -11.016 18.875 4.359 1 95.62 173 ASP B C 1
ATOM 3193 O O . ASP B 1 173 ? -10.805 18.953 3.146 1 95.62 173 ASP B O 1
ATOM 3197 N N . SER B 1 174 ? -10.172 18.344 5.25 1 95.94 174 SER B N 1
ATOM 3198 C CA . SER B 1 174 ? -9.258 17.328 4.719 1 95.94 174 SER B CA 1
ATOM 3199 C C . SER B 1 174 ? -10.008 16.094 4.246 1 95.94 174 SER B C 1
ATOM 3201 O O . SER B 1 174 ? -11.117 15.812 4.719 1 95.94 174 SER B O 1
ATOM 3203 N N . CYS B 1 175 ? -9.484 15.43 3.287 1 93.56 175 CYS B N 1
ATOM 3204 C CA . CYS B 1 175 ? -10.148 14.266 2.721 1 93.56 175 CYS B CA 1
ATOM 3205 C C . CYS B 1 175 ? -9.133 13.211 2.297 1 93.56 175 CYS B C 1
ATOM 3207 O O . CYS B 1 175 ? -7.961 13.281 2.672 1 93.56 175 CYS B O 1
ATOM 3209 N N . ASN B 1 176 ? -9.656 12.18 1.666 1 87.88 176 ASN B N 1
ATOM 3210 C CA . ASN B 1 176 ? -8.781 11.086 1.247 1 87.88 176 ASN B CA 1
ATOM 3211 C C . ASN B 1 176 ? -7.535 11.602 0.538 1 87.88 176 ASN B C 1
ATOM 3213 O O . ASN B 1 176 ? -7.629 12.43 -0.368 1 87.88 176 ASN B O 1
ATOM 3217 N N . GLY B 1 177 ? -6.414 11.133 0.972 1 90.25 177 GLY B N 1
ATOM 3218 C CA . GLY B 1 177 ? -5.141 11.555 0.403 1 90.25 177 GLY B CA 1
ATOM 3219 C C . GLY B 1 177 ? -4.445 12.617 1.229 1 90.25 177 GLY B C 1
ATOM 3220 O O . GLY B 1 177 ? -3.256 12.883 1.03 1 90.25 177 GLY B O 1
ATOM 3221 N N . ASP B 1 178 ? -5.203 13.242 2.092 1 94.62 178 ASP B N 1
ATOM 3222 C CA . ASP B 1 178 ? -4.629 14.273 2.949 1 94.62 178 ASP B CA 1
ATOM 3223 C C . ASP B 1 178 ? -4.148 13.688 4.273 1 94.62 178 ASP B C 1
ATOM 3225 O O . ASP B 1 178 ? -3.43 14.344 5.027 1 94.62 178 ASP B O 1
ATOM 3229 N N . SER B 1 179 ? -4.516 12.43 4.477 1 93.25 179 SER B N 1
ATOM 3230 C CA . SER B 1 179 ? -4.141 11.805 5.742 1 93.25 179 SER B CA 1
ATOM 3231 C C . SER B 1 179 ? -2.646 11.945 6.008 1 93.25 179 SER B C 1
ATOM 3233 O O . SER B 1 179 ? -1.833 11.812 5.09 1 93.25 179 SER B O 1
ATOM 3235 N N . GLY B 1 180 ? -2.398 12.203 7.332 1 95.69 180 GLY B N 1
ATOM 3236 C CA . GLY B 1 180 ? -1.002 12.344 7.715 1 95.69 180 GLY B CA 1
ATOM 3237 C C . GLY B 1 180 ? -0.492 13.766 7.594 1 95.69 180 GLY B C 1
ATOM 3238 O O . GLY B 1 180 ? 0.561 14.102 8.141 1 95.69 180 GLY B O 1
ATOM 3239 N N . GLY B 1 181 ? -1.207 14.602 6.824 1 97.75 181 GLY B N 1
ATOM 3240 C CA . GLY B 1 181 ? -0.825 15.992 6.664 1 97.75 181 GLY B CA 1
ATOM 3241 C C . GLY B 1 181 ? -1.04 16.812 7.918 1 97.75 181 GLY B C 1
ATOM 3242 O O . GLY B 1 181 ? -1.7 16.375 8.859 1 97.75 181 GLY B O 1
ATOM 3243 N N . PRO B 1 182 ? -0.536 18.016 7.859 1 98.5 182 PRO B N 1
ATOM 3244 C CA . PRO B 1 182 ? -0.526 18.828 9.078 1 98.5 182 PRO B CA 1
ATOM 3245 C C . PRO B 1 182 ? -1.809 19.641 9.258 1 98.5 182 PRO B C 1
ATOM 3247 O O . PRO B 1 182 ? -2.426 20.047 8.273 1 98.5 182 PRO B O 1
ATOM 3250 N N . LEU B 1 183 ? -2.225 19.75 10.477 1 98.31 183 LEU B N 1
ATOM 3251 C CA . LEU B 1 183 ? -3.094 20.812 10.961 1 98.31 183 LEU B CA 1
ATOM 3252 C C . LEU B 1 183 ? -2.285 21.906 11.672 1 98.31 183 LEU B C 1
ATOM 3254 O O . LEU B 1 183 ? -1.73 21.656 12.75 1 98.31 183 LEU B O 1
ATOM 3258 N N . ILE B 1 184 ? -2.209 23.078 11.031 1 98.31 184 ILE B N 1
ATOM 3259 C CA . ILE B 1 184 ? -1.384 24.172 11.562 1 98.31 184 ILE B CA 1
ATOM 3260 C C . ILE B 1 184 ? -2.277 25.266 12.133 1 98.31 184 ILE B C 1
ATOM 3262 O O . ILE B 1 184 ? -3.045 25.891 11.406 1 98.31 184 ILE B O 1
ATOM 3266 N N . CYS B 1 185 ? -2.213 25.453 13.438 1 97.62 185 CYS B N 1
ATOM 3267 C CA . CYS B 1 185 ? -3.014 26.469 14.117 1 97.62 185 CYS B CA 1
ATOM 3268 C C . CYS B 1 185 ? -2.125 27.547 14.734 1 97.62 185 CYS B C 1
ATOM 3270 O O . CYS B 1 185 ? -1.291 27.25 15.594 1 97.62 185 CYS B O 1
ATOM 3272 N N . ASN B 1 186 ? -2.371 28.719 14.305 1 92.75 186 ASN B N 1
ATOM 3273 C CA . ASN B 1 186 ? -1.556 29.828 14.781 1 92.75 186 ASN B CA 1
ATOM 3274 C C . ASN B 1 186 ? -0.066 29.562 14.602 1 92.75 186 ASN B C 1
ATOM 3276 O O . ASN B 1 186 ? 0.72 29.719 15.539 1 92.75 186 ASN B O 1
ATOM 3280 N N . GLY B 1 187 ? 0.211 28.938 13.492 1 92.31 187 GLY B N 1
ATOM 3281 C CA . GLY B 1 187 ? 1.592 28.703 13.102 1 92.31 187 GLY B CA 1
ATOM 3282 C C . GLY B 1 187 ? 2.193 27.469 13.75 1 92.31 187 GLY B C 1
ATOM 3283 O O . GLY B 1 187 ? 3.365 27.156 13.523 1 92.31 187 GLY B O 1
ATOM 3284 N N . GLN B 1 188 ? 1.402 26.797 14.555 1 95.44 188 GLN B N 1
ATOM 3285 C CA . GLN B 1 188 ? 1.926 25.641 15.25 1 95.44 188 GLN B CA 1
ATOM 3286 C C . GLN B 1 188 ? 1.375 24.344 14.664 1 95.44 188 GLN B C 1
ATOM 3288 O O . GLN B 1 188 ? 0.197 24.266 14.305 1 95.44 188 GLN B O 1
ATOM 3293 N N . PHE B 1 189 ? 2.254 23.359 14.586 1 98.06 189 PHE B N 1
ATOM 3294 C CA . PHE B 1 189 ? 1.899 22.031 14.102 1 98.06 189 PHE B CA 1
ATOM 3295 C C . PHE B 1 189 ? 1.077 21.281 15.148 1 98.06 189 PHE B C 1
ATOM 3297 O O . PHE B 1 189 ? 1.607 20.453 15.875 1 98.06 189 PHE B O 1
ATOM 3304 N N . GLN B 1 190 ? -0.233 21.438 15.062 1 97.44 190 GLN B N 1
ATOM 3305 C CA . GLN B 1 190 ? -1.081 20.984 16.172 1 97.44 190 GLN B CA 1
ATOM 3306 C C . GLN B 1 190 ? -1.666 19.609 15.883 1 97.44 190 GLN B C 1
ATOM 3308 O O . GLN B 1 190 ? -2.07 18.906 16.812 1 97.44 190 GLN B O 1
ATOM 3313 N N . GLY B 1 191 ? -1.793 19.281 14.656 1 97.31 191 GLY B N 1
ATOM 3314 C CA . GLY B 1 191 ? -2.5 18.031 14.406 1 97.31 191 GLY B CA 1
ATOM 3315 C C . GLY B 1 191 ? -2.004 17.297 13.172 1 97.31 191 GLY B C 1
ATOM 3316 O O . GLY B 1 191 ? -1.318 17.891 12.328 1 97.31 191 GLY B O 1
ATOM 3317 N N . ILE B 1 192 ? -2.354 16.047 13.094 1 96.69 192 ILE B N 1
ATOM 3318 C CA . ILE B 1 192 ? -2.15 15.172 11.945 1 96.69 192 ILE B CA 1
ATOM 3319 C C . ILE B 1 192 ? -3.502 14.703 11.414 1 96.69 192 ILE B C 1
ATOM 3321 O O . ILE B 1 192 ? -4.309 14.133 12.156 1 96.69 192 ILE B O 1
ATOM 3325 N N . ALA B 1 193 ? -3.664 15 10.141 1 94.19 193 ALA B N 1
ATOM 3326 C CA . ALA B 1 193 ? -4.93 14.578 9.547 1 94.19 193 ALA B CA 1
ATOM 3327 C C . ALA B 1 193 ? -5.113 13.062 9.664 1 94.19 193 ALA B C 1
ATOM 3329 O O . ALA B 1 193 ? -4.234 12.297 9.258 1 94.19 193 ALA B O 1
ATOM 3330 N N . TYR B 1 194 ? -6.102 12.711 10.25 1 80.31 194 TYR B N 1
ATOM 3331 C CA . TYR B 1 194 ? -6.34 11.344 10.695 1 80.31 194 TYR B CA 1
ATOM 3332 C C . TYR B 1 194 ? -7.449 10.688 9.883 1 80.31 194 TYR B C 1
ATOM 3334 O O . TYR B 1 194 ? -7.199 9.742 9.133 1 80.31 194 TYR B O 1
ATOM 3342 N N . TRP B 1 195 ? -8.781 10.938 10.242 1 70.5 195 TRP B N 1
ATOM 3343 C CA . TRP B 1 195 ? -9.984 10.273 9.758 1 70.5 195 TRP B CA 1
ATOM 3344 C C . TRP B 1 195 ? -11.133 11.273 9.602 1 70.5 195 TRP B C 1
ATOM 3346 O O . TRP B 1 195 ? -11.062 12.398 10.102 1 70.5 195 TRP B O 1
ATOM 3356 N N . GLY B 1 196 ? -11.938 10.938 8.828 1 68 196 GLY B N 1
ATOM 3357 C CA . GLY B 1 196 ? -13.18 11.672 8.656 1 68 196 GLY B CA 1
ATOM 3358 C C . GLY B 1 196 ? -14.281 10.828 8.039 1 68 196 GLY B C 1
ATOM 3359 O O . GLY B 1 196 ? -14.172 9.609 7.965 1 68 196 GLY B O 1
ATOM 3360 N N . ALA B 1 197 ? -15.258 11.523 7.844 1 69.75 197 ALA B N 1
ATOM 3361 C CA . ALA B 1 197 ? -16.406 10.875 7.23 1 69.75 197 ALA B CA 1
ATOM 3362 C C . ALA B 1 197 ? -16.078 10.344 5.84 1 69.75 197 ALA B C 1
ATOM 3364 O O . ALA B 1 197 ? -15.117 10.812 5.207 1 69.75 197 ALA B O 1
ATOM 3365 N N . ASP B 1 198 ? -16.844 9.398 5.363 1 71.62 198 ASP B N 1
ATOM 3366 C CA . ASP B 1 198 ? -16.672 8.852 4.02 1 71.62 198 ASP B CA 1
ATOM 3367 C C . ASP B 1 198 ? -16.781 9.953 2.965 1 71.62 198 ASP B C 1
ATOM 3369 O O . ASP B 1 198 ? -15.992 9.992 2.018 1 71.62 198 ASP B O 1
ATOM 3373 N N . THR B 1 199 ? -17.891 10.695 3.166 1 82.5 199 THR B N 1
ATOM 3374 C CA . THR B 1 199 ? -18.031 11.906 2.359 1 82.5 199 THR B CA 1
ATOM 3375 C C . THR B 1 199 ? -17.5 13.117 3.113 1 82.5 199 THR B C 1
ATOM 3377 O O . THR B 1 199 ? -17.953 13.414 4.219 1 82.5 199 THR B O 1
ATOM 3380 N N . CYS B 1 200 ? -16.547 13.734 2.523 1 90.44 200 CYS B N 1
ATOM 3381 C CA . CYS B 1 200 ? -15.852 14.82 3.205 1 90.44 200 CYS B CA 1
ATOM 3382 C C . CYS B 1 200 ? -16.641 16.125 3.096 1 90.44 200 CYS B C 1
ATOM 3384 O O . CYS B 1 200 ? -17.469 16.266 2.199 1 90.44 200 CYS B O 1
ATOM 3386 N N . ALA B 1 201 ? -16.391 17 4.062 1 94.75 201 ALA B N 1
ATOM 3387 C CA . ALA B 1 201 ? -16.844 18.391 4.051 1 94.75 201 ALA B CA 1
ATOM 3388 C C . ALA B 1 201 ? -18.359 18.469 4.195 1 94.75 201 ALA B C 1
ATOM 3390 O O . ALA B 1 201 ? -19 19.344 3.607 1 94.75 201 ALA B O 1
ATOM 3391 N N . GLN B 1 202 ? -18.906 17.469 4.84 1 92.44 202 GLN B N 1
ATOM 3392 C CA . GLN B 1 202 ? -20.328 17.5 5.133 1 92.44 202 GLN B CA 1
ATOM 3393 C C . GLN B 1 202 ? -20.625 18.344 6.371 1 92.44 202 GLN B C 1
ATOM 3395 O O . GLN B 1 202 ? -19.781 18.438 7.273 1 92.44 202 GLN B O 1
ATOM 3400 N N . PRO B 1 203 ? -21.828 18.984 6.395 1 93.31 203 PRO B N 1
ATOM 3401 C CA . PRO B 1 203 ? -22.188 19.734 7.605 1 93.31 203 PRO B CA 1
ATOM 3402 C C . PRO B 1 203 ? -22.203 18.859 8.859 1 93.31 203 PRO B C 1
ATOM 3404 O O . PRO B 1 203 ? -22.672 17.719 8.812 1 93.31 203 PRO B O 1
ATOM 3407 N N . ARG B 1 204 ? -21.562 19.359 9.969 1 91.25 204 ARG B N 1
ATOM 3408 C CA . ARG B 1 204 ? -21.578 18.719 11.289 1 91.25 204 ARG B CA 1
ATOM 3409 C C . ARG B 1 204 ? -20.781 17.422 11.281 1 91.25 204 ARG B C 1
ATOM 3411 O O . ARG B 1 204 ? -21 16.547 12.109 1 91.25 204 ARG B O 1
ATOM 3418 N N . GLU B 1 205 ? -19.891 17.312 10.32 1 91.38 205 GLU B N 1
ATOM 3419 C CA . GLU B 1 205 ? -18.984 16.188 10.273 1 91.38 205 GLU B CA 1
ATOM 3420 C C . GLU B 1 205 ? -17.531 16.641 10.148 1 91.38 205 GLU B C 1
ATOM 3422 O O . GLU B 1 205 ? -16.875 16.391 9.133 1 91.38 205 GLU B O 1
ATOM 3427 N N . PRO B 1 206 ? -17.125 17.281 11.219 1 92.75 206 PRO B N 1
ATOM 3428 C CA . PRO B 1 206 ? -15.742 17.781 11.188 1 92.75 206 PRO B CA 1
ATOM 3429 C C . PRO B 1 206 ? -14.711 16.641 11.156 1 92.75 206 PRO B C 1
ATOM 3431 O O . PRO B 1 206 ? -15.062 15.484 11.352 1 92.75 206 PRO B O 1
ATOM 3434 N N . GLY B 1 207 ? -13.539 17 10.773 1 92.44 207 GLY B N 1
ATOM 3435 C CA . GLY B 1 207 ? -12.453 16.031 10.695 1 92.44 207 GLY B CA 1
ATOM 3436 C C . GLY B 1 207 ? -11.781 15.789 12.039 1 92.44 207 GLY B C 1
ATOM 3437 O O . GLY B 1 207 ? -11.938 16.578 12.969 1 92.44 207 GLY B O 1
ATOM 3438 N N . LEU B 1 208 ? -11.148 14.68 12.117 1 90.94 208 LEU B N 1
ATOM 3439 C CA . LEU B 1 208 ? -10.375 14.281 13.289 1 90.94 208 LEU B CA 1
ATOM 3440 C C . LEU B 1 208 ? -8.875 14.406 13.016 1 90.94 208 LEU B C 1
ATOM 3442 O O . LEU B 1 208 ? -8.414 14.07 11.922 1 90.94 208 LEU B O 1
ATOM 3446 N N . TYR B 1 209 ? -8.18 14.891 14.016 1 94.12 209 TYR B N 1
ATOM 3447 C CA . TYR B 1 209 ? -6.73 15.07 13.922 1 94.12 209 TYR B CA 1
ATOM 3448 C C . TYR B 1 209 ? -6.031 14.57 15.18 1 94.12 209 TYR B C 1
ATOM 3450 O O . TYR B 1 209 ? -6.477 14.844 16.297 1 94.12 209 TYR B O 1
ATOM 3458 N N . THR B 1 210 ? -4.973 13.836 14.938 1 92.62 210 THR B N 1
ATOM 3459 C CA . THR B 1 210 ? -4.152 13.461 16.078 1 92.62 210 THR B CA 1
ATOM 3460 C C . THR B 1 210 ? -3.516 14.695 16.719 1 92.62 210 THR B C 1
ATOM 3462 O O . THR B 1 210 ? -2.947 15.539 16.016 1 92.62 210 THR B O 1
ATOM 3465 N N . LYS B 1 211 ? -3.65 14.836 18.016 1 94.44 211 LYS B N 1
ATOM 3466 C CA . LYS B 1 211 ? -3.102 15.977 18.75 1 94.44 211 LYS B CA 1
ATOM 3467 C C . LYS B 1 211 ? -1.604 15.812 18.984 1 94.44 211 LYS B C 1
ATOM 3469 O O . LYS B 1 211 ? -1.188 15.195 19.969 1 94.44 211 LYS B O 1
ATOM 3474 N N . VAL B 1 212 ? -0.866 16.516 18.25 1 95.75 212 VAL B N 1
ATOM 3475 C CA . VAL B 1 212 ? 0.582 16.344 18.219 1 95.75 212 VAL B CA 1
ATOM 3476 C C . VAL B 1 212 ? 1.176 16.734 19.578 1 95.75 212 VAL B C 1
ATOM 3478 O O . VAL B 1 212 ? 2.092 16.078 20.078 1 95.75 212 VAL B O 1
ATOM 3481 N N . PHE B 1 213 ? 0.655 17.734 20.156 1 95.81 213 PHE B N 1
ATOM 3482 C CA . PHE B 1 213 ? 1.194 18.266 21.406 1 95.81 213 PHE B CA 1
ATOM 3483 C C . PHE B 1 213 ? 1.266 17.172 22.469 1 95.81 213 PHE B C 1
ATOM 3485 O O . PHE B 1 213 ? 2.217 17.125 23.25 1 95.81 213 PHE B O 1
ATOM 3492 N N . ASP B 1 214 ? 0.341 16.312 22.438 1 92.62 214 ASP B N 1
ATOM 3493 C CA . ASP B 1 214 ? 0.259 15.258 23.453 1 92.62 214 ASP B CA 1
ATOM 3494 C C . ASP B 1 214 ? 1.334 14.195 23.234 1 92.62 214 ASP B C 1
ATOM 3496 O O . ASP B 1 214 ? 1.577 13.352 24.094 1 92.62 214 ASP B O 1
ATOM 3500 N N . TYR B 1 215 ? 1.989 14.266 22.109 1 92.94 215 TYR B N 1
ATOM 3501 C CA . TYR B 1 215 ? 2.975 13.242 21.781 1 92.94 215 TYR B CA 1
ATOM 3502 C C . TYR B 1 215 ? 4.379 13.836 21.734 1 92.94 215 TYR B C 1
ATOM 3504 O O . TYR B 1 215 ? 5.336 13.156 21.359 1 92.94 215 TYR B O 1
ATOM 3512 N N . THR B 1 216 ? 4.547 15.086 22.078 1 95.12 216 THR B N 1
ATOM 3513 C CA . THR B 1 216 ? 5.82 15.773 21.906 1 95.12 216 THR B CA 1
ATOM 3514 C C . THR B 1 216 ? 6.926 15.07 22.688 1 95.12 216 THR B C 1
ATOM 3516 O O . THR B 1 216 ? 8.039 14.906 22.188 1 95.12 216 THR B O 1
ATOM 3519 N N . ASP B 1 217 ? 6.625 14.555 23.906 1 93.38 217 ASP B N 1
ATOM 3520 C CA . ASP B 1 217 ? 7.633 13.859 24.703 1 93.38 217 ASP B CA 1
ATOM 3521 C C . ASP B 1 217 ? 8.039 12.547 24.047 1 93.38 217 ASP B C 1
ATOM 3523 O O . ASP B 1 217 ? 9.227 12.203 24.016 1 93.38 217 ASP B O 1
ATOM 3527 N N . TRP B 1 218 ? 7.059 11.852 23.594 1 93.38 218 TRP B N 1
ATOM 3528 C CA . TRP B 1 218 ? 7.328 10.586 22.906 1 93.38 218 TRP B CA 1
ATOM 3529 C C . TRP B 1 218 ? 8.203 10.805 21.688 1 93.38 218 TRP B C 1
ATOM 3531 O O . TRP B 1 218 ? 9.195 10.102 21.484 1 93.38 218 TRP B O 1
ATOM 3541 N N . ILE B 1 219 ? 7.863 11.797 20.875 1 95.38 219 ILE B N 1
ATOM 3542 C CA . ILE B 1 219 ? 8.57 12.117 19.641 1 95.38 219 ILE B CA 1
ATOM 3543 C C . ILE B 1 219 ? 10.023 12.484 19.953 1 95.38 219 ILE B C 1
ATOM 3545 O O . ILE B 1 219 ? 10.953 11.93 19.375 1 95.38 219 ILE B O 1
ATOM 3549 N N . GLN B 1 220 ? 10.172 13.367 20.922 1 95.31 220 GLN B N 1
ATOM 3550 C CA . GLN B 1 220 ? 11.5 13.844 21.281 1 95.31 220 GLN B CA 1
ATOM 3551 C C . GLN B 1 220 ? 12.359 12.719 21.859 1 95.31 220 GLN B C 1
ATOM 3553 O O . GLN B 1 220 ? 13.562 12.664 21.609 1 95.31 220 GLN B O 1
ATOM 3558 N N . SER B 1 221 ? 11.719 11.844 22.562 1 94.62 221 SER B N 1
ATOM 3559 C CA . SER B 1 221 ? 12.438 10.703 23.125 1 94.62 221 SER B CA 1
ATOM 3560 C C . SER B 1 221 ? 12.984 9.797 22.016 1 94.62 221 SER B C 1
ATOM 3562 O O . SER B 1 221 ? 14.141 9.367 22.078 1 94.62 221 SER B O 1
ATOM 3564 N N . ILE B 1 222 ? 12.195 9.562 21.031 1 93.56 222 ILE B N 1
ATOM 3565 C CA . ILE B 1 222 ? 12.617 8.711 19.922 1 93.56 222 ILE B CA 1
ATOM 3566 C C . ILE B 1 222 ? 13.742 9.398 19.141 1 93.56 222 ILE B C 1
ATOM 3568 O O . ILE B 1 222 ? 14.758 8.766 18.828 1 93.56 222 ILE B O 1
ATOM 3572 N N . ILE B 1 223 ? 13.578 10.633 18.891 1 94.69 223 ILE B N 1
ATOM 3573 C CA . ILE B 1 223 ? 14.562 11.398 18.125 1 94.69 223 ILE B CA 1
ATOM 3574 C C . ILE B 1 223 ? 15.891 11.422 18.875 1 94.69 223 ILE B C 1
ATOM 3576 O O . ILE B 1 223 ? 16.953 11.375 18.25 1 94.69 223 ILE B O 1
ATOM 3580 N N . SER B 1 224 ? 15.781 11.367 20.141 1 93.69 224 SER B N 1
ATOM 3581 C CA . SER B 1 224 ? 16.984 11.438 20.969 1 93.69 224 SER B CA 1
ATOM 3582 C C . SER B 1 224 ? 17.641 10.062 21.109 1 93.69 224 SER B C 1
ATOM 3584 O O . SER B 1 224 ? 18.703 9.938 21.719 1 93.69 224 SER B O 1
ATOM 3586 N N . GLY B 1 225 ? 16.969 9.008 20.531 1 90.12 225 GLY B N 1
ATOM 3587 C CA . GLY B 1 225 ? 17.609 7.703 20.5 1 90.12 225 GLY B CA 1
ATOM 3588 C C . GLY B 1 225 ? 16.953 6.695 21.422 1 90.12 225 GLY B C 1
ATOM 3589 O O . GLY B 1 225 ? 17.359 5.531 21.453 1 90.12 225 GLY B O 1
ATOM 3590 N N . ASN B 1 226 ? 15.961 7.172 22.172 1 83.94 226 ASN B N 1
ATOM 3591 C CA . ASN B 1 226 ? 15.227 6.242 23.016 1 83.94 226 ASN B CA 1
ATOM 3592 C C . ASN B 1 226 ? 14.117 5.535 22.25 1 83.94 226 ASN B C 1
ATOM 3594 O O . ASN B 1 226 ? 12.969 5.984 22.25 1 83.94 226 ASN B O 1
ATOM 3598 N N . THR B 1 227 ? 14.438 4.438 21.688 1 75.44 227 THR B N 1
ATOM 3599 C CA . THR B 1 227 ? 13.508 3.777 20.766 1 75.44 227 THR B CA 1
ATOM 3600 C C . THR B 1 227 ? 12.43 3.025 21.547 1 75.44 227 THR B C 1
ATOM 3602 O O . THR B 1 227 ? 11.469 2.525 20.953 1 75.44 227 THR B O 1
ATOM 3605 N N . ASP B 1 228 ? 12.57 2.945 22.812 1 71.69 228 ASP B N 1
ATOM 3606 C CA . ASP B 1 228 ? 11.594 2.256 23.656 1 71.69 228 ASP B CA 1
ATOM 3607 C C . ASP B 1 228 ? 10.68 3.252 24.359 1 71.69 228 ASP B C 1
ATOM 3609 O O . ASP B 1 228 ? 10.047 2.92 25.375 1 71.69 228 ASP B O 1
ATOM 3613 N N . ALA B 1 229 ? 10.75 4.418 23.797 1 74.44 229 ALA B N 1
ATOM 3614 C CA . ALA B 1 229 ? 9.914 5.438 24.438 1 74.44 229 ALA B CA 1
ATOM 3615 C C . ALA B 1 229 ? 8.453 5.004 24.469 1 74.44 229 ALA B C 1
ATOM 3617 O O . ALA B 1 229 ? 7.949 4.398 23.531 1 74.44 229 ALA B O 1
ATOM 3618 N N . THR B 1 230 ? 7.809 5.199 25.641 1 76 230 THR B N 1
ATOM 3619 C CA . THR B 1 230 ? 6.43 4.789 25.859 1 76 230 THR B CA 1
ATOM 3620 C C . THR B 1 230 ? 5.457 5.812 25.281 1 76 230 THR B C 1
ATOM 3622 O O . THR B 1 230 ? 5.629 7.02 25.469 1 76 230 THR B O 1
ATOM 3625 N N . CYS B 1 231 ? 4.555 5.336 24.516 1 79.19 231 CYS B N 1
ATOM 3626 C CA . CYS B 1 231 ? 3.479 6.176 24 1 79.19 231 CYS B CA 1
ATOM 3627 C C . CYS B 1 231 ? 2.635 6.734 25.141 1 79.19 231 CYS B C 1
ATOM 3629 O O . CYS B 1 231 ? 2.391 6.051 26.141 1 79.19 231 CYS B O 1
ATOM 3631 N N . PRO B 1 232 ? 2.305 8.047 24.984 1 76.81 232 PRO B N 1
ATOM 3632 C CA . PRO B 1 232 ? 1.479 8.633 26.031 1 76.81 232 PRO B CA 1
ATOM 3633 C C . PRO B 1 232 ? 0.212 7.824 26.312 1 76.81 232 PRO B C 1
ATOM 3635 O O . PRO B 1 232 ? -0.365 7.242 25.391 1 76.81 232 PRO B O 1
ATOM 3638 N N . GLN B 1 233 ? -0.063 7.551 27.578 1 67 233 GLN B N 1
ATOM 3639 C CA . GLN B 1 233 ? -1.225 6.781 28.016 1 67 233 GLN B CA 1
ATOM 3640 C C . GLN B 1 233 ? -2.498 7.617 27.938 1 67 233 GLN B C 1
ATOM 3642 O O . GLN B 1 233 ? -2.461 8.836 28.125 1 67 233 GLN B O 1
#

Sequence (466 aa):
VIGGVECNINEHGFLALLYSRRFQCGGTLINEEWVLTAAHCDMRNMYIYLGVHNVSVQYDDEQRRYPKKKYFCLSSRNYNQWDKDIMLIRLNRPVRNSAHIAPLSLPSNPPSVGSVCRVMGWGTITSPQETLPDVPHCANINILDYEVCRAAYPELPVTRRTLCAGILEGGKDSCNGDSGGPLICNGQFQGIAYWGADTCAQPREPGLYTKVFDYTDWIQSIISGNTDATCPQVIGGVECNINEHGFLALLYSRRFQCGGTLINEEWVLTAAHCDMRNMYIYLGVHNVSVQYDDEQRRYPKKKYFCLSSRNYNQWDKDIMLIRLNRPVRNSAHIAPLSLPSNPPSVGSVCRVMGWGTITSPQETLPDVPHCANINILDYEVCRAAYPELPVTRRTLCAGILEGGKDSCNGDSGGPLICNGQFQGIAYWGADTCAQPREPGLYTKVFDYTDWIQSIISGNTDATCPQ

pLDDT: mean 89.51, std 11.18, range [44.81, 98.81]

Solvent-accessible surface area (backbone atoms only — not comparable to full-atom values): 23502 Å² total; per-residue (Å²): 24,24,68,36,44,75,48,62,74,77,74,48,27,21,44,26,44,31,36,24,67,64,43,48,22,18,18,30,24,48,43,53,42,34,34,39,27,21,40,85,64,62,56,94,69,41,37,39,35,34,30,70,54,41,77,87,53,89,50,90,75,41,42,80,42,38,70,63,43,78,44,61,54,45,58,84,86,67,61,42,92,84,49,66,46,35,23,42,31,34,41,63,56,72,56,75,73,52,95,38,24,41,60,46,59,76,41,90,63,76,84,52,74,64,39,58,24,42,37,45,22,49,8,18,49,42,59,74,69,71,41,70,52,54,43,33,16,26,39,77,36,23,32,41,59,54,65,56,39,38,70,60,36,73,83,53,70,87,86,62,71,53,39,22,33,29,33,65,82,22,52,35,28,72,28,69,32,12,32,8,6,45,29,28,39,83,89,26,42,39,24,26,30,58,53,62,54,89,53,46,29,34,61,56,41,45,33,36,19,29,32,40,50,74,38,48,66,35,53,52,33,39,75,74,64,38,81,75,52,64,47,75,129,24,24,68,34,42,74,48,60,73,76,76,48,26,22,43,26,44,32,34,28,67,64,42,47,22,18,17,29,23,48,43,54,42,36,35,40,28,21,40,85,62,64,55,74,80,40,37,36,36,32,28,69,52,40,78,88,51,90,51,90,74,41,42,81,42,37,71,62,44,77,45,59,56,45,58,85,87,67,62,42,93,86,49,67,46,35,23,43,29,34,40,65,58,71,57,75,73,53,93,37,25,40,58,46,59,77,41,91,65,75,84,52,75,63,36,56,21,42,39,45,22,48,8,18,50,41,59,72,69,70,42,70,51,54,43,31,17,26,38,77,34,24,31,42,60,55,66,56,38,37,69,60,36,72,85,52,72,86,86,60,70,55,37,22,33,29,33,66,83,23,53,35,28,70,29,68,32,12,32,7,5,47,31,29,38,84,87,27,43,39,22,26,30,56,54,61,55,89,52,46,29,34,61,56,41,44,35,36,19,28,31,40,50,72,38,48,66,38,52,52,35,38,75,72,65,39,80,78,52,65,48,74,128

Radius of gyration: 23.68 Å; Cα contacts (8 Å, |Δi|>4): 1276; chains: 2; bounding box: 47×64×52 Å

Secondary structure (DSSP, 8-state):
-BT-EEPPTTS-TTEEEEEE--EEEEEEEEETTEEEE-GGG--TTEEEEES-SSTTS--TT-EEE-EEEEEESS-GGG-BTTB---EEEEESSPPPPBTTB---PPPSS---TT-EEEEEESS-SSSSS----SS-EEEEEEEE-HHHHHHH-TTS-SS-SEEEEE-TT-S-B--TT-TT-EEEETTEEEEEEEE--SSTT-TT--EEEEEGGGGHHHHHHHHTT-TTPPPP-/-BT-EEPPTTS-TTEEEEEE--EEEEEEEEETTEEEE-GGG--TT-EEEES-SSTTS--TT-EEE-EEEEEESS-GGG-BTTB---EEEEESSPPPPBTTB---PPPSS---TT-EEEEEESS-SSSSS----SS-EEEEEEEE-HHHHHHH-TTS-SS-SEEEEE-TT-S-B--TT-TT-EEEETTEEEEEEEE--SSTT-TT--EEEEEGGGGHHHHHHHHTT-TTPPPP-

InterPro domains:
  IPR001254 Serine proteases, trypsin domain [PF00089] (1-219)
  IPR001254 Serine proteases, trypsin domain [PS50240] (1-224)
  IPR001254 Serine proteases, trypsin domain [SM00020] (1-219)
  IPR001254 Serine proteases, trypsin domain [cd00190] (1-222)
  IPR001314 Peptidase S1A, chymotrypsin family [PR00722] (26-41)
  IPR001314 Peptidase S1A, chymotrypsin family [PR00722] (81-95)
  IPR001314 Peptidase S1A, chymotrypsin family [PR00722] (172-184)
  IPR009003 Peptidase S1, PA clan [SSF50494] (1-231)
  IPR018114 Serine proteases, trypsin family, histidine active site [PS00134] (36-41)
  IPR033116 Serine proteases, trypsin family, serine active site [PS00135] (173-184)

Foldseek 3Di:
DPPDDDDDPPPPPPDDDDDDPPAAEDWFAAFQWKIKFFQVSDDPDDKDWFLAFFQVDDDPLIDIWDFPDKAFQDPPVPDDLQARRMMMGTTPDTRDDDPRDDGQHADPDADDFFFKKKAKFQFAPFPPPGDGGRGMDMDIKTWHDPVLQCVVPVPHDDPHLKTWIGDQQFDDADDRNHGGTFIATPSHRAWGFRDWDSTHRHHSTTTMTRGRNQCVVVNVCVVVPNSVRHRRD/DPPDDDDDPPPPPPDDDDDDPPAAEDWFAAFQWKIKFFQVSDDDPDKDWFLAFFQVDDDPLIDIWDFPDKAFQDPPVPDDLQARRMMMGTTPDTRDDDPRDDGQHADPDADDFFFKKKAKFQFAPFPPPGDGGRGMDMDIKTWHDPVLQCVVPVPHDDPGLKTWIGDQQFDDADDRNHGGTFIATPSHRAWGFRDWDSTHRHHSTTTMTRGRNQCVVVNVCVVVPNSVRHGRD

Organism: Gloydius ussuriensis (NCBI:txid35671)

Nearest PDB structures (foldseek):
  3s69-assembly1_A  TM=8.918E-01  e=7.133E-32  Gloydius intermedius
  1op0-assembly1_A  TM=8.927E-01  e=1.402E-31  Deinagkistrodon acutus
  1op2-assembly1_A  TM=8.920E-01  e=7.179E-31  Deinagkistrodon acutus
  1bqy-assembly1_B  TM=8.796E-01  e=1.420E-29  Trimeresurus stejnegeri
  5xrf-assembly1_A  TM=8.614E-01  e=2.228E-29  Deinagkistrodon acutus